Protein AF-0000000084489078 (afdb_homodimer)

Structure (mmCIF, N/CA/C/O backbone):
data_AF-0000000084489078-model_v1
#
loop_
_entity.id
_entity.type
_entity.pdbx_description
1 polymer 'FERM domain-containing protein 8'
#
loop_
_atom_site.group_PDB
_atom_site.id
_atom_site.type_symbol
_atom_site.label_atom_id
_atom_site.label_alt_id
_atom_site.label_comp_id
_atom_site.label_asym_id
_atom_site.label_entity_id
_atom_site.label_seq_id
_atom_site.pdbx_PDB_ins_code
_atom_site.Cartn_x
_atom_site.Cartn_y
_atom_site.Cartn_z
_atom_site.occupancy
_atom_site.B_iso_or_equiv
_atom_site.auth_seq_id
_atom_site.auth_comp_id
_atom_site.auth_asym_id
_atom_site.auth_atom_id
_atom_site.pdbx_PDB_model_num
ATOM 1 N N . ARG A 1 1 ? -1.048 8.977 24.578 1 58.75 1 ARG A N 1
ATOM 2 C CA . ARG A 1 1 ? -1.988 8.414 23.609 1 58.75 1 ARG A CA 1
ATOM 3 C C . ARG A 1 1 ? -2.055 9.281 22.359 1 58.75 1 ARG A C 1
ATOM 5 O O . ARG A 1 1 ? -1.954 8.766 21.234 1 58.75 1 ARG A O 1
ATOM 12 N N . ASP A 1 2 ? -1.902 10.594 22.578 1 64.94 2 ASP A N 1
ATOM 13 C CA . ASP A 1 2 ? -2.041 11.539 21.469 1 64.94 2 ASP A CA 1
ATOM 14 C C . ASP A 1 2 ? -0.806 11.523 20.578 1 64.94 2 ASP A C 1
ATOM 16 O O . ASP A 1 2 ? -0.923 11.523 19.344 1 64.94 2 ASP A O 1
ATOM 20 N N . GLN A 1 3 ? 0.317 11.398 21.234 1 73.12 3 GLN A N 1
ATOM 21 C CA . GLN A 1 3 ? 1.545 11.445 20.453 1 73.12 3 GLN A CA 1
ATOM 22 C C . GLN A 1 3 ? 1.699 10.188 19.594 1 73.12 3 GLN A C 1
ATOM 24 O O . GLN A 1 3 ? 2.148 10.258 18.453 1 73.12 3 GLN A O 1
ATOM 29 N N . ARG A 1 4 ? 1.289 9.195 20.156 1 77.5 4 ARG A N 1
ATOM 30 C CA . ARG A 1 4 ? 1.424 7.922 19.453 1 77.5 4 ARG A CA 1
ATOM 31 C C . ARG A 1 4 ? 0.508 7.867 18.25 1 77.5 4 ARG A C 1
ATOM 33 O O . ARG A 1 4 ? 0.884 7.328 17.203 1 77.5 4 ARG A O 1
ATOM 40 N N . ILE A 1 5 ? -0.595 8.461 18.406 1 80.75 5 ILE A N 1
ATOM 41 C CA . ILE A 1 5 ? -1.544 8.508 17.297 1 80.75 5 ILE A CA 1
ATOM 42 C C . ILE A 1 5 ? -0.983 9.375 16.172 1 80.75 5 ILE A C 1
ATOM 44 O O . ILE A 1 5 ? -1.08 9.016 14.992 1 80.75 5 ILE A O 1
ATOM 48 N N . LEU A 1 6 ? -0.438 10.461 16.609 1 87.44 6 LEU A N 1
ATOM 49 C CA . LEU A 1 6 ? 0.146 11.367 15.633 1 87.44 6 LEU A CA 1
ATOM 50 C C . LEU A 1 6 ? 1.238 10.672 14.828 1 87.44 6 LEU A C 1
ATOM 52 O O . LEU A 1 6 ? 1.311 10.828 13.609 1 87.44 6 LEU A O 1
ATOM 56 N N . GLU A 1 7 ? 1.995 9.938 15.477 1 89.25 7 GLU A N 1
ATOM 57 C CA . GLU A 1 7 ? 3.076 9.203 14.828 1 89.25 7 GLU A CA 1
ATOM 58 C C . GLU A 1 7 ? 2.527 8.188 13.828 1 89.25 7 GLU A C 1
ATOM 60 O O . GLU A 1 7 ? 3.066 8.031 12.734 1 89.25 7 GLU A O 1
ATOM 65 N N . LEU A 1 8 ? 1.478 7.566 14.227 1 86.56 8 LEU A N 1
ATOM 66 C CA . LEU A 1 8 ? 0.857 6.574 13.352 1 86.56 8 LEU A CA 1
ATOM 67 C C . LEU A 1 8 ? 0.312 7.227 12.086 1 86.56 8 LEU A C 1
ATOM 69 O O . LEU A 1 8 ? 0.528 6.727 10.984 1 86.56 8 LEU A O 1
ATOM 73 N N . LEU A 1 9 ? -0.335 8.312 12.32 1 91.25 9 LEU A N 1
ATOM 74 C CA . LEU A 1 9 ? -0.907 9.031 11.188 1 91.25 9 LEU A CA 1
ATOM 75 C C . LEU A 1 9 ? 0.189 9.547 10.266 1 91.25 9 LEU A C 1
ATOM 77 O O . LEU A 1 9 ? 0.068 9.461 9.039 1 91.25 9 LEU A O 1
ATOM 81 N N . TYR A 1 10 ? 1.218 10.047 10.867 1 94.88 10 TYR A N 1
ATOM 82 C CA . TYR A 1 10 ? 2.348 10.539 10.094 1 94.88 10 TYR A CA 1
ATOM 83 C C . TYR A 1 10 ? 2.969 9.422 9.266 1 94.88 10 TYR A C 1
ATOM 85 O O . TYR A 1 10 ? 3.211 9.586 8.062 1 94.88 10 TYR A O 1
ATOM 93 N N . GLU A 1 11 ? 3.201 8.281 9.844 1 93.5 11 GLU A N 1
ATOM 94 C CA . GLU A 1 11 ? 3.834 7.164 9.148 1 93.5 11 GLU A CA 1
ATOM 95 C C . GLU A 1 11 ? 2.982 6.691 7.973 1 93.5 11 GLU A C 1
ATOM 97 O O . GLU A 1 11 ? 3.508 6.379 6.902 1 93.5 11 GLU A O 1
ATOM 102 N N . GLU A 1 12 ? 1.718 6.637 8.211 1 92.62 12 GLU A N 1
ATOM 103 C CA . GLU A 1 12 ? 0.814 6.238 7.133 1 92.62 12 GLU A CA 1
ATOM 104 C C . GLU A 1 12 ? 0.852 7.238 5.98 1 92.62 12 GLU A C 1
ATOM 106 O O . GLU A 1 12 ? 0.94 6.848 4.816 1 92.62 12 GLU A O 1
ATOM 111 N N . ALA A 1 13 ? 0.76 8.477 6.359 1 96.44 13 ALA A N 1
ATOM 112 C CA . ALA A 1 13 ? 0.785 9.531 5.344 1 96.44 13 ALA A CA 1
ATOM 113 C C . ALA A 1 13 ? 2.102 9.516 4.574 1 96.44 13 ALA A C 1
ATOM 115 O O . ALA A 1 13 ? 2.109 9.609 3.344 1 96.44 13 ALA A O 1
ATOM 116 N N . ARG A 1 14 ? 3.156 9.422 5.316 1 97.31 14 ARG A N 1
ATOM 117 C CA . ARG A 1 14 ? 4.484 9.367 4.707 1 97.31 14 ARG A CA 1
ATOM 118 C C . ARG A 1 14 ? 4.578 8.219 3.705 1 97.31 14 ARG A C 1
ATOM 120 O O . ARG A 1 14 ? 5.07 8.406 2.592 1 97.31 14 ARG A O 1
ATOM 127 N N . ARG A 1 15 ? 4.113 7.094 4.074 1 94.56 15 ARG A N 1
ATOM 128 C CA . ARG A 1 15 ? 4.137 5.938 3.186 1 94.56 15 ARG A CA 1
ATOM 129 C C . ARG A 1 15 ? 3.328 6.203 1.92 1 94.56 15 ARG A C 1
ATOM 131 O O . ARG A 1 15 ? 3.77 5.875 0.815 1 94.56 15 ARG A O 1
ATOM 138 N N . ASN A 1 16 ? 2.184 6.734 2.096 1 96.69 16 ASN A N 1
ATOM 139 C CA . ASN A 1 16 ? 1.323 7.016 0.951 1 96.69 16 ASN A CA 1
ATOM 140 C C . ASN A 1 16 ? 1.953 8.047 0.019 1 96.69 16 ASN A C 1
ATOM 142 O O . ASN A 1 16 ? 1.813 7.953 -1.202 1 96.69 16 ASN A O 1
ATOM 146 N N . ILE A 1 17 ? 2.674 9.016 0.601 1 98.12 17 ILE A N 1
ATOM 147 C CA . ILE A 1 17 ? 3.385 10.016 -0.193 1 98.12 17 ILE A CA 1
ATOM 148 C C . ILE A 1 17 ? 4.516 9.336 -0.97 1 98.12 17 ILE A C 1
ATOM 150 O O . ILE A 1 17 ? 4.648 9.539 -2.18 1 98.12 17 ILE A O 1
ATOM 154 N N . LEU A 1 18 ? 5.211 8.508 -0.324 1 96.25 18 LEU A N 1
ATOM 155 C CA . LEU A 1 18 ? 6.395 7.898 -0.917 1 96.25 18 LEU A CA 1
ATOM 156 C C . LEU A 1 18 ? 6.004 6.855 -1.962 1 96.25 18 LEU A C 1
ATOM 158 O O . LEU A 1 18 ? 6.734 6.641 -2.932 1 96.25 18 LEU A O 1
ATOM 162 N N . GLU A 1 19 ? 4.844 6.336 -1.793 1 93.88 19 GLU A N 1
ATOM 163 C CA . GLU A 1 19 ? 4.387 5.312 -2.727 1 93.88 19 GLU A CA 1
ATOM 164 C C . GLU A 1 19 ? 3.561 5.922 -3.855 1 93.88 19 GLU A C 1
ATOM 166 O O . GLU A 1 19 ? 3.043 5.203 -4.711 1 93.88 19 GLU A O 1
ATOM 171 N N . GLY A 1 20 ? 3.354 7.199 -3.797 1 94.06 20 GLY A N 1
ATOM 172 C CA . GLY A 1 20 ? 2.662 7.883 -4.879 1 94.06 20 GLY A CA 1
ATOM 173 C C . GLY A 1 20 ? 1.151 7.77 -4.785 1 94.06 20 GLY A C 1
ATOM 174 O O . GLY A 1 20 ? 0.443 8.047 -5.758 1 94.06 20 GLY A O 1
ATOM 175 N N . ARG A 1 21 ? 0.637 7.383 -3.67 1 96.62 21 ARG A N 1
ATOM 176 C CA . ARG A 1 21 ? -0.801 7.23 -3.477 1 96.62 21 ARG A CA 1
ATOM 177 C C . ARG A 1 21 ? -1.467 8.578 -3.227 1 96.62 21 ARG A C 1
ATOM 179 O O . ARG A 1 21 ? -2.684 8.711 -3.371 1 96.62 21 ARG A O 1
ATOM 186 N N . TYR A 1 22 ? -0.67 9.523 -2.768 1 98.25 22 TYR A N 1
ATOM 187 C CA . TYR A 1 22 ? -1.114 10.898 -2.57 1 98.25 22 TYR A CA 1
ATOM 188 C C . TYR A 1 22 ? -0.517 11.82 -3.627 1 98.25 22 TYR A C 1
ATOM 190 O O . TYR A 1 22 ? 0.449 12.539 -3.359 1 98.25 22 TYR A O 1
ATOM 198 N N . PRO A 1 23 ? -1.134 11.781 -4.816 1 97.88 23 PRO A N 1
ATOM 199 C CA . PRO A 1 23 ? -0.603 12.656 -5.859 1 97.88 23 PRO A CA 1
ATOM 200 C C . PRO A 1 23 ? -0.611 14.133 -5.453 1 97.88 23 PRO A C 1
ATOM 202 O O . PRO A 1 23 ? -1.6 14.617 -4.898 1 97.88 23 PRO A O 1
ATOM 205 N N . CYS A 1 24 ? 0.456 14.844 -5.738 1 97.75 24 CYS A N 1
ATOM 206 C CA . CYS A 1 24 ? 0.594 16.281 -5.531 1 97.75 24 CYS A CA 1
ATOM 207 C C . CYS A 1 24 ? 1.705 16.844 -6.402 1 97.75 24 CYS A C 1
ATOM 209 O O . CYS A 1 24 ? 2.295 16.141 -7.211 1 97.75 24 CYS A O 1
ATOM 211 N N . GLU A 1 25 ? 1.883 18.125 -6.371 1 96.69 25 GLU A N 1
ATOM 212 C CA . GLU A 1 25 ? 2.902 18.766 -7.191 1 96.69 25 GLU A CA 1
ATOM 213 C C . GLU A 1 25 ? 4.305 18.422 -6.703 1 96.69 25 GLU A C 1
ATOM 215 O O . GLU A 1 25 ? 4.516 18.203 -5.508 1 96.69 25 GLU A O 1
ATOM 220 N N . VAL A 1 26 ? 5.238 18.469 -7.613 1 95.94 26 VAL A N 1
ATOM 221 C CA . VAL A 1 26 ? 6.617 18.078 -7.324 1 95.94 26 VAL A CA 1
ATOM 222 C C . VAL A 1 26 ? 7.148 18.906 -6.156 1 95.94 26 VAL A C 1
ATOM 224 O O . VAL A 1 26 ? 7.82 18.375 -5.27 1 95.94 26 VAL A O 1
ATOM 227 N N . GLY A 1 27 ? 6.816 20.188 -6.148 1 96.94 27 GLY A N 1
ATOM 228 C CA . GLY A 1 27 ? 7.262 21.047 -5.062 1 96.94 27 GLY A CA 1
ATOM 229 C C . GLY A 1 27 ? 6.793 20.578 -3.697 1 96.94 27 GLY A C 1
ATOM 230 O O . GLY A 1 27 ? 7.52 20.703 -2.709 1 96.94 27 GLY A O 1
ATOM 231 N N . HIS A 1 28 ? 5.598 20.078 -3.654 1 98.31 28 HIS A N 1
ATOM 232 C CA . HIS A 1 28 ? 5.055 19.594 -2.396 1 98.31 28 HIS A CA 1
ATOM 233 C C . HIS A 1 28 ? 5.762 18.312 -1.949 1 98.31 28 HIS A C 1
ATOM 235 O O . HIS A 1 28 ? 6.043 18.141 -0.762 1 98.31 28 HIS A O 1
ATOM 241 N N . TYR A 1 29 ? 6.078 17.391 -2.92 1 98.25 29 TYR A N 1
ATOM 242 C CA . TYR A 1 29 ? 6.855 16.203 -2.574 1 98.25 29 TYR A CA 1
ATOM 243 C C . TYR A 1 29 ? 8.188 16.594 -1.944 1 98.25 29 TYR A C 1
ATOM 245 O O . TYR A 1 29 ? 8.602 16 -0.939 1 98.25 29 TYR A O 1
ATOM 253 N N . ILE A 1 30 ? 8.805 17.578 -2.502 1 97.62 30 ILE A N 1
ATOM 254 C CA . ILE A 1 30 ? 10.117 18.016 -2.047 1 97.62 30 ILE A CA 1
ATOM 255 C C . ILE A 1 30 ? 10 18.641 -0.658 1 97.62 30 ILE A C 1
ATOM 257 O O . ILE A 1 30 ? 10.812 18.359 0.227 1 97.62 30 ILE A O 1
ATOM 261 N N . MET A 1 31 ? 9.016 19.484 -0.526 1 98.44 31 MET A N 1
ATOM 262 C CA . MET A 1 31 ? 8.773 20.094 0.775 1 98.44 31 MET A CA 1
ATOM 263 C C . MET A 1 31 ? 8.562 19.031 1.849 1 98.44 31 MET A C 1
ATOM 265 O O . MET A 1 31 ? 9.195 19.078 2.906 1 98.44 31 MET A O 1
ATOM 269 N N . LEU A 1 32 ? 7.707 18.094 1.601 1 98.75 32 LEU A N 1
ATOM 270 C CA . LEU A 1 32 ? 7.422 17.016 2.539 1 98.75 32 LEU A CA 1
ATOM 271 C C . LEU A 1 32 ? 8.672 16.172 2.803 1 98.75 32 LEU A C 1
ATOM 273 O O . LEU A 1 32 ? 8.914 15.758 3.936 1 98.75 32 LEU A O 1
ATOM 277 N N . GLY A 1 33 ? 9.414 15.93 1.741 1 98.56 33 GLY A N 1
ATOM 278 C CA . GLY A 1 33 ? 10.68 15.242 1.916 1 98.56 33 GLY A CA 1
ATOM 279 C C . GLY A 1 33 ? 11.625 15.961 2.861 1 98.56 33 GLY A C 1
ATOM 280 O O . GLY A 1 33 ? 12.312 15.32 3.658 1 98.56 33 GLY A O 1
ATOM 281 N N . GLY A 1 34 ? 11.711 17.266 2.725 1 98.38 34 GLY A N 1
ATOM 282 C CA . GLY A 1 34 ? 12.516 18.047 3.648 1 98.38 34 GLY A CA 1
ATOM 283 C C . GLY A 1 34 ? 12.062 17.922 5.09 1 98.38 34 GLY A C 1
ATOM 284 O O . GLY A 1 34 ? 12.891 17.766 5.992 1 98.38 34 GLY A O 1
ATOM 285 N N . ILE A 1 35 ? 10.781 17.984 5.289 1 98.62 35 ILE A N 1
ATOM 286 C CA . ILE A 1 35 ? 10.227 17.828 6.625 1 98.62 35 ILE A CA 1
ATOM 287 C C . ILE A 1 35 ? 10.578 16.453 7.172 1 98.62 35 ILE A C 1
ATOM 289 O O . ILE A 1 35 ? 11.016 16.328 8.32 1 98.62 35 ILE A O 1
ATOM 293 N N . GLN A 1 36 ? 10.398 15.461 6.355 1 98.62 36 GLN A N 1
ATOM 294 C CA . GLN A 1 36 ? 10.727 14.094 6.75 1 98.62 36 GLN A CA 1
ATOM 295 C C . GLN A 1 36 ? 12.203 13.969 7.125 1 98.62 36 GLN A C 1
ATOM 297 O O . GLN A 1 36 ? 12.539 13.328 8.117 1 98.62 36 GLN A O 1
ATOM 302 N N . ALA A 1 37 ? 13.055 14.531 6.332 1 98.12 37 ALA A N 1
ATOM 303 C CA . ALA A 1 37 ? 14.484 14.484 6.605 1 98.12 37 ALA A CA 1
ATOM 304 C C . ALA A 1 37 ? 14.805 15.07 7.973 1 98.12 37 ALA A C 1
ATOM 306 O O . ALA A 1 37 ? 15.586 14.5 8.742 1 98.12 37 ALA A O 1
ATOM 307 N N . ARG A 1 38 ? 14.195 16.188 8.281 1 98.06 38 ARG A N 1
ATOM 308 C CA . ARG A 1 38 ? 14.422 16.812 9.57 1 98.06 38 ARG A CA 1
ATOM 309 C C . ARG A 1 38 ? 13.961 15.914 10.711 1 98.06 38 ARG A C 1
ATOM 311 O O . ARG A 1 38 ? 14.617 15.828 11.75 1 98.06 38 ARG A O 1
ATOM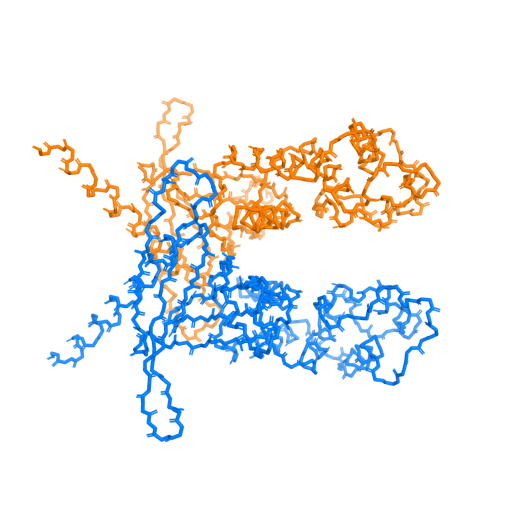 318 N N . ILE A 1 39 ? 12.844 15.297 10.531 1 97.81 39 ILE A N 1
ATOM 319 C CA . ILE A 1 39 ? 12.289 14.406 11.539 1 97.81 39 ILE A CA 1
ATOM 320 C C . ILE A 1 39 ? 13.242 13.234 11.773 1 97.81 39 ILE A C 1
ATOM 322 O O . ILE A 1 39 ? 13.469 12.828 12.922 1 97.81 39 ILE A O 1
ATOM 326 N N . GLU A 1 40 ? 13.844 12.766 10.734 1 96.75 40 GLU A N 1
ATOM 327 C CA . GLU A 1 40 ? 14.625 11.531 10.805 1 96.75 40 GLU A CA 1
ATOM 328 C C . GLU A 1 40 ? 16.078 11.828 11.156 1 96.75 40 GLU A C 1
ATOM 330 O O . GLU A 1 40 ? 16.719 11.047 11.859 1 96.75 40 GLU A O 1
ATOM 335 N N . LEU A 1 41 ? 16.594 12.953 10.688 1 96.19 41 LEU A N 1
ATOM 336 C CA . LEU A 1 41 ? 18.031 13.188 10.789 1 96.19 41 LEU A CA 1
ATOM 337 C C . LEU A 1 41 ? 18.344 14.195 11.891 1 96.19 41 LEU A C 1
ATOM 339 O O . LEU A 1 41 ? 19.5 14.312 12.312 1 96.19 41 LEU A O 1
ATOM 343 N N . GLY A 1 42 ? 17.344 14.953 12.344 1 96.12 42 GLY A N 1
ATOM 344 C CA . GLY A 1 42 ? 17.594 16.062 13.258 1 96.12 42 GLY A CA 1
ATOM 345 C C . GLY A 1 42 ? 18.016 17.328 12.555 1 96.12 42 GLY A C 1
ATOM 346 O O . GLY A 1 42 ? 17.734 17.516 11.367 1 96.12 42 GLY A O 1
ATOM 347 N N . ALA A 1 43 ? 18.641 18.172 13.336 1 94.81 43 ALA A N 1
ATOM 348 C CA . ALA A 1 43 ? 19.016 19.484 12.805 1 94.81 43 ALA A CA 1
ATOM 349 C C . ALA A 1 43 ? 20.109 19.344 11.742 1 94.81 43 ALA A C 1
ATOM 351 O O . ALA A 1 43 ? 20.938 18.453 11.812 1 94.81 43 ALA A O 1
ATOM 352 N N . TYR A 1 44 ? 20.094 20.266 10.859 1 95.25 44 TYR A N 1
ATOM 353 C CA . TYR A 1 44 ? 21.031 20.266 9.734 1 95.25 44 TYR A CA 1
ATOM 354 C C . TYR A 1 44 ? 22.469 20.359 10.227 1 95.25 44 TYR A C 1
ATOM 356 O O . TYR A 1 44 ? 22.781 21.172 11.094 1 95.25 44 TYR A O 1
ATOM 364 N N . ASN A 1 45 ? 23.234 19.516 9.75 1 94.38 45 ASN A N 1
ATOM 365 C CA . ASN A 1 45 ? 24.688 19.484 9.938 1 94.38 45 ASN A CA 1
ATOM 366 C C . ASN A 1 45 ? 25.406 19.422 8.602 1 94.38 45 ASN A C 1
ATOM 368 O O . ASN A 1 45 ? 25.375 18.406 7.91 1 94.38 45 ASN A O 1
ATOM 372 N N . SER A 1 46 ? 26.109 20.469 8.281 1 92 46 SER A N 1
ATOM 373 C CA . SER A 1 46 ? 26.734 20.609 6.965 1 92 46 SER A CA 1
ATOM 374 C C . SER A 1 46 ? 27.797 19.531 6.734 1 92 46 SER A C 1
ATOM 376 O O . SER A 1 46 ? 28.156 19.25 5.594 1 92 46 SER A O 1
ATOM 378 N N . GLN A 1 47 ? 28.328 18.953 7.727 1 92.94 47 GLN A N 1
ATOM 379 C CA . GLN A 1 47 ? 29.375 17.938 7.617 1 92.94 47 GLN A CA 1
ATOM 380 C C . GLN A 1 47 ? 28.781 16.578 7.262 1 92.94 47 GLN A C 1
ATOM 382 O O . GLN A 1 47 ? 29.484 15.711 6.727 1 92.94 47 GLN A O 1
ATOM 387 N N . ILE A 1 48 ? 27.516 16.453 7.574 1 92.25 48 ILE A N 1
ATOM 388 C CA . ILE A 1 48 ? 26.891 15.141 7.426 1 92.25 48 ILE A CA 1
ATOM 389 C C . ILE A 1 48 ? 25.875 15.18 6.289 1 92.25 48 ILE A C 1
ATOM 391 O O . ILE A 1 48 ? 25.797 14.258 5.473 1 92.25 48 ILE A O 1
ATOM 395 N N . HIS A 1 49 ? 25.125 16.25 6.277 1 93.44 49 HIS A N 1
ATOM 396 C CA . HIS A 1 49 ? 24.016 16.359 5.348 1 93.44 49 HIS A CA 1
ATOM 397 C C . HIS A 1 49 ? 24.406 17.156 4.109 1 93.44 49 HIS A C 1
ATOM 399 O O . HIS A 1 49 ? 24.531 18.391 4.172 1 93.44 49 HIS A O 1
ATOM 405 N N . SER A 1 50 ? 24.688 16.484 3.02 1 92.81 50 SER A N 1
ATOM 406 C CA . SER A 1 50 ? 25.125 17.094 1.77 1 92.81 50 SER A CA 1
ATOM 407 C C . SER A 1 50 ? 24.203 16.734 0.616 1 92.81 50 SER A C 1
ATOM 409 O O . SER A 1 50 ? 23.312 15.898 0.772 1 92.81 50 SER A O 1
ATOM 411 N N . THR A 1 51 ? 24.422 17.375 -0.501 1 90.44 51 THR A N 1
ATOM 412 C CA . THR A 1 51 ? 23.688 17.031 -1.715 1 90.44 51 THR A CA 1
ATOM 413 C C . THR A 1 51 ? 23.969 15.586 -2.115 1 90.44 51 THR A C 1
ATOM 415 O O . THR A 1 51 ? 23.094 14.891 -2.621 1 90.44 51 THR A O 1
ATOM 418 N N . HIS A 1 52 ? 25.203 15.172 -1.824 1 88 52 HIS A N 1
ATOM 419 C CA . HIS A 1 52 ? 25.578 13.797 -2.129 1 88 52 HIS A CA 1
ATOM 420 C C . HIS A 1 52 ? 24.766 12.805 -1.301 1 88 52 HIS A C 1
ATOM 422 O O . HIS A 1 52 ? 24.312 11.789 -1.82 1 88 52 HIS A O 1
ATOM 428 N N . TYR A 1 53 ? 24.609 13.102 -0.063 1 89.88 53 TYR A N 1
ATOM 429 C CA . TYR A 1 53 ? 23.781 12.258 0.792 1 89.88 53 TYR A CA 1
ATOM 430 C C . TYR A 1 53 ? 22.375 12.109 0.218 1 89.88 53 TYR A C 1
ATOM 432 O O . TYR A 1 53 ? 21.875 10.992 0.08 1 89.88 53 TYR A O 1
ATOM 440 N N . PHE A 1 54 ? 21.781 13.211 -0.147 1 92.19 54 PHE A N 1
ATOM 441 C CA . PHE A 1 54 ? 20.391 13.195 -0.59 1 92.19 54 PHE A CA 1
ATOM 442 C C . PHE A 1 54 ? 20.281 12.578 -1.979 1 92.19 54 PHE A C 1
ATOM 444 O O . PHE A 1 54 ? 19.219 12.086 -2.354 1 92.19 54 PHE A O 1
ATOM 451 N N . ARG A 1 55 ? 21.312 12.633 -2.699 1 88.56 55 ARG A N 1
ATOM 452 C CA . ARG A 1 55 ? 21.312 11.922 -3.973 1 88.56 55 ARG A CA 1
ATOM 453 C C . ARG A 1 55 ? 21.312 10.406 -3.756 1 88.56 55 ARG A C 1
ATOM 455 O O . ARG A 1 55 ? 20.562 9.688 -4.402 1 88.56 55 ARG A O 1
ATOM 462 N N . GLU A 1 56 ? 22.094 10 -2.822 1 83.88 56 GLU A N 1
ATOM 463 C CA . GLU A 1 56 ? 22.219 8.57 -2.533 1 83.88 56 GLU A CA 1
ATOM 464 C C . GLU A 1 56 ? 20.984 8.039 -1.827 1 83.88 56 GLU A C 1
ATOM 466 O O . GLU A 1 56 ? 20.578 6.898 -2.062 1 83.88 56 GLU A O 1
ATOM 471 N N . GLU A 1 57 ? 20.391 8.961 -1.021 1 88.56 57 GLU A N 1
ATOM 472 C CA . GLU A 1 57 ? 19.297 8.492 -0.166 1 88.56 57 GLU A CA 1
ATOM 473 C C . GLU A 1 57 ? 17.953 9.016 -0.655 1 88.56 57 GLU A C 1
ATOM 475 O O . GLU A 1 57 ? 16.984 9.086 0.115 1 88.56 57 GLU A O 1
ATOM 480 N N . GLN A 1 58 ? 17.844 9.445 -1.872 1 90.81 58 GLN A N 1
ATOM 481 C CA . GLN A 1 58 ? 16.672 10.102 -2.418 1 90.81 58 GLN A CA 1
ATOM 482 C C . GLN A 1 58 ? 15.43 9.219 -2.279 1 90.81 58 GLN A C 1
ATOM 484 O O . GLN A 1 58 ? 14.328 9.719 -2.066 1 90.81 58 GLN A O 1
ATOM 489 N N . ARG A 1 59 ? 15.586 7.945 -2.342 1 89.56 59 ARG A N 1
ATOM 490 C CA . ARG A 1 59 ? 14.477 7 -2.305 1 89.56 59 ARG A CA 1
ATOM 491 C C . ARG A 1 59 ? 13.781 7.023 -0.95 1 89.56 59 ARG A C 1
ATOM 493 O O . ARG A 1 59 ? 12.625 6.598 -0.831 1 89.56 59 ARG A O 1
ATOM 500 N N . LYS A 1 60 ? 14.445 7.508 0.034 1 93.25 60 LYS A N 1
ATOM 501 C CA . LYS A 1 60 ? 13.875 7.578 1.375 1 93.25 60 LYS A CA 1
ATOM 502 C C . LYS A 1 60 ? 12.859 8.711 1.481 1 93.25 60 LYS A C 1
ATOM 504 O O . LYS A 1 60 ? 11.969 8.68 2.334 1 93.25 60 LYS A O 1
ATOM 509 N N . TYR A 1 61 ? 13.031 9.688 0.569 1 97.12 61 TYR A N 1
ATOM 510 C CA . TYR A 1 61 ? 12.32 10.922 0.858 1 97.12 61 TYR A CA 1
ATOM 511 C C . TYR A 1 61 ? 11.398 11.305 -0.294 1 97.12 61 TYR A C 1
ATOM 513 O O . TYR A 1 61 ? 10.547 12.188 -0.151 1 97.12 61 TYR A O 1
ATOM 521 N N . LEU A 1 62 ? 11.617 10.625 -1.419 1 96.75 62 LEU A N 1
ATOM 522 C CA . LEU A 1 62 ? 10.852 11 -2.602 1 96.75 62 LEU A CA 1
ATOM 523 C C . LEU A 1 62 ? 10.273 9.773 -3.293 1 96.75 62 LEU A C 1
ATOM 525 O O . LEU A 1 62 ? 10.914 8.719 -3.338 1 96.75 62 LEU A O 1
ATOM 529 N N . PRO A 1 63 ? 9.078 9.914 -3.824 1 95.56 63 PRO A N 1
ATOM 530 C CA . PRO A 1 63 ? 8.555 8.82 -4.652 1 95.56 63 PRO A CA 1
ATOM 531 C C . PRO A 1 63 ? 9.336 8.641 -5.953 1 95.56 63 PRO A C 1
ATOM 533 O O . PRO A 1 63 ? 10.047 9.555 -6.383 1 95.56 63 PRO A O 1
ATOM 536 N N . VAL A 1 64 ? 9.188 7.57 -6.52 1 91.44 64 VAL A N 1
ATOM 537 C CA . VAL A 1 64 ? 10.008 7.113 -7.641 1 91.44 64 VAL A CA 1
ATOM 538 C C . VAL A 1 64 ? 9.914 8.117 -8.789 1 91.44 64 VAL A C 1
ATOM 540 O O . VAL A 1 64 ? 10.914 8.414 -9.445 1 91.44 64 VAL A O 1
ATOM 543 N N . HIS A 1 65 ? 8.773 8.633 -9.07 1 91.88 65 HIS A N 1
ATOM 544 C CA . HIS A 1 65 ? 8.555 9.445 -10.258 1 91.88 65 HIS A CA 1
ATOM 545 C C . HIS A 1 65 ? 9.188 10.82 -10.109 1 91.88 65 HIS A C 1
ATOM 547 O O . HIS A 1 65 ? 9.297 11.57 -11.086 1 91.88 65 HIS A O 1
ATOM 553 N N . VAL A 1 66 ? 9.586 11.141 -8.922 1 93.81 66 VAL A N 1
ATOM 554 C CA . VAL A 1 66 ? 10.18 12.445 -8.656 1 93.81 66 VAL A CA 1
ATOM 555 C C . VAL A 1 66 ? 11.695 12.312 -8.523 1 93.81 66 VAL A C 1
ATOM 557 O O . VAL A 1 66 ? 12.422 13.312 -8.555 1 93.81 66 VAL A O 1
ATOM 560 N N . ARG A 1 67 ? 12.148 11.109 -8.398 1 89.94 67 ARG A N 1
ATOM 561 C CA . ARG A 1 67 ? 13.57 10.867 -8.172 1 89.94 67 ARG A CA 1
ATOM 562 C C . ARG A 1 67 ? 14.367 11.031 -9.461 1 89.94 67 ARG A C 1
ATOM 564 O O . ARG A 1 67 ? 13.828 10.852 -10.555 1 89.94 67 ARG A O 1
ATOM 571 N N . LYS A 1 68 ? 15.523 11.391 -9.227 1 77.38 68 LYS A N 1
ATOM 572 C CA . LYS A 1 68 ? 16.438 11.367 -10.359 1 77.38 68 LYS A CA 1
ATOM 573 C C . LYS A 1 68 ? 16.828 9.93 -10.719 1 77.38 68 LYS A C 1
ATOM 575 O O . LYS A 1 68 ? 16.969 9.086 -9.836 1 77.38 68 LYS A O 1
ATOM 580 N N . SER A 1 69 ? 16.859 9.727 -12 1 64.19 69 SER A N 1
ATOM 581 C CA . SER A 1 69 ? 17.234 8.383 -12.438 1 64.19 69 SER A CA 1
ATOM 582 C C . SER A 1 69 ? 18.594 7.973 -11.875 1 64.19 69 SER A C 1
ATOM 584 O O . SER A 1 69 ? 19.516 8.781 -11.828 1 64.19 69 SER A O 1
ATOM 586 N N . SER A 1 70 ? 18.594 6.891 -11.133 1 57.62 70 SER A N 1
ATOM 587 C CA . SER A 1 70 ? 19.812 6.32 -10.547 1 57.62 70 SER A CA 1
ATOM 588 C C . SER A 1 70 ? 20.906 6.172 -11.602 1 57.62 70 SER A C 1
ATOM 590 O O . SER A 1 70 ? 22.094 6.137 -11.266 1 57.62 70 SER A O 1
ATOM 592 N N . THR A 1 71 ? 20.438 6.047 -12.844 1 55.94 71 THR A N 1
ATOM 593 C CA . THR A 1 71 ? 21.422 5.805 -13.898 1 55.94 71 THR A CA 1
ATOM 594 C C . THR A 1 71 ? 22.312 7.031 -14.094 1 55.94 71 THR A C 1
ATOM 596 O O . THR A 1 71 ? 23.391 6.934 -14.688 1 55.94 71 THR A O 1
ATOM 599 N N . TRP A 1 72 ? 21.781 8.023 -13.547 1 55.47 72 TRP A N 1
ATOM 600 C CA . TRP A 1 72 ? 22.547 9.242 -13.82 1 55.47 72 TRP A CA 1
ATOM 601 C C . TRP A 1 72 ? 23.266 9.719 -12.57 1 55.47 72 TRP A C 1
ATOM 603 O O . TRP A 1 72 ? 23.609 10.906 -12.461 1 55.47 72 TRP A O 1
ATOM 613 N N . THR A 1 73 ? 23.359 8.773 -11.664 1 57.72 73 THR A N 1
ATOM 614 C CA . THR A 1 73 ? 23.938 9.18 -10.391 1 57.72 73 THR A CA 1
ATOM 615 C C . THR A 1 73 ? 25.406 9.602 -10.578 1 57.72 73 THR A C 1
ATOM 617 O O . THR A 1 73 ? 25.953 10.32 -9.742 1 57.72 73 THR A O 1
ATOM 620 N N . TRP A 1 74 ? 25.969 9.07 -11.594 1 58.19 74 TRP A N 1
ATOM 621 C CA . TRP A 1 74 ? 27.375 9.359 -11.82 1 58.19 74 TRP A CA 1
ATOM 622 C C . TRP A 1 74 ? 27.547 10.766 -12.383 1 58.19 74 TRP A C 1
ATOM 624 O O . TRP A 1 74 ? 28.672 11.273 -12.453 1 58.19 74 TRP A O 1
ATOM 634 N N . LEU A 1 75 ? 26.5 11.273 -12.836 1 60.81 75 LEU A N 1
ATOM 635 C CA . LEU A 1 75 ? 26.609 12.609 -13.406 1 60.81 75 LEU A CA 1
ATOM 636 C C . LEU A 1 75 ? 26.812 13.656 -12.312 1 60.81 75 LEU A C 1
ATOM 638 O O . LEU A 1 75 ? 26.359 13.469 -11.18 1 60.81 75 LEU A O 1
ATOM 642 N N . PRO A 1 76 ? 27.719 14.516 -12.617 1 60.81 76 PRO A N 1
ATOM 643 C CA . PRO A 1 76 ? 27.969 15.586 -11.648 1 60.81 76 PRO A CA 1
ATOM 644 C C . PRO A 1 76 ? 26.688 16.156 -11.055 1 60.81 76 PRO A C 1
ATOM 646 O O . PRO A 1 76 ? 25.609 16.031 -11.656 1 60.81 76 PRO A O 1
ATOM 649 N N . ILE A 1 77 ? 26.875 16.5 -9.727 1 61 77 ILE A N 1
ATOM 650 C CA . ILE A 1 77 ? 25.797 17.062 -8.922 1 61 77 ILE A CA 1
ATOM 651 C C . ILE A 1 77 ? 24.984 18.062 -9.758 1 61 77 ILE A C 1
ATOM 653 O O . ILE A 1 77 ? 25.562 18.953 -10.391 1 61 77 ILE A O 1
ATOM 657 N N . SER A 1 78 ? 23.719 17.844 -9.82 1 63.28 78 SER A N 1
ATOM 658 C CA . SER A 1 78 ? 22.656 18.312 -10.703 1 63.28 78 SER A CA 1
ATOM 659 C C . SER A 1 78 ? 22.391 19.797 -10.508 1 63.28 78 SER A C 1
ATOM 661 O O . SER A 1 78 ? 22.812 20.375 -9.508 1 63.28 78 SER A O 1
ATOM 663 N N . SER A 1 79 ? 21.922 20.406 -11.43 1 73.75 79 SER A N 1
ATOM 664 C CA . SER A 1 79 ? 21.359 21.75 -11.562 1 73.75 79 SER A CA 1
ATOM 665 C C . SER A 1 79 ? 20.625 22.172 -10.297 1 73.75 79 SER A C 1
ATOM 667 O O . SER A 1 79 ? 20.281 21.328 -9.461 1 73.75 79 SER A O 1
ATOM 669 N N . LYS A 1 80 ? 20.719 23.422 -10.016 1 82.69 80 LYS A N 1
ATOM 670 C CA . LYS A 1 80 ? 20.047 24.031 -8.875 1 82.69 80 LYS A CA 1
ATOM 671 C C . LYS A 1 80 ? 18.625 23.516 -8.742 1 82.69 80 LYS A C 1
ATOM 673 O O . LYS A 1 80 ? 18.047 23.547 -7.652 1 82.69 80 LYS A O 1
ATOM 678 N N . ASN A 1 81 ? 18.188 22.859 -9.75 1 87.06 81 ASN A N 1
ATOM 679 C CA . ASN A 1 81 ? 16.797 22.469 -9.742 1 87.06 81 ASN A CA 1
ATOM 680 C C . ASN A 1 81 ? 16.625 20.969 -9.578 1 87.06 81 ASN A C 1
ATOM 682 O O . ASN A 1 81 ? 15.516 20.438 -9.625 1 87.06 81 ASN A O 1
ATOM 686 N N . SER A 1 82 ? 17.734 20.344 -9.305 1 89.44 82 SER A N 1
ATOM 687 C CA . SER A 1 82 ? 17.641 18.891 -9.125 1 89.44 82 SER A CA 1
ATOM 688 C C . SER A 1 82 ? 16.969 18.547 -7.801 1 89.44 82 SER A C 1
ATOM 690 O O . SER A 1 82 ? 16.969 19.344 -6.863 1 89.44 82 SER A O 1
ATOM 692 N N . ALA A 1 83 ? 16.391 17.406 -7.703 1 91.44 83 ALA A N 1
ATOM 693 C CA . ALA A 1 83 ? 15.617 16.984 -6.539 1 91.44 83 ALA A CA 1
ATOM 694 C C . ALA A 1 83 ? 16.484 16.938 -5.289 1 91.44 83 ALA A C 1
ATOM 696 O O . ALA A 1 83 ? 16.047 17.328 -4.207 1 91.44 83 ALA A O 1
ATOM 697 N N . GLU A 1 84 ? 17.75 16.453 -5.383 1 92.88 84 GLU A N 1
ATOM 698 C CA . GLU A 1 84 ? 18.625 16.312 -4.223 1 92.88 84 GLU A CA 1
ATOM 699 C C . GLU A 1 84 ? 18.984 17.688 -3.643 1 92.88 84 GLU A C 1
ATOM 701 O O . GLU A 1 84 ? 19.078 17.844 -2.424 1 92.88 84 GLU A O 1
ATOM 706 N N . VAL A 1 85 ? 19.219 18.641 -4.57 1 93.44 85 VAL A N 1
ATOM 707 C CA . VAL A 1 85 ? 19.547 19.984 -4.129 1 93.44 85 VAL A CA 1
ATOM 708 C C . VAL A 1 85 ? 18.328 20.625 -3.459 1 93.44 85 VAL A C 1
ATOM 710 O O . VAL A 1 85 ? 18.438 21.219 -2.379 1 93.44 85 VAL A O 1
ATOM 713 N N . ARG A 1 86 ? 17.203 20.5 -4.074 1 95.44 86 ARG A N 1
ATOM 714 C CA . ARG A 1 86 ? 15.977 21.078 -3.543 1 95.44 86 ARG A CA 1
ATOM 715 C C . ARG A 1 86 ? 15.594 20.438 -2.213 1 95.44 86 ARG A C 1
ATOM 717 O O . ARG A 1 86 ? 15.094 21.125 -1.312 1 95.44 86 ARG A O 1
ATOM 724 N N . LEU A 1 87 ? 15.82 19.172 -2.082 1 96 87 LEU A N 1
ATOM 725 C CA . LEU A 1 87 ? 15.586 18.469 -0.822 1 96 87 LEU A CA 1
ATOM 726 C C . LEU A 1 87 ? 16.453 19.047 0.289 1 96 87 LEU A C 1
ATOM 728 O O . LEU A 1 87 ? 15.961 19.328 1.386 1 96 87 LEU A O 1
ATOM 732 N N . LEU A 1 88 ? 17.688 19.188 -0.034 1 96.25 88 LEU A N 1
ATOM 733 C CA . LEU A 1 88 ? 18.609 19.75 0.944 1 96.25 88 LEU A CA 1
ATOM 734 C C . LEU A 1 88 ? 18.188 21.156 1.351 1 96.25 88 LEU A C 1
ATOM 736 O O . LEU A 1 88 ? 18.234 21.5 2.533 1 96.25 88 LEU A O 1
ATOM 740 N N . GLU A 1 89 ? 17.797 21.953 0.386 1 96.81 89 GLU A N 1
ATOM 741 C CA . GLU A 1 89 ? 17.359 23.312 0.661 1 96.81 89 GLU A CA 1
ATOM 742 C C . GLU A 1 89 ? 16.156 23.344 1.589 1 96.81 89 GLU A C 1
ATOM 744 O O . GLU A 1 89 ? 16.109 24.109 2.547 1 96.81 89 GLU A O 1
ATOM 749 N N . GLN A 1 90 ? 15.148 22.5 1.29 1 97.81 90 GLN A N 1
ATOM 750 C CA . GLN A 1 90 ? 13.961 22.422 2.131 1 97.81 90 GLN A CA 1
ATOM 751 C C . GLN A 1 90 ? 14.32 21.969 3.545 1 97.81 90 GLN A C 1
ATOM 753 O O . GLN A 1 90 ? 13.781 22.484 4.523 1 97.81 90 GLN A O 1
ATOM 758 N N . PHE A 1 91 ? 15.234 21.047 3.648 1 97.94 91 PHE A N 1
ATOM 759 C CA . PHE A 1 91 ? 15.711 20.531 4.922 1 97.94 91 PHE A CA 1
ATOM 760 C C . PHE A 1 91 ? 16.391 21.641 5.73 1 97.94 91 PHE A C 1
ATOM 762 O O . PHE A 1 91 ? 16.109 21.812 6.918 1 97.94 91 PHE A O 1
ATOM 769 N N . LYS A 1 92 ? 17.172 22.391 5.121 1 96.88 92 LYS A N 1
ATOM 770 C CA . LYS A 1 92 ? 17.953 23.453 5.746 1 96.88 92 LYS A CA 1
ATOM 771 C C . LYS A 1 92 ? 17.047 24.578 6.254 1 96.88 92 LYS A C 1
ATOM 773 O O . LYS A 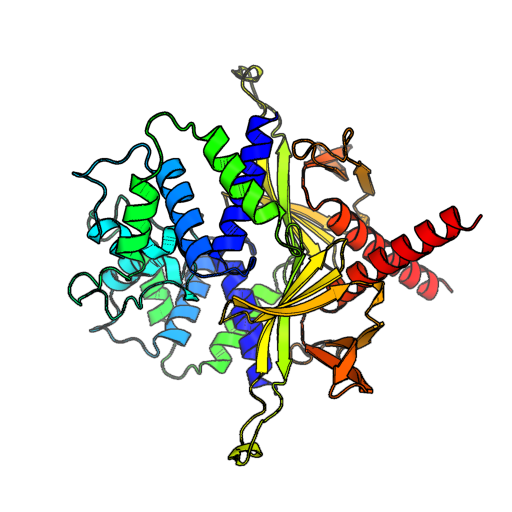1 92 ? 17.359 25.234 7.25 1 96.88 92 LYS A O 1
ATOM 778 N N . ARG A 1 93 ? 16.016 24.734 5.621 1 96.62 93 ARG A N 1
ATOM 779 C CA . ARG A 1 93 ? 15.117 25.859 5.902 1 96.62 93 ARG A CA 1
ATOM 780 C C . ARG A 1 93 ? 14.352 25.641 7.199 1 96.62 93 ARG A C 1
ATOM 782 O O . ARG A 1 93 ? 13.789 26.578 7.758 1 96.62 93 ARG A O 1
ATOM 789 N N . ILE A 1 94 ? 14.312 24.453 7.688 1 97.31 94 ILE A N 1
ATOM 790 C CA . ILE A 1 94 ? 13.531 24.156 8.883 1 97.31 94 ILE A CA 1
ATOM 791 C C . ILE A 1 94 ? 14.273 24.656 10.117 1 97.31 94 ILE A C 1
ATOM 793 O O . ILE A 1 94 ? 15.422 24.297 10.352 1 97.31 94 ILE A O 1
ATOM 797 N N . PRO A 1 95 ? 13.68 25.484 10.859 1 95.75 95 PRO A N 1
ATOM 798 C CA . PRO A 1 95 ? 14.328 26.078 12.031 1 95.75 95 PRO A CA 1
ATOM 799 C C . PRO A 1 95 ? 14.828 25.031 13.023 1 95.75 95 PRO A C 1
ATOM 801 O O . PRO A 1 95 ? 14.172 24 13.211 1 95.75 95 PRO A O 1
ATOM 804 N N . ILE A 1 96 ? 15.836 25.328 13.727 1 93.44 96 ILE A N 1
ATOM 805 C CA . ILE A 1 96 ? 16.453 24.438 14.711 1 93.44 96 ILE A CA 1
ATOM 806 C C . ILE A 1 96 ? 15.477 24.203 15.867 1 93.44 96 ILE A C 1
ATOM 808 O O . ILE A 1 96 ? 15.453 23.125 16.469 1 93.44 96 ILE A O 1
ATOM 812 N N . SER A 1 97 ? 14.641 25.141 16.125 1 94.81 97 SER A N 1
ATOM 813 C CA . SER A 1 97 ? 13.727 25.094 17.25 1 94.81 97 SER A CA 1
ATOM 814 C C . SER A 1 97 ? 12.508 24.234 16.953 1 94.81 97 SER A C 1
ATOM 816 O O . SER A 1 97 ? 11.742 23.891 17.859 1 94.81 97 SER A O 1
ATOM 818 N N . ALA A 1 98 ? 12.344 23.828 15.727 1 95.56 98 ALA A N 1
ATOM 819 C CA . ALA A 1 98 ? 11.172 23.031 15.367 1 95.56 98 ALA A CA 1
ATOM 820 C C . ALA A 1 98 ? 11.219 21.656 16.031 1 95.56 98 ALA A C 1
ATOM 822 O O . ALA A 1 98 ? 12.242 20.969 15.977 1 95.56 98 ALA A O 1
ATOM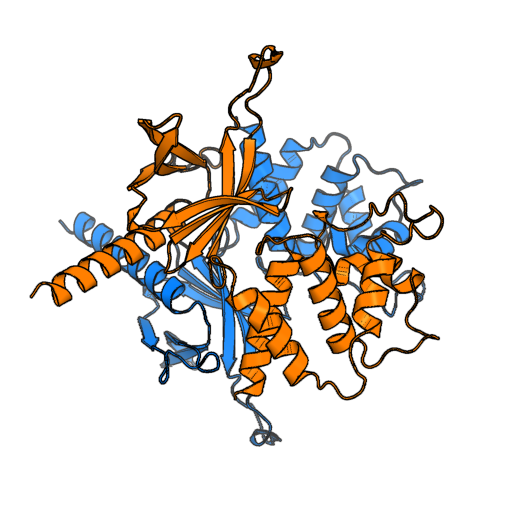 823 N N . THR A 1 99 ? 10.109 21.312 16.625 1 96 99 THR A N 1
ATOM 824 C CA . THR A 1 99 ? 10.039 20 17.266 1 96 99 THR A CA 1
ATOM 825 C C . THR A 1 99 ? 9.523 18.953 16.297 1 96 99 THR A C 1
ATOM 827 O O . THR A 1 99 ? 8.836 19.281 15.32 1 96 99 THR A O 1
ATOM 830 N N . THR A 1 100 ? 9.797 17.766 16.562 1 95.88 100 THR A N 1
ATOM 831 C CA . THR A 1 100 ? 9.344 16.641 15.758 1 95.88 100 THR A CA 1
ATOM 832 C C . THR A 1 100 ? 7.816 16.609 15.703 1 95.88 100 THR A C 1
ATOM 834 O O . THR A 1 100 ? 7.238 16.391 14.633 1 95.88 100 THR A O 1
ATOM 837 N N . ARG A 1 101 ? 7.203 16.828 16.781 1 94.81 101 ARG A N 1
ATOM 838 C CA . ARG A 1 101 ? 5.746 16.812 16.859 1 94.81 101 ARG A CA 1
ATOM 839 C C . ARG A 1 101 ? 5.141 17.875 15.93 1 94.81 101 ARG A C 1
ATOM 841 O O . ARG A 1 101 ? 4.211 17.578 15.18 1 94.81 101 ARG A O 1
ATOM 848 N N . LYS A 1 102 ? 5.656 19.016 15.977 1 96.38 102 LYS A N 1
ATOM 849 C CA . LYS A 1 102 ? 5.168 20.094 15.125 1 96.38 102 LYS A CA 1
ATOM 850 C C . LYS A 1 102 ? 5.375 19.766 13.648 1 96.38 102 LYS A C 1
ATOM 852 O O . LYS A 1 102 ? 4.523 20.078 12.812 1 96.38 102 LYS A O 1
ATOM 857 N N . LEU A 1 103 ? 6.5 19.219 13.367 1 97.94 103 LEU A N 1
ATOM 858 C CA . LEU A 1 103 ? 6.82 18.859 11.984 1 97.94 103 LEU A CA 1
ATOM 859 C C . LEU A 1 103 ? 5.895 17.766 11.477 1 97.94 103 LEU A C 1
ATOM 861 O O . LEU A 1 103 ? 5.438 17.812 10.328 1 97.94 103 LEU A O 1
ATOM 865 N N . MET A 1 104 ? 5.609 16.797 12.305 1 96.88 104 MET A N 1
ATOM 866 C CA . MET A 1 104 ? 4.648 15.758 11.938 1 96.88 104 MET A CA 1
ATOM 867 C C . MET A 1 104 ? 3.275 16.359 11.656 1 96.88 104 MET A C 1
ATOM 869 O O . MET A 1 104 ? 2.615 15.992 10.688 1 96.88 104 MET A O 1
ATOM 873 N N . ARG A 1 105 ? 2.906 17.266 12.469 1 95.38 105 ARG A N 1
ATOM 874 C CA . ARG A 1 105 ? 1.617 17.938 12.281 1 95.38 105 ARG A CA 1
ATOM 875 C C . ARG A 1 105 ? 1.585 18.703 10.961 1 95.38 105 ARG A C 1
ATOM 877 O O . ARG A 1 105 ? 0.596 18.641 10.227 1 95.38 105 ARG A O 1
ATOM 884 N N . LYS A 1 106 ? 2.646 19.406 10.711 1 97.62 106 LYS A N 1
ATOM 885 C CA . LYS A 1 106 ? 2.725 20.156 9.461 1 97.62 106 LYS A CA 1
ATOM 886 C C . LYS A 1 106 ? 2.619 19.219 8.258 1 97.62 106 LYS A C 1
ATOM 888 O O . LYS A 1 106 ? 1.913 19.531 7.289 1 97.62 106 LYS A O 1
ATOM 893 N N . TYR A 1 107 ? 3.359 18.125 8.297 1 98.25 107 TYR A N 1
ATOM 894 C CA . TYR A 1 107 ? 3.293 17.094 7.262 1 98.25 107 TYR A CA 1
ATOM 895 C C . TYR A 1 107 ? 1.859 16.625 7.062 1 98.25 107 TYR A C 1
ATOM 897 O O . TYR A 1 107 ? 1.366 16.562 5.934 1 98.25 107 TYR A O 1
ATOM 905 N N . LEU A 1 108 ? 1.174 16.391 8.164 1 96.38 108 LEU A N 1
ATOM 906 C CA . LEU A 1 108 ? -0.18 15.852 8.133 1 96.38 108 LEU A CA 1
ATOM 907 C C . LEU A 1 108 ? -1.176 16.906 7.652 1 96.38 108 LEU A C 1
ATOM 909 O O . LEU A 1 108 ? -2.137 16.578 6.949 1 96.38 108 LEU A O 1
ATOM 913 N N . GLU A 1 109 ? -0.939 18.109 8.047 1 96.62 109 GLU A N 1
ATOM 914 C CA . GLU A 1 109 ? -1.827 19.188 7.617 1 96.62 109 GLU A CA 1
ATOM 915 C C . GLU A 1 109 ? -1.894 19.266 6.094 1 96.62 109 GLU A C 1
ATOM 917 O O . GLU A 1 109 ? -2.969 19.469 5.523 1 96.62 109 GLU A O 1
ATOM 922 N N . PHE A 1 110 ? -0.824 19.125 5.457 1 98.19 110 PHE A N 1
ATOM 923 C CA . PHE A 1 110 ? -0.836 19.094 4 1 98.19 110 PHE A CA 1
ATOM 924 C C . PHE A 1 110 ? -1.65 17.906 3.5 1 98.19 110 PHE A C 1
ATOM 926 O O . PHE A 1 110 ? -2.533 18.062 2.654 1 98.19 110 PHE A O 1
ATOM 933 N N . CYS A 1 111 ? -1.387 16.734 4.051 1 97.12 111 CYS A N 1
ATOM 934 C CA . CYS A 1 111 ? -2.035 15.508 3.582 1 97.12 111 CYS A CA 1
ATOM 935 C C . CYS A 1 111 ? -3.533 15.547 3.859 1 97.12 111 CYS A C 1
ATOM 937 O O . CYS A 1 111 ? -4.328 15.016 3.082 1 97.12 111 CYS A O 1
ATOM 939 N N . TRP A 1 112 ? -3.92 16.219 4.938 1 94.56 112 TRP A N 1
ATOM 940 C CA . TRP A 1 112 ? -5.328 16.359 5.301 1 94.56 112 TRP A CA 1
ATOM 941 C C . TRP A 1 112 ? -6.098 17.125 4.227 1 94.56 112 TRP A C 1
ATOM 943 O O . TRP A 1 112 ? -7.312 16.953 4.086 1 94.56 112 TRP A O 1
ATOM 953 N N . SER A 1 113 ? -5.398 17.891 3.545 1 96.88 113 SER A N 1
ATOM 954 C CA . SER A 1 113 ? -6.055 18.75 2.553 1 96.88 113 SER A CA 1
ATOM 955 C C . SER A 1 113 ? -6.293 17.984 1.251 1 96.88 113 SER A C 1
ATOM 957 O O . SER A 1 113 ? -7.004 18.469 0.367 1 96.88 113 SER A O 1
ATOM 959 N N . LEU A 1 114 ? -5.75 16.844 1.1 1 97.19 114 LEU A N 1
ATOM 960 C CA . LEU A 1 114 ? -5.91 16.047 -0.115 1 97.19 114 LEU A CA 1
ATOM 961 C C . LEU A 1 114 ? -7.23 15.289 -0.099 1 97.19 114 LEU A C 1
ATOM 963 O O . LEU A 1 114 ? -7.602 14.695 0.918 1 97.19 114 LEU A O 1
ATOM 967 N N . PRO A 1 115 ? -7.941 15.234 -1.192 1 96.56 115 PRO A N 1
ATOM 968 C CA . PRO A 1 115 ? -9.258 14.586 -1.206 1 96.56 115 PRO A CA 1
ATOM 969 C C . PRO A 1 115 ? -9.18 13.078 -0.995 1 96.56 115 PRO A C 1
ATOM 971 O O . PRO A 1 115 ? -10.141 12.469 -0.518 1 96.56 115 PRO A O 1
ATOM 974 N N . PHE A 1 116 ? -8.086 12.531 -1.291 1 96.81 116 PHE A N 1
ATOM 975 C CA . PHE A 1 116 ? -7.98 11.078 -1.212 1 96.81 116 PHE A CA 1
ATOM 976 C C . PHE A 1 116 ? -7.285 10.656 0.078 1 96.81 116 PHE A C 1
ATOM 978 O O . PHE A 1 116 ? -6.945 9.484 0.252 1 96.81 116 PHE A O 1
ATOM 985 N N . TYR A 1 117 ? -7.055 11.57 1.012 1 95.94 117 TYR A N 1
ATOM 986 C CA . TYR A 1 117 ? -6.535 11.211 2.326 1 95.94 117 TYR A CA 1
ATOM 987 C C . TYR A 1 117 ? -7.465 10.242 3.037 1 95.94 117 TYR A C 1
ATOM 989 O O . TYR A 1 117 ? -8.68 10.445 3.066 1 95.94 117 TYR A O 1
ATOM 997 N N . GLY A 1 118 ? -6.879 9.133 3.551 1 93.44 118 GLY A N 1
ATOM 998 C CA . GLY A 1 118 ? -7.66 8.164 4.305 1 93.44 118 GLY A CA 1
ATOM 999 C C . GLY A 1 118 ? -8.328 7.121 3.43 1 93.44 118 GLY A C 1
ATOM 1000 O O . GLY A 1 118 ? -9.086 6.281 3.92 1 93.44 118 GLY A O 1
ATOM 1001 N N . SER A 1 119 ? -8.047 7.098 2.186 1 97.44 119 SER A N 1
ATOM 1002 C CA . SER A 1 119 ? -8.648 6.148 1.257 1 97.44 119 SER A CA 1
ATOM 1003 C C . SER A 1 119 ? -8.055 4.754 1.436 1 97.44 119 SER A C 1
ATOM 1005 O O . SER A 1 119 ? -6.914 4.609 1.879 1 97.44 119 SER A O 1
ATOM 1007 N N . ALA A 1 120 ? -8.859 3.785 1.166 1 97.44 120 ALA A N 1
ATOM 1008 C CA . ALA A 1 120 ? -8.336 2.477 0.784 1 97.44 120 ALA A CA 1
ATOM 1009 C C . ALA A 1 120 ? -7.91 2.461 -0.682 1 97.44 120 ALA A C 1
ATOM 1011 O O . ALA A 1 120 ? -8.602 3.02 -1.54 1 97.44 120 ALA A O 1
ATOM 1012 N N . PHE A 1 121 ? -6.781 1.814 -0.932 1 97.38 121 PHE A N 1
ATOM 1013 C CA . PHE A 1 121 ? -6.277 1.818 -2.299 1 97.38 121 PHE A CA 1
ATOM 1014 C C . PHE A 1 121 ? -6.27 0.408 -2.877 1 97.38 121 PHE A C 1
ATOM 1016 O O . PHE A 1 121 ? -5.914 -0.55 -2.188 1 97.38 121 PHE A O 1
ATOM 1023 N N . PHE A 1 122 ? -6.66 0.336 -4.094 1 96.81 122 PHE A N 1
ATOM 1024 C CA . PHE A 1 122 ? -6.738 -0.909 -4.848 1 96.81 122 PHE A CA 1
ATOM 1025 C C . PHE A 1 122 ? -5.965 -0.798 -6.156 1 96.81 122 PHE A C 1
ATOM 1027 O O . PHE A 1 122 ? -5.898 0.277 -6.758 1 96.81 122 PHE A O 1
ATOM 1034 N N . GLU A 1 123 ? -5.438 -1.889 -6.551 1 93.75 123 GLU A N 1
ATOM 1035 C CA . GLU A 1 123 ? -4.719 -1.914 -7.824 1 93.75 123 GLU A CA 1
ATOM 1036 C C . GLU A 1 123 ? -5.641 -2.32 -8.969 1 93.75 123 GLU A C 1
ATOM 1038 O O . GLU A 1 123 ? -6.504 -3.184 -8.805 1 93.75 123 GLU A O 1
ATOM 1043 N N . GLY A 1 124 ? -5.457 -1.671 -10.125 1 93.56 124 GLY A N 1
ATOM 1044 C CA . GLY A 1 124 ? -6.242 -2.008 -11.305 1 93.56 124 GLY A CA 1
ATOM 1045 C C . GLY A 1 124 ? -5.609 -1.526 -12.602 1 93.56 124 GLY A C 1
ATOM 1046 O O . GLY A 1 124 ? -4.453 -1.096 -12.609 1 93.56 124 GLY A O 1
ATOM 1047 N N . GLN A 1 125 ? -6.352 -1.738 -13.688 1 92.06 125 GLN A N 1
ATOM 1048 C CA . GLN A 1 125 ? -5.941 -1.275 -15.008 1 92.06 125 GLN A CA 1
ATOM 1049 C C . GLN A 1 125 ? -7.121 -0.689 -15.773 1 92.06 125 GLN A C 1
ATOM 1051 O O . GLN A 1 125 ? -8.258 -1.158 -15.641 1 92.06 125 GLN A O 1
ATOM 1056 N N . ILE A 1 126 ? -6.793 0.312 -16.516 1 91.94 126 ILE A N 1
ATOM 1057 C CA . ILE A 1 126 ? -7.797 0.866 -17.422 1 91.94 126 ILE A CA 1
ATOM 1058 C C . ILE A 1 126 ? -7.266 0.844 -18.859 1 91.94 126 ILE A C 1
ATOM 1060 O O . ILE A 1 126 ? -6.055 0.766 -19.078 1 91.94 126 ILE A O 1
ATOM 1064 N N . GLU A 1 127 ? -8.266 0.802 -19.828 1 83.56 127 GLU A N 1
ATOM 1065 C CA . GLU A 1 127 ? -7.867 0.846 -21.234 1 83.56 127 GLU A CA 1
ATOM 1066 C C . GLU A 1 127 ? -7.66 2.283 -21.703 1 83.56 127 GLU A C 1
ATOM 1068 O O . GLU A 1 127 ? -8.461 3.166 -21.375 1 83.56 127 GLU A O 1
ATOM 1073 N N . GLN A 1 128 ? -6.48 2.59 -22.125 1 72.81 128 GLN A N 1
ATOM 1074 C CA . GLN A 1 128 ? -6.262 3.912 -22.688 1 72.81 128 GLN A CA 1
ATOM 1075 C C . GLN A 1 128 ? -6.809 3.99 -24.125 1 72.81 128 GLN A C 1
ATOM 1077 O O . GLN A 1 128 ? -6.535 3.111 -24.938 1 72.81 128 GLN A O 1
ATOM 1082 N N . PRO A 1 129 ? -7.781 5.07 -24.266 1 60.5 129 PRO A N 1
ATOM 1083 C CA . PRO A 1 129 ? -8.25 5.215 -25.641 1 60.5 129 PRO A CA 1
ATOM 1084 C C . PRO A 1 129 ? -7.113 5.473 -26.641 1 60.5 129 PRO A C 1
ATOM 1086 O O . PRO A 1 129 ? -6.102 6.074 -26.266 1 60.5 129 PRO A O 1
ATOM 1089 N N . VAL A 1 130 ? -6.945 4.699 -27.594 1 50.59 130 VAL A N 1
ATOM 1090 C CA . VAL A 1 130 ? -5.934 4.879 -28.641 1 50.59 130 VAL A CA 1
ATOM 1091 C C . VAL A 1 130 ? -6.129 6.23 -29.328 1 50.59 130 VAL A C 1
ATOM 1093 O O . VAL A 1 130 ? -7.215 6.527 -29.828 1 50.59 130 VAL A O 1
ATOM 1096 N N . ARG A 1 131 ? -5.52 7.285 -28.719 1 48.75 131 ARG A N 1
ATOM 1097 C CA . ARG A 1 131 ? -5.531 8.477 -29.562 1 48.75 131 ARG A CA 1
ATOM 1098 C C . ARG A 1 131 ? -4.59 8.312 -30.75 1 48.75 131 ARG A C 1
ATOM 1100 O O . ARG A 1 131 ? -3.494 7.766 -30.609 1 48.75 131 ARG A O 1
ATOM 1107 N N . GLY A 1 132 ? -5.062 8.828 -32.062 1 47.25 132 GLY A N 1
ATOM 1108 C CA . GLY A 1 132 ? -4.449 9.055 -33.375 1 47.25 132 GLY A CA 1
ATOM 1109 C C . GLY A 1 132 ? -4.316 7.793 -34.219 1 47.25 132 GLY A C 1
ATOM 1110 O O . GLY A 1 132 ? -4.934 6.773 -33.906 1 47.25 132 GLY A O 1
ATOM 1111 N N . LEU A 1 133 ? -3.514 7.988 -35.438 1 46.16 133 LEU A N 1
ATOM 1112 C CA . LEU A 1 133 ? -3.225 7.035 -36.5 1 46.16 133 LEU A CA 1
ATOM 1113 C C . LEU A 1 133 ? -2.676 5.73 -35.938 1 46.16 133 LEU A C 1
ATOM 1115 O O . LEU A 1 133 ? -2.75 4.684 -36.594 1 46.16 133 LEU A O 1
ATOM 1119 N N . THR A 1 134 ? -1.848 5.871 -35.094 1 43.06 134 THR A N 1
ATOM 1120 C CA . THR A 1 134 ? -1.278 4.637 -34.562 1 43.06 134 THR A CA 1
ATOM 1121 C C . THR A 1 134 ? -2.316 3.865 -33.75 1 43.06 134 THR A C 1
ATOM 1123 O O . THR A 1 134 ? -1.962 3.055 -32.906 1 43.06 134 THR A O 1
ATOM 1126 N N . SER A 1 135 ? -3.527 4.203 -33.875 1 44.34 135 SER A N 1
ATOM 1127 C CA . SER A 1 135 ? -4.715 3.486 -33.438 1 44.34 135 SER A CA 1
ATOM 1128 C C . SER A 1 135 ? -4.496 1.978 -33.469 1 44.34 135 SER A C 1
ATOM 1130 O O . SER A 1 135 ? -5.336 1.213 -33 1 44.34 135 SER A O 1
ATOM 1132 N N . LEU A 1 136 ? -3.959 1.596 -34.5 1 41.44 136 LEU A N 1
ATOM 1133 C CA . LEU A 1 136 ? -3.719 0.163 -34.625 1 41.44 136 LEU A CA 1
ATOM 1134 C C . LEU A 1 136 ? -3.049 -0.397 -33.375 1 41.44 136 LEU A C 1
ATOM 1136 O O . LEU A 1 136 ? -2.844 -1.608 -33.281 1 41.44 136 LEU A O 1
ATOM 1140 N N . ILE A 1 137 ? -2.094 0.346 -32.875 1 43.75 137 ILE A N 1
ATOM 1141 C CA . ILE A 1 137 ? -1.312 -0.253 -31.781 1 43.75 137 ILE A CA 1
ATOM 1142 C C . ILE A 1 137 ? -2.199 -0.473 -30.562 1 43.75 137 ILE A C 1
ATOM 1144 O O . ILE A 1 137 ? -3.092 0.332 -30.281 1 43.75 137 ILE A O 1
ATOM 1148 N N . THR A 1 138 ? -1.802 -1.467 -29.609 1 46.69 138 THR A N 1
ATOM 1149 C CA . THR A 1 138 ? -2.303 -2.221 -28.469 1 46.69 138 THR A CA 1
ATOM 1150 C C . THR A 1 138 ? -2.834 -1.279 -27.391 1 46.69 138 THR A C 1
ATOM 1152 O O . THR A 1 138 ? -2.236 -0.235 -27.125 1 46.69 138 THR A O 1
ATOM 1155 N N . HIS A 1 139 ? -4.191 -1.022 -27.406 1 52.97 139 HIS A N 1
ATOM 1156 C CA . HIS A 1 139 ? -4.75 -0.526 -26.156 1 52.97 139 HIS A CA 1
ATOM 1157 C C . HIS A 1 139 ? -3.793 -0.758 -24.984 1 52.97 139 HIS A C 1
ATOM 1159 O O . HIS A 1 139 ? -3.361 -1.888 -24.75 1 52.97 139 HIS A O 1
ATOM 1165 N N . GLN A 1 140 ? -2.955 0.299 -24.766 1 64.81 140 GLN A N 1
ATOM 1166 C CA . GLN A 1 140 ? -2.037 0.088 -23.656 1 64.81 140 GLN A CA 1
ATOM 1167 C C . GLN A 1 140 ? -2.76 0.212 -22.312 1 64.81 140 GLN A C 1
ATOM 1169 O O . GLN A 1 140 ? -3.508 1.167 -22.094 1 64.81 140 GLN A O 1
ATOM 1174 N N . ASP A 1 141 ? -2.938 -0.843 -21.641 1 79.56 141 ASP A N 1
ATOM 1175 C CA . ASP A 1 141 ? -3.455 -0.834 -20.266 1 79.56 141 ASP A CA 1
ATOM 1176 C C . ASP A 1 141 ? -2.584 0.024 -19.359 1 79.56 141 ASP A C 1
ATOM 1178 O O . ASP A 1 141 ? -1.354 -0.009 -19.453 1 79.56 141 ASP A O 1
ATOM 1182 N N . ILE A 1 142 ? -3.207 0.932 -18.781 1 87.25 142 ILE A N 1
ATOM 1183 C CA . ILE A 1 142 ? -2.557 1.794 -17.797 1 87.25 142 ILE A CA 1
ATOM 1184 C C . ILE A 1 142 ? -2.807 1.256 -16.391 1 87.25 142 ILE A C 1
ATOM 1186 O O . ILE A 1 142 ? -3.957 1.084 -15.977 1 87.25 142 ILE A O 1
ATOM 1190 N N . PRO A 1 143 ? -1.678 0.932 -15.719 1 91.5 143 PRO A N 1
ATOM 1191 C CA . PRO A 1 143 ? -1.89 0.584 -14.312 1 91.5 143 PRO A CA 1
ATOM 1192 C C . PRO A 1 143 ? -2.379 1.767 -13.484 1 91.5 143 PRO A C 1
ATOM 1194 O O . PRO A 1 143 ? -1.855 2.877 -13.609 1 91.5 143 PRO A O 1
ATOM 1197 N N . VAL A 1 144 ? -3.406 1.525 -12.695 1 95.25 144 VAL A N 1
ATOM 1198 C CA . VAL A 1 144 ? -3.971 2.602 -11.891 1 95.25 144 VAL A CA 1
ATOM 1199 C C . VAL A 1 144 ? -4.156 2.127 -10.453 1 95.25 144 VAL A C 1
ATOM 1201 O O . VAL A 1 144 ? -4.203 0.921 -10.188 1 95.25 144 VAL A O 1
ATOM 1204 N N . LEU A 1 145 ? -4.184 3.084 -9.578 1 96.81 145 LEU A N 1
ATOM 1205 C CA . LEU A 1 145 ? -4.645 2.912 -8.203 1 96.81 145 LEU A CA 1
ATOM 1206 C C . LEU A 1 145 ? -6.031 3.518 -8.016 1 96.81 145 LEU A C 1
ATOM 1208 O O . LEU A 1 145 ? -6.305 4.617 -8.5 1 96.81 145 LEU A O 1
ATOM 1212 N N . ILE A 1 146 ? -6.852 2.766 -7.363 1 98.12 146 ILE A N 1
ATOM 1213 C CA . ILE A 1 146 ? -8.188 3.268 -7.062 1 98.12 146 ILE A CA 1
ATOM 1214 C C . ILE A 1 146 ? -8.305 3.568 -5.57 1 98.12 146 ILE A C 1
ATOM 1216 O O . ILE A 1 146 ? -8.211 2.66 -4.742 1 98.12 146 ILE A O 1
ATOM 1220 N N . GLY A 1 147 ? -8.438 4.812 -5.281 1 98.44 147 GLY A N 1
ATOM 1221 C CA . GLY A 1 147 ? -8.719 5.215 -3.912 1 98.44 147 GLY A CA 1
ATOM 1222 C C . GLY A 1 147 ? -10.203 5.359 -3.625 1 98.44 147 GLY A C 1
ATOM 1223 O O . GLY A 1 147 ? -10.938 5.953 -4.414 1 98.44 147 GLY A O 1
ATOM 1224 N N . ILE A 1 148 ? -10.656 4.793 -2.541 1 98.69 148 ILE A N 1
ATOM 1225 C CA . ILE A 1 148 ? -12.055 4.891 -2.131 1 98.69 148 ILE A CA 1
ATOM 1226 C C . ILE A 1 148 ? -12.141 5.301 -0.663 1 98.69 148 ILE A C 1
ATOM 1228 O O . ILE A 1 148 ? -11.492 4.691 0.195 1 98.69 148 ILE A O 1
ATOM 1232 N N . ASN A 1 149 ? -12.82 6.348 -0.406 1 96.69 149 ASN A N 1
ATOM 1233 C CA . ASN A 1 149 ? -13.102 6.762 0.965 1 96.69 149 ASN A CA 1
ATOM 1234 C C . ASN A 1 149 ? -14.531 7.273 1.114 1 96.69 149 ASN A C 1
ATOM 1236 O O . ASN A 1 149 ? -15.383 7.004 0.265 1 96.69 149 ASN A O 1
ATOM 1240 N N . SER A 1 150 ? -14.828 7.914 2.232 1 94.31 150 SER A N 1
ATOM 1241 C CA . SER A 1 150 ? -16.203 8.305 2.531 1 94.31 150 SER A CA 1
ATOM 1242 C C . SER A 1 150 ? -16.688 9.406 1.584 1 94.31 150 SER A C 1
ATOM 1244 O O . SER A 1 150 ? -17.875 9.664 1.487 1 94.31 150 SER A O 1
ATOM 1246 N N . LYS A 1 151 ? -15.727 10.047 0.905 1 95.88 151 LYS A N 1
ATOM 1247 C CA . LYS A 1 151 ? -16.078 11.18 0.053 1 95.88 151 LYS A CA 1
ATOM 1248 C C . LYS A 1 151 ? -16.328 10.727 -1.382 1 95.88 151 LYS A C 1
ATOM 1250 O O . LYS A 1 151 ? -17.141 11.328 -2.09 1 95.88 151 LYS A O 1
ATOM 1255 N N . GLY A 1 152 ? -15.609 9.75 -1.796 1 98.06 152 GLY A N 1
ATOM 1256 C CA . GLY A 1 152 ? -15.812 9.328 -3.174 1 98.06 152 GLY A CA 1
ATOM 1257 C C . GLY A 1 152 ? -14.75 8.359 -3.664 1 98.06 152 GLY A C 1
ATOM 1258 O O . GLY A 1 152 ? -14.148 7.641 -2.869 1 98.06 152 GLY A O 1
ATOM 1259 N N . VAL A 1 153 ? -14.664 8.281 -5.008 1 98.62 153 VAL A N 1
ATOM 1260 C CA . VAL A 1 153 ? -13.75 7.379 -5.695 1 98.62 153 VAL A CA 1
ATOM 1261 C C . VAL A 1 153 ? -12.719 8.188 -6.484 1 98.62 153 VAL A C 1
ATOM 1263 O O . VAL A 1 153 ? -13.07 9.156 -7.16 1 98.62 153 VAL A O 1
ATOM 1266 N N . TYR A 1 154 ? -11.492 7.758 -6.441 1 98.56 154 TYR A N 1
ATOM 1267 C CA . TYR A 1 154 ? -10.391 8.445 -7.098 1 98.56 154 TYR A CA 1
ATOM 1268 C C . TYR A 1 154 ? -9.547 7.477 -7.914 1 98.56 154 TYR A C 1
ATOM 1270 O O . TYR A 1 154 ? -9.164 6.41 -7.422 1 98.56 154 TYR A O 1
ATOM 1278 N N . VAL A 1 155 ? -9.289 7.777 -9.125 1 97.81 155 VAL A N 1
ATOM 1279 C CA . VAL A 1 155 ? -8.453 6.969 -10.008 1 97.81 155 VAL A CA 1
ATOM 1280 C C . VAL A 1 155 ? -7.125 7.684 -10.25 1 97.81 155 VAL A C 1
ATOM 1282 O O . VAL A 1 155 ? -7.105 8.82 -10.734 1 97.81 155 VAL A O 1
ATOM 1285 N N . ILE A 1 156 ? -6.07 7.012 -9.93 1 97.56 156 ILE A N 1
ATOM 1286 C CA . ILE A 1 156 ? -4.734 7.602 -9.953 1 97.56 156 ILE A CA 1
ATOM 1287 C C . ILE A 1 156 ? -3.842 6.812 -10.906 1 97.56 156 ILE A C 1
ATOM 1289 O O . ILE A 1 156 ? -3.834 5.578 -10.883 1 97.56 156 ILE A O 1
ATOM 1293 N N . ASP A 1 157 ? -3.152 7.484 -11.812 1 94.81 157 ASP A N 1
ATOM 1294 C CA . ASP A 1 157 ? -2.123 6.824 -12.609 1 94.81 157 ASP A CA 1
ATOM 1295 C C . ASP A 1 157 ? -1.011 6.27 -11.727 1 94.81 157 ASP A C 1
ATOM 1297 O O . ASP A 1 157 ? -0.327 7.027 -11.031 1 94.81 157 ASP A O 1
ATOM 1301 N N . ASP A 1 158 ? -0.808 5.082 -11.75 1 91.62 158 ASP A N 1
ATOM 1302 C CA . ASP A 1 158 ? 0.09 4.43 -10.797 1 91.62 158 ASP A CA 1
ATOM 1303 C C . ASP A 1 158 ? 1.551 4.73 -11.125 1 91.62 158 ASP A C 1
ATOM 1305 O O . ASP A 1 158 ? 2.42 4.633 -10.258 1 91.62 158 ASP A O 1
ATOM 1309 N N . ILE A 1 159 ? 1.892 5.051 -12.328 1 88.69 159 ILE A N 1
ATOM 1310 C CA . ILE A 1 159 ? 3.262 5.293 -12.773 1 88.69 159 ILE A CA 1
ATOM 1311 C C . ILE A 1 159 ? 3.588 6.777 -12.656 1 88.69 159 ILE A C 1
ATOM 1313 O O . ILE A 1 159 ? 4.543 7.16 -11.969 1 88.69 159 ILE A O 1
ATOM 1317 N N . GLU A 1 160 ? 2.684 7.602 -13.141 1 91.06 160 GLU A N 1
ATOM 1318 C CA . GLU A 1 160 ? 2.93 9.039 -13.164 1 91.06 160 GLU A CA 1
ATOM 1319 C C . GLU A 1 160 ? 2.461 9.695 -11.875 1 91.06 160 GLU A C 1
ATOM 1321 O O . GLU A 1 160 ? 2.73 10.883 -11.641 1 91.06 160 GLU A O 1
ATOM 1326 N N . CYS A 1 161 ? 1.751 8.961 -11.062 1 94.19 161 CYS A N 1
ATOM 1327 C CA . CYS A 1 161 ? 1.258 9.461 -9.781 1 94.19 161 CYS A CA 1
ATOM 1328 C C . CYS A 1 161 ? 0.458 10.75 -9.969 1 94.19 161 CYS A C 1
ATOM 1330 O O . CYS A 1 161 ? 0.716 11.75 -9.305 1 94.19 161 CYS A O 1
ATOM 1332 N N . THR A 1 162 ? -0.457 10.711 -10.844 1 95.88 162 THR A N 1
ATOM 1333 C CA . THR A 1 162 ? -1.348 11.828 -11.117 1 95.88 162 THR A CA 1
ATOM 1334 C C . THR A 1 162 ? -2.809 11.398 -11.008 1 95.88 162 THR A C 1
ATOM 1336 O O . THR A 1 162 ? -3.166 10.289 -11.398 1 95.88 162 THR A O 1
ATOM 1339 N N . LEU A 1 163 ? -3.617 12.312 -10.523 1 96.31 163 LEU A N 1
ATOM 1340 C CA . LEU A 1 163 ? -5.047 12.047 -10.422 1 96.31 163 LEU A CA 1
ATOM 1341 C C . LEU A 1 163 ? -5.707 12.078 -11.797 1 96.31 163 LEU A C 1
ATOM 1343 O O . LEU A 1 163 ? -5.637 13.094 -12.5 1 96.31 163 LEU A O 1
ATOM 1347 N N . LEU A 1 164 ? -6.32 11.031 -12.211 1 95.69 164 LEU A N 1
ATOM 1348 C CA . LEU A 1 164 ? -6.984 10.938 -13.508 1 95.69 164 LEU A CA 1
ATOM 1349 C C . LEU A 1 164 ? -8.461 11.289 -13.391 1 95.69 164 LEU A C 1
ATOM 1351 O O . LEU A 1 164 ? -9.047 11.875 -14.305 1 95.69 164 LEU A O 1
ATOM 1355 N N . LEU A 1 165 ? -9.031 10.875 -12.258 1 96.12 165 LEU A N 1
ATOM 1356 C CA . LEU A 1 165 ? -10.469 11.039 -12.062 1 96.12 165 LEU A CA 1
ATOM 1357 C C . LEU A 1 165 ? -10.812 11.086 -10.57 1 96.12 165 LEU A C 1
ATOM 1359 O O . LEU A 1 165 ? -10.266 10.312 -9.781 1 96.12 165 LEU A O 1
ATOM 1363 N N . GLY A 1 166 ? -11.547 12.008 -10.156 1 97.69 166 GLY A N 1
ATOM 1364 C CA . GLY A 1 166 ? -12.172 12.086 -8.852 1 97.69 166 GLY A CA 1
ATOM 1365 C C . GLY A 1 166 ? -13.672 12.289 -8.914 1 97.69 166 GLY A C 1
ATOM 1366 O O . GLY A 1 166 ? -14.148 13.234 -9.547 1 97.69 166 GLY A O 1
ATOM 1367 N N . LEU A 1 167 ? -14.43 11.383 -8.266 1 97.94 167 LEU A N 1
ATOM 1368 C CA . LEU A 1 167 ? -15.883 11.43 -8.328 1 97.94 167 LEU A CA 1
ATOM 1369 C C . LEU A 1 167 ? -16.5 11.305 -6.938 1 97.94 167 LEU A C 1
ATOM 1371 O O . LEU A 1 167 ? -16.219 10.344 -6.219 1 97.94 167 LEU A O 1
ATOM 1375 N N . ARG A 1 168 ? -17.328 12.289 -6.605 1 97.69 168 ARG A N 1
ATOM 1376 C CA . ARG A 1 168 ? -18.172 12.102 -5.438 1 97.69 168 ARG A CA 1
ATOM 1377 C C . ARG A 1 168 ? -19.266 11.062 -5.711 1 97.69 168 ARG A C 1
ATOM 1379 O O . ARG A 1 168 ? -19.625 10.82 -6.867 1 97.69 168 ARG A O 1
ATOM 1386 N N . TYR A 1 169 ? -19.766 10.508 -4.676 1 97.38 169 TYR A N 1
ATOM 1387 C CA . TYR A 1 169 ? -20.75 9.445 -4.852 1 97.38 169 TYR A CA 1
ATOM 1388 C C . TYR A 1 169 ? -21.984 9.961 -5.57 1 97.38 169 TYR A C 1
ATOM 1390 O O . TYR A 1 169 ? -22.625 9.219 -6.316 1 97.38 169 TYR A O 1
ATOM 1398 N N . GLU A 1 170 ? -22.25 11.203 -5.422 1 95.38 170 GLU A N 1
ATOM 1399 C CA . GLU A 1 170 ? -23.422 11.805 -6.066 1 95.38 170 GLU A CA 1
ATOM 1400 C C . GLU A 1 170 ? -23.188 11.953 -7.57 1 95.38 170 GLU A C 1
ATOM 1402 O O . GLU A 1 170 ? -24.156 12.148 -8.328 1 95.38 170 GLU A O 1
ATOM 1407 N N . GLU A 1 171 ? -22 11.922 -7.949 1 95.31 171 GLU A N 1
ATOM 1408 C CA . GLU A 1 171 ? -21.641 12.188 -9.344 1 95.31 171 GLU A CA 1
ATOM 1409 C C . GLU A 1 171 ? -21.438 10.883 -10.109 1 95.31 171 GLU A C 1
ATOM 1411 O O . GLU A 1 171 ? -21.141 10.898 -11.305 1 95.31 171 GLU A O 1
ATOM 1416 N N . LEU A 1 172 ? -21.594 9.742 -9.328 1 94.75 172 LEU A N 1
ATOM 1417 C CA . LEU A 1 172 ? -21.156 8.5 -9.969 1 94.75 172 LEU A CA 1
ATOM 1418 C C . LEU A 1 172 ? -22.25 7.434 -9.875 1 94.75 172 LEU A C 1
ATOM 1420 O O . LEU A 1 172 ? -22.969 7.359 -8.875 1 94.75 172 LEU A O 1
ATOM 1424 N N . SER A 1 173 ? -22.375 6.742 -10.984 1 96.94 173 SER A N 1
ATOM 1425 C CA . SER A 1 173 ? -23 5.426 -10.961 1 96.94 173 SER A CA 1
ATOM 1426 C C . SER A 1 173 ? -21.984 4.324 -11.273 1 96.94 173 SER A C 1
ATOM 1428 O O . SER A 1 173 ? -21 4.562 -11.961 1 96.94 173 SER A O 1
ATOM 1430 N N . TRP A 1 174 ? -22.25 3.168 -10.688 1 97.44 174 TRP A N 1
ATOM 1431 C CA . TRP A 1 174 ? -21.25 2.123 -10.891 1 97.44 174 TRP A CA 1
ATOM 1432 C C . TRP A 1 174 ? -21.922 0.762 -11.062 1 97.44 174 TRP A C 1
ATOM 1434 O O . TRP A 1 174 ? -23.109 0.601 -10.766 1 97.44 174 TRP A O 1
ATOM 1444 N N . ASP A 1 175 ? -21.141 -0.098 -11.703 1 96.62 175 ASP A N 1
ATOM 1445 C CA . ASP A 1 175 ? -21.562 -1.488 -11.844 1 96.62 175 ASP A CA 1
ATOM 1446 C C . ASP A 1 175 ? -20.375 -2.439 -11.68 1 96.62 175 ASP A C 1
ATOM 1448 O O . ASP A 1 175 ? -19.234 -2.092 -12.016 1 96.62 175 ASP A O 1
ATOM 1452 N N . TYR A 1 176 ? -20.641 -3.475 -11.062 1 95.75 176 TYR A N 1
ATOM 1453 C CA . TYR A 1 176 ? -19.656 -4.535 -10.859 1 95.75 176 TYR A CA 1
ATOM 1454 C C . TYR A 1 176 ? -19.922 -5.719 -11.773 1 95.75 176 TYR A C 1
ATOM 1456 O O . TYR A 1 176 ? -21.047 -6.246 -11.805 1 95.75 176 TYR A O 1
ATOM 1464 N N . ALA A 1 177 ? -18.938 -6.062 -12.562 1 91.12 177 ALA A N 1
ATOM 1465 C CA . ALA A 1 177 ? -19.062 -7.207 -13.461 1 91.12 177 ALA A CA 1
ATOM 1466 C C . ALA A 1 177 ? -18.156 -8.352 -13.016 1 91.12 177 ALA A C 1
ATOM 1468 O O . ALA A 1 177 ? -16.938 -8.219 -13.008 1 91.12 177 ALA A O 1
ATOM 1469 N N . ARG A 1 178 ? -18.781 -9.438 -12.727 1 85.44 178 ARG A N 1
ATOM 1470 C CA . ARG A 1 178 ? -18.031 -10.633 -12.344 1 85.44 178 ARG A CA 1
ATOM 1471 C C . ARG A 1 178 ? -17.266 -11.195 -13.539 1 85.44 178 ARG A C 1
ATOM 1473 O O . ARG A 1 178 ? -17.641 -10.977 -14.688 1 85.44 178 ARG A O 1
ATOM 1480 N N . PRO A 1 179 ? -16.172 -11.914 -13.148 1 76.31 179 PRO A N 1
ATOM 1481 C CA . PRO A 1 179 ? -15.461 -12.516 -14.266 1 76.31 179 PRO A CA 1
ATOM 1482 C C . PRO A 1 179 ? -16.297 -13.547 -15.016 1 76.31 179 PRO A C 1
ATOM 1484 O O . PRO A 1 179 ? -17.156 -14.203 -14.422 1 76.31 179 PRO A O 1
ATOM 1487 N N . SER A 1 180 ? -16.156 -13.516 -16.344 1 68.25 180 SER A N 1
ATOM 1488 C CA . SER A 1 180 ? -16.875 -14.492 -17.156 1 68.25 180 SER A CA 1
ATOM 1489 C C . SER A 1 180 ? -16.547 -15.914 -16.734 1 68.25 180 SER A C 1
ATOM 1491 O O . SER A 1 180 ? -17.422 -16.797 -16.734 1 68.25 180 SER A O 1
ATOM 1493 N N . LYS A 1 181 ? -15.266 -16.141 -16.359 1 69.75 181 LYS A N 1
ATOM 1494 C CA . LYS A 1 181 ? -14.812 -17.422 -15.82 1 69.75 181 LYS A CA 1
ATOM 1495 C C . LYS A 1 181 ? -14.211 -17.25 -14.43 1 69.75 181 LYS A C 1
ATOM 1497 O O . LYS A 1 181 ? -13.062 -16.828 -14.289 1 69.75 181 LYS A O 1
ATOM 1502 N N . GLU A 1 182 ? -14.922 -17.578 -13.406 1 66.44 182 GLU A N 1
ATOM 1503 C CA . GLU A 1 182 ? -14.555 -17.328 -12.016 1 66.44 182 GLU A CA 1
ATOM 1504 C C . GLU A 1 182 ? -13.281 -18.078 -11.633 1 66.44 182 GLU A C 1
ATOM 1506 O O . GLU A 1 182 ? -12.492 -17.594 -10.82 1 66.44 182 GLU A O 1
ATOM 1511 N N . ASP A 1 183 ? -13.109 -19.156 -12.383 1 65.19 183 ASP A N 1
ATOM 1512 C CA . ASP A 1 183 ? -11.992 -20.016 -11.984 1 65.19 183 ASP A CA 1
ATOM 1513 C C . ASP A 1 183 ? -10.734 -19.688 -12.797 1 65.19 183 ASP A C 1
ATOM 1515 O O . ASP A 1 183 ? -9.672 -20.25 -12.555 1 65.19 183 ASP A O 1
ATOM 1519 N N . ASP A 1 184 ? -10.977 -18.797 -13.68 1 67.06 184 ASP A N 1
ATOM 1520 C CA . ASP A 1 184 ? -9.836 -18.406 -14.508 1 67.06 184 ASP A CA 1
ATOM 1521 C C . ASP A 1 184 ? -9.109 -17.219 -13.906 1 67.06 184 ASP A C 1
ATOM 1523 O O . ASP A 1 184 ? -9.656 -16.109 -13.852 1 67.06 184 ASP A O 1
ATOM 1527 N N . PRO A 1 185 ? -7.969 -17.469 -13.422 1 64.25 185 PRO A N 1
ATOM 1528 C CA . PRO A 1 185 ? -7.227 -16.391 -12.781 1 64.25 185 PRO A CA 1
ATOM 1529 C C . PRO A 1 185 ? -6.898 -15.242 -13.742 1 64.25 185 PRO A C 1
ATOM 1531 O O . PRO A 1 185 ? -6.547 -14.148 -13.305 1 64.25 185 PRO A O 1
ATOM 1534 N N . ASN A 1 186 ? -7.148 -15.5 -15.016 1 63.91 186 ASN A N 1
ATOM 1535 C CA . ASN A 1 186 ? -6.848 -14.492 -16.016 1 63.91 186 ASN A CA 1
ATOM 1536 C C . ASN A 1 186 ? -8.062 -13.625 -16.328 1 63.91 186 ASN A C 1
ATOM 1538 O O . ASN A 1 186 ? -7.969 -12.656 -17.078 1 63.91 186 ASN A O 1
ATOM 1542 N N . CYS A 1 187 ? -9.094 -13.984 -15.75 1 70.62 187 CYS A N 1
ATOM 1543 C CA . CYS A 1 187 ? -10.305 -13.203 -15.984 1 70.62 187 CYS A CA 1
ATOM 1544 C C . CYS A 1 187 ? -10.617 -12.32 -14.773 1 70.62 187 CYS A C 1
ATOM 1546 O O . CYS A 1 187 ? -10.992 -12.828 -13.719 1 70.62 187 CYS A O 1
ATOM 1548 N N . PHE A 1 188 ? -10.352 -11.016 -15.047 1 77 188 PHE A N 1
ATOM 1549 C CA . PHE A 1 188 ? -10.578 -10.109 -13.93 1 77 188 PHE A CA 1
ATOM 1550 C C . PHE A 1 188 ? -12.016 -9.609 -13.922 1 77 188 PHE A C 1
ATOM 1552 O O . PHE A 1 188 ? -12.578 -9.305 -14.977 1 77 188 PHE A O 1
ATOM 1559 N N . PRO A 1 189 ? -12.555 -9.578 -12.758 1 87.5 189 PRO A N 1
ATOM 1560 C CA . PRO A 1 189 ? -13.758 -8.758 -12.633 1 87.5 189 PRO A CA 1
ATOM 1561 C C . PRO A 1 189 ? -13.492 -7.277 -12.906 1 87.5 189 PRO A C 1
ATOM 1563 O O . PRO A 1 189 ? -12.336 -6.875 -13.07 1 87.5 189 PRO A O 1
ATOM 1566 N N . CYS A 1 190 ? -14.562 -6.602 -13.172 1 91.31 190 CYS A N 1
ATOM 1567 C CA . CYS A 1 190 ? -14.375 -5.191 -13.484 1 91.31 190 CYS A CA 1
ATOM 1568 C C . CYS A 1 190 ? -15.414 -4.332 -12.773 1 91.31 190 CYS A C 1
ATOM 1570 O O . CYS A 1 190 ? -16.484 -4.824 -12.398 1 91.31 190 CYS A O 1
ATOM 1572 N N . ILE A 1 191 ? -15 -3.156 -12.516 1 95.12 191 ILE A N 1
ATOM 1573 C CA . ILE A 1 191 ? -15.906 -2.1 -12.062 1 95.12 191 ILE A CA 1
ATOM 1574 C C . ILE A 1 191 ? -16.094 -1.07 -13.172 1 95.12 191 ILE A C 1
ATOM 1576 O O . ILE A 1 191 ? -15.125 -0.683 -13.836 1 95.12 191 ILE A O 1
ATOM 1580 N N . PHE A 1 192 ? -17.344 -0.749 -13.406 1 96.25 192 PHE A N 1
ATOM 1581 C CA . PHE A 1 192 ? -17.688 0.326 -14.328 1 96.25 192 PHE A CA 1
ATOM 1582 C C . PHE A 1 192 ? -18.078 1.59 -13.57 1 96.25 192 PHE A C 1
ATOM 1584 O O . PHE A 1 192 ? -18.969 1.559 -12.727 1 96.25 192 PHE A O 1
ATOM 1591 N N . LEU A 1 193 ? -17.422 2.684 -13.883 1 97.19 193 LEU A N 1
ATOM 1592 C CA . LEU A 1 193 ? -17.797 3.99 -13.352 1 97.19 193 LEU A CA 1
ATOM 1593 C C . LEU A 1 193 ? -18.422 4.859 -14.438 1 97.19 193 LEU A C 1
ATOM 1595 O O . LEU A 1 193 ? -17.812 5.098 -15.477 1 97.19 193 LEU A O 1
ATOM 1599 N N . GLN A 1 194 ? -19.578 5.227 -14.188 1 96.88 194 GLN A N 1
ATOM 1600 C CA . GLN A 1 194 ? -20.281 6.113 -15.117 1 96.88 194 GLN A CA 1
ATOM 1601 C C . GLN A 1 194 ? -20.438 7.508 -14.523 1 96.88 194 GLN A C 1
ATOM 1603 O O . GLN A 1 194 ? -20.812 7.652 -13.352 1 96.88 194 GLN A O 1
ATOM 1608 N N . PHE A 1 195 ? -20.172 8.516 -15.297 1 96.62 195 PHE A N 1
ATOM 1609 C CA . PHE A 1 195 ? -20.203 9.898 -14.82 1 96.62 195 PHE A CA 1
ATOM 1610 C C . PHE A 1 195 ? -20.453 10.859 -15.977 1 96.62 195 PHE A C 1
ATOM 1612 O O . PHE A 1 195 ? -20.344 10.477 -17.141 1 96.62 195 PHE A O 1
ATOM 1619 N N . ILE A 1 196 ? -20.828 12.07 -15.633 1 94.69 196 ILE A N 1
ATOM 1620 C CA . ILE A 1 196 ? -21.141 13.086 -16.625 1 94.69 196 ILE A CA 1
ATOM 1621 C C . ILE A 1 196 ? -20.016 14.102 -16.703 1 94.69 196 ILE A C 1
ATOM 1623 O O . ILE A 1 196 ? -19.484 14.523 -15.672 1 94.69 196 ILE A O 1
ATOM 1627 N N . VAL A 1 197 ? -19.625 14.375 -17.891 1 92.88 197 VAL A N 1
ATOM 1628 C CA . VAL A 1 197 ? -18.656 15.445 -18.109 1 92.88 197 VAL A CA 1
ATOM 1629 C C . VAL A 1 197 ? -19.266 16.516 -19.031 1 92.88 197 VAL A C 1
ATOM 1631 O O . VAL A 1 197 ? -20.156 16.219 -19.812 1 92.88 197 VAL A O 1
ATOM 1634 N N . VAL A 1 198 ? -18.828 17.734 -18.781 1 91.38 198 VAL A N 1
ATOM 1635 C CA . VAL A 1 198 ? -19.234 18.812 -19.672 1 91.38 198 VAL A CA 1
ATOM 1636 C C . VAL A 1 198 ? -18.188 19.047 -20.75 1 91.38 198 VAL A C 1
ATOM 1638 O O . VAL A 1 198 ? -17.031 19.344 -20.438 1 91.38 198 VAL A O 1
ATOM 1641 N N . GLU A 1 199 ? -18.562 18.703 -21.906 1 88.88 199 GLU A N 1
ATOM 1642 C CA . GLU A 1 199 ? -17.719 18.938 -23.078 1 88.88 199 GLU A CA 1
ATOM 1643 C C . GLU A 1 199 ? -18.391 19.906 -24.047 1 88.88 199 GLU A C 1
ATOM 1645 O O . GLU A 1 199 ? -19.453 19.609 -24.594 1 88.88 199 GLU A O 1
ATOM 1650 N N . ASN A 1 200 ? -17.688 21 -24.359 1 92.12 200 ASN A N 1
ATOM 1651 C CA . ASN A 1 200 ? -18.203 22.031 -25.266 1 92.12 200 ASN A CA 1
ATOM 1652 C C . ASN A 1 200 ? -19.625 22.438 -24.891 1 92.12 200 ASN A C 1
ATOM 1654 O O . ASN A 1 200 ? -20.5 22.5 -25.766 1 92.12 200 ASN A O 1
ATOM 1658 N N . GLY A 1 201 ? -19.922 22.547 -23.594 1 91.62 201 GLY A N 1
ATOM 1659 C CA . GLY A 1 201 ? -21.188 23.031 -23.109 1 91.62 201 GLY A CA 1
ATOM 1660 C C . GLY A 1 201 ? -22.266 21.953 -23.016 1 91.62 201 GLY A C 1
ATOM 1661 O O . GLY A 1 201 ? -23.359 22.188 -22.516 1 91.62 201 GLY A O 1
ATOM 1662 N N . ALA A 1 202 ? -21.969 20.828 -23.578 1 93.94 202 ALA A N 1
ATOM 1663 C CA . ALA A 1 202 ? -22.922 19.719 -23.547 1 93.94 202 ALA A CA 1
ATOM 1664 C C . ALA A 1 202 ? -22.531 18.672 -22.5 1 93.94 202 ALA A C 1
ATOM 1666 O O . ALA A 1 202 ? -21.344 18.375 -22.344 1 93.94 202 ALA A O 1
ATOM 1667 N N . ARG A 1 203 ? -23.562 18.203 -21.828 1 93.31 203 ARG A N 1
ATOM 1668 C CA . ARG A 1 203 ? -23.344 17.125 -20.859 1 93.31 203 ARG A CA 1
ATOM 1669 C C . ARG A 1 203 ? -23.234 15.781 -21.562 1 93.31 203 ARG A C 1
ATOM 1671 O O . ARG A 1 203 ? -24.109 15.406 -22.344 1 93.31 203 ARG A O 1
ATOM 1678 N N . VAL A 1 204 ? -22.125 15.117 -21.344 1 94.38 204 VAL A N 1
ATOM 1679 C CA . VAL A 1 204 ? -21.891 13.82 -21.969 1 94.38 204 VAL A CA 1
ATOM 1680 C C . VAL A 1 204 ? -21.609 12.766 -20.891 1 94.38 204 VAL A C 1
ATOM 1682 O O . VAL A 1 204 ? -20.812 13 -19.984 1 94.38 204 VAL A O 1
ATOM 1685 N N . SER A 1 205 ? -22.281 11.664 -21.031 1 93.94 205 SER A N 1
ATOM 1686 C CA . SER A 1 205 ? -22.062 10.547 -20.109 1 93.94 205 SER A CA 1
ATOM 1687 C C . SER A 1 205 ? -20.844 9.719 -20.531 1 93.94 205 SER A C 1
ATOM 1689 O O . SER A 1 205 ? -20.734 9.328 -21.703 1 93.94 205 SER A O 1
ATOM 1691 N N . LYS A 1 206 ? -19.938 9.5 -19.625 1 94.69 206 LYS A N 1
ATOM 1692 C CA . LYS A 1 206 ? -18.75 8.688 -19.875 1 94.69 206 LYS A CA 1
ATOM 1693 C C . LYS A 1 206 ? -18.734 7.453 -18.984 1 94.69 206 LYS A C 1
ATOM 1695 O O . LYS A 1 206 ? -19.359 7.434 -17.922 1 94.69 206 LYS A O 1
ATOM 1700 N N . ILE A 1 207 ? -18.047 6.438 -19.469 1 95.12 207 ILE A N 1
ATOM 1701 C CA . ILE A 1 207 ? -17.891 5.207 -18.688 1 95.12 207 ILE A CA 1
ATOM 1702 C C . ILE A 1 207 ? -16.406 4.828 -18.625 1 95.12 207 ILE A C 1
ATOM 1704 O O . ILE A 1 207 ? -15.711 4.828 -19.641 1 95.12 207 ILE A O 1
ATOM 1708 N N . LEU A 1 208 ? -15.945 4.59 -17.5 1 94.81 208 LEU A N 1
ATOM 1709 C CA . LEU A 1 208 ? -14.602 4.062 -17.281 1 94.81 208 LEU A CA 1
ATOM 1710 C C . LEU A 1 208 ? -14.648 2.627 -16.781 1 94.81 208 LEU A C 1
ATOM 1712 O O . LEU A 1 208 ? -15.289 2.348 -15.758 1 94.81 208 LEU A O 1
ATOM 1716 N N . GLN A 1 209 ? -14.023 1.783 -17.484 1 93.69 209 GLN A N 1
ATOM 1717 C CA . GLN A 1 209 ? -13.93 0.385 -17.078 1 93.69 209 GLN A CA 1
ATOM 1718 C C . GLN A 1 209 ? -12.602 0.1 -16.375 1 93.69 209 GLN A C 1
ATOM 1720 O O . GLN A 1 209 ? -11.539 0.372 -16.938 1 93.69 209 GLN A O 1
ATOM 1725 N N . ILE A 1 210 ? -12.688 -0.458 -15.203 1 93.75 210 ILE A N 1
ATOM 1726 C CA . ILE A 1 210 ? -11.5 -0.77 -14.414 1 93.75 210 ILE A CA 1
ATOM 1727 C C . ILE A 1 210 ? -11.414 -2.275 -14.188 1 93.75 210 ILE A C 1
ATOM 1729 O O . ILE A 1 210 ? -12.312 -2.869 -13.586 1 93.75 210 ILE A O 1
ATOM 1733 N N . PHE A 1 211 ? -10.352 -2.834 -14.617 1 91.06 211 PHE A N 1
ATOM 1734 C CA . PHE A 1 211 ? -10.102 -4.242 -14.352 1 91.06 211 PHE A CA 1
ATOM 1735 C C . PHE A 1 211 ? -9.273 -4.41 -13.078 1 91.06 211 PHE A C 1
ATOM 1737 O O . PHE A 1 211 ? -8.227 -3.779 -12.93 1 91.06 211 PHE A O 1
ATOM 1744 N N . SER A 1 212 ? -9.773 -5.188 -12.188 1 92.44 212 SER A N 1
ATOM 1745 C CA . SER A 1 212 ? -9.07 -5.375 -10.922 1 92.44 212 SER A CA 1
ATOM 1746 C C . SER A 1 212 ? -9.477 -6.676 -10.242 1 92.44 212 SER A C 1
ATOM 1748 O O . SER A 1 212 ? -10.664 -7.012 -10.195 1 92.44 212 SER A O 1
ATOM 1750 N N . ARG A 1 213 ? -8.547 -7.32 -9.711 1 89.5 213 ARG A N 1
ATOM 1751 C CA . ARG A 1 213 ? -8.844 -8.492 -8.898 1 89.5 213 ARG A CA 1
ATOM 1752 C C . ARG A 1 213 ? -9.609 -8.109 -7.641 1 89.5 213 ARG A C 1
ATOM 1754 O O . ARG A 1 213 ? -10.297 -8.938 -7.043 1 89.5 213 ARG A O 1
ATOM 1761 N N . GLN A 1 214 ? -9.555 -6.875 -7.25 1 93.75 214 GLN A N 1
ATOM 1762 C CA . GLN A 1 214 ? -10.172 -6.402 -6.02 1 93.75 214 GLN A CA 1
ATOM 1763 C C . GLN A 1 214 ? -11.484 -5.672 -6.305 1 93.75 214 GLN A C 1
ATOM 1765 O O . GLN A 1 214 ? -11.969 -4.902 -5.473 1 93.75 214 GLN A O 1
ATOM 1770 N N . ALA A 1 215 ? -12.023 -5.922 -7.426 1 95.19 215 ALA A N 1
ATOM 1771 C CA . ALA A 1 215 ? -13.219 -5.203 -7.848 1 95.19 215 ALA A CA 1
ATOM 1772 C C . ALA A 1 215 ? -14.375 -5.445 -6.879 1 95.19 215 ALA A C 1
ATOM 1774 O O . ALA A 1 215 ? -15.172 -4.539 -6.613 1 95.19 215 ALA A O 1
ATOM 1775 N N . SER A 1 216 ? -14.523 -6.633 -6.379 1 94.25 216 SER A N 1
ATOM 1776 C CA . SER A 1 216 ? -15.602 -6.949 -5.453 1 94.25 216 SER A CA 1
ATOM 1777 C C . SER A 1 216 ? -15.492 -6.125 -4.176 1 94.25 216 SER A C 1
ATOM 1779 O O . SER A 1 216 ? -16.5 -5.723 -3.6 1 94.25 216 SER A O 1
ATOM 1781 N N . LEU A 1 217 ? -14.281 -5.949 -3.664 1 96.81 217 LEU A N 1
ATOM 1782 C CA . LEU A 1 217 ? -14.047 -5.117 -2.49 1 96.81 217 LEU A CA 1
ATOM 1783 C C . LEU A 1 217 ? -14.461 -3.672 -2.76 1 96.81 217 LEU A C 1
ATOM 1785 O O . LEU A 1 217 ? -15.133 -3.049 -1.935 1 96.81 217 LEU A O 1
ATOM 1789 N N . MET A 1 218 ? -14.055 -3.211 -3.908 1 98 218 MET A N 1
ATOM 1790 C CA . MET A 1 218 ? -14.406 -1.848 -4.297 1 98 218 MET A CA 1
ATOM 1791 C C . MET A 1 218 ? -15.922 -1.677 -4.363 1 98 218 MET A C 1
ATOM 1793 O O . MET A 1 218 ? -16.469 -0.689 -3.863 1 98 218 MET A O 1
ATOM 1797 N N . ASP A 1 219 ? -16.531 -2.674 -4.973 1 97.75 219 ASP A N 1
ATOM 1798 C CA . ASP A 1 219 ? -17.984 -2.656 -5.082 1 97.75 219 ASP A CA 1
ATOM 1799 C C . ASP A 1 219 ? -18.641 -2.586 -3.701 1 97.75 219 ASP A C 1
ATOM 1801 O O . ASP A 1 219 ? -19.594 -1.824 -3.492 1 97.75 219 ASP A O 1
ATOM 1805 N N . THR A 1 220 ? -18.172 -3.359 -2.82 1 97.62 220 THR A N 1
ATOM 1806 C CA . THR A 1 220 ? -18.703 -3.402 -1.466 1 97.62 220 THR A CA 1
ATOM 1807 C C . THR A 1 220 ? -18.547 -2.049 -0.779 1 97.62 220 THR A C 1
ATOM 1809 O O . THR A 1 220 ? -19.484 -1.563 -0.134 1 97.62 220 THR A O 1
ATOM 1812 N N . LEU A 1 221 ? -17.422 -1.431 -0.913 1 98.06 221 LEU A N 1
ATOM 1813 C CA . LEU A 1 221 ? -17.188 -0.135 -0.289 1 98.06 221 LEU A CA 1
ATOM 1814 C C . LEU A 1 221 ? -18.094 0.936 -0.885 1 98.06 221 LEU A C 1
ATOM 1816 O O . LEU A 1 221 ? -18.75 1.671 -0.151 1 98.06 221 LEU A O 1
ATOM 1820 N N . ILE A 1 222 ? -18.062 0.976 -2.18 1 98.25 222 ILE A N 1
ATOM 1821 C CA . ILE A 1 222 ? -18.859 1.988 -2.857 1 98.25 222 ILE A CA 1
ATOM 1822 C C . ILE A 1 222 ? -20.328 1.822 -2.477 1 98.25 222 ILE A C 1
ATOM 1824 O O . ILE A 1 222 ? -21 2.795 -2.117 1 98.25 222 ILE A O 1
ATOM 1828 N N . SER A 1 223 ? -20.812 0.585 -2.545 1 97.5 223 SER A N 1
ATOM 1829 C CA . SER A 1 223 ? -22.188 0.29 -2.182 1 97.5 223 SER A CA 1
ATOM 1830 C C . SER A 1 223 ? -22.5 0.738 -0.755 1 97.5 223 SER A C 1
ATOM 1832 O O . SER A 1 223 ? -23.547 1.324 -0.494 1 97.5 223 SER A O 1
ATOM 1834 N N . GLY A 1 224 ? -21.594 0.458 0.095 1 96.25 224 GLY A N 1
ATOM 1835 C CA . GLY A 1 224 ? -21.781 0.832 1.488 1 96.25 224 GLY A CA 1
ATOM 1836 C C . GLY A 1 224 ? -21.891 2.332 1.695 1 96.25 224 GLY A C 1
ATOM 1837 O O . GLY A 1 224 ? -22.766 2.807 2.414 1 96.25 224 GLY A O 1
ATOM 1838 N N . PHE A 1 225 ? -21.094 3.098 1.096 1 96.25 225 PHE A N 1
ATOM 1839 C CA . PHE A 1 225 ? -21.062 4.543 1.3 1 96.25 225 PHE A CA 1
ATOM 1840 C C . PHE A 1 225 ? -22.234 5.207 0.586 1 96.25 225 PHE A C 1
ATOM 1842 O O . PHE A 1 225 ? -22.797 6.188 1.082 1 96.25 225 PHE A O 1
ATOM 1849 N N . VAL A 1 226 ? -22.578 4.68 -0.547 1 96.44 226 VAL A N 1
ATOM 1850 C CA . VAL A 1 226 ? -23.75 5.203 -1.251 1 96.44 226 VAL A CA 1
ATOM 1851 C C . VAL A 1 226 ? -25 4.992 -0.406 1 96.44 226 VAL A C 1
ATOM 1853 O O . VAL A 1 226 ? -25.844 5.887 -0.294 1 96.44 226 VAL A O 1
ATOM 1856 N N . GLN A 1 227 ? -25.125 3.814 0.149 1 94.5 227 GLN A N 1
ATOM 1857 C CA . GLN A 1 227 ? -26.266 3.521 1.009 1 94.5 227 GLN A CA 1
ATOM 1858 C C . GLN A 1 227 ? -26.297 4.457 2.215 1 94.5 227 GLN A C 1
ATOM 1860 O O . GLN A 1 227 ? -27.375 4.941 2.6 1 94.5 227 GLN A O 1
ATOM 1865 N N . GLN A 1 228 ? -25.188 4.684 2.791 1 92.25 228 GLN A N 1
ATOM 1866 C CA . GLN A 1 228 ? -25.109 5.59 3.93 1 92.25 228 GLN A CA 1
ATOM 1867 C C . GLN A 1 228 ? -25.531 7.004 3.545 1 92.25 228 GLN A C 1
ATOM 1869 O O . GLN A 1 228 ? -26.203 7.688 4.324 1 92.25 228 GLN A O 1
ATOM 1874 N N . LEU A 1 229 ? -25.141 7.449 2.459 1 92.06 229 LEU A N 1
ATOM 1875 C CA . LEU A 1 229 ? -25.5 8.773 1.969 1 92.06 229 LEU A CA 1
ATOM 1876 C C . LEU A 1 229 ? -27 8.891 1.752 1 92.06 229 LEU A C 1
ATOM 1878 O O . LEU A 1 229 ? -27.609 9.922 2.059 1 92.06 229 LEU A O 1
ATOM 1882 N N . LYS A 1 230 ? -27.578 7.867 1.229 1 92.06 230 LYS A N 1
ATOM 1883 C CA . LYS A 1 230 ? -29.016 7.852 1.006 1 92.06 230 LYS A CA 1
ATOM 1884 C C . LYS A 1 230 ? -29.781 7.91 2.326 1 92.06 230 LYS A C 1
ATOM 1886 O O . LYS A 1 230 ? -30.797 8.586 2.428 1 92.06 230 LYS A O 1
ATOM 1891 N N . GLU A 1 231 ? -29.281 7.219 3.271 1 92.25 231 GLU A N 1
ATOM 1892 C CA . GLU A 1 231 ? -29.922 7.195 4.586 1 92.25 231 GLU A CA 1
ATOM 1893 C C . GLU A 1 231 ? -29.828 8.555 5.266 1 92.25 231 GLU A C 1
ATOM 1895 O O . GLU A 1 231 ? -30.781 8.992 5.914 1 92.25 231 GLU A O 1
ATOM 1900 N N . LYS A 1 232 ? -28.781 9.219 5.172 1 88.75 232 LYS A N 1
ATOM 1901 C CA . LYS A 1 232 ? -28.609 10.547 5.758 1 88.75 232 LYS A CA 1
ATOM 1902 C C . LYS A 1 232 ? -29.531 11.562 5.098 1 88.75 232 LYS A C 1
ATOM 1904 O O . LYS A 1 232 ? -30.078 12.438 5.77 1 88.75 232 LYS A O 1
ATOM 1909 N N . SER A 1 233 ? -29.703 11.438 3.889 1 86.06 233 SER A N 1
ATOM 1910 C CA . SER A 1 233 ? -30.578 12.344 3.15 1 86.06 233 SER A CA 1
ATOM 1911 C C . SER A 1 233 ? -32.031 12.109 3.508 1 86.06 233 SER A C 1
ATOM 1913 O O . SER A 1 233 ? -32.812 13.062 3.578 1 86.06 233 SER A O 1
ATOM 1915 N N . SER A 1 234 ? -32.344 10.875 3.725 1 86.94 234 SER A N 1
ATOM 1916 C CA . SER A 1 234 ? -33.688 10.547 4.113 1 86.94 234 SER A CA 1
ATOM 1917 C C . SER A 1 234 ? -34 11.031 5.523 1 86.94 234 SER A C 1
ATOM 1919 O O . SER A 1 234 ? -35.125 11.461 5.809 1 86.94 234 SER A O 1
ATOM 1921 N N . ASP A 1 235 ? -33.125 10.914 6.355 1 83.19 235 ASP A N 1
ATOM 1922 C CA . ASP A 1 235 ? -33.312 11.375 7.727 1 83.19 235 ASP A CA 1
ATOM 1923 C C . ASP A 1 235 ? -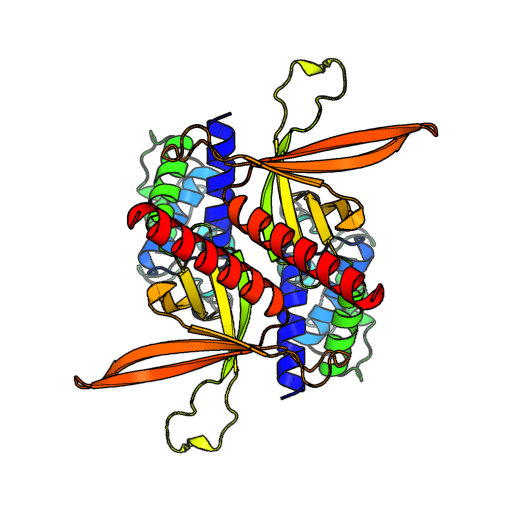33.469 12.898 7.777 1 83.19 235 ASP A C 1
ATOM 1925 O O . ASP A 1 235 ? -34.188 13.43 8.609 1 83.19 235 ASP A O 1
ATOM 1929 N N . GLU A 1 236 ? -32.781 13.508 6.938 1 72.88 236 GLU A N 1
ATOM 1930 C CA . GLU A 1 236 ? -32.875 14.961 6.898 1 72.88 236 GLU A CA 1
ATOM 1931 C C . GLU A 1 236 ? -34.156 15.43 6.234 1 72.88 236 GLU A C 1
ATOM 1933 O O . GLU A 1 236 ? -34.625 16.547 6.48 1 72.88 236 GLU A O 1
ATOM 1938 N N . ALA A 1 237 ? -34.781 14.68 5.379 1 73.38 237 ALA A N 1
ATOM 1939 C CA . ALA A 1 237 ? -36 15.016 4.688 1 73.38 237 ALA A CA 1
ATOM 1940 C C . ALA A 1 237 ? -37.219 14.766 5.582 1 73.38 237 ALA A C 1
ATOM 1942 O O . ALA A 1 237 ? -38.25 15.461 5.473 1 73.38 237 ALA A O 1
ATOM 1943 N N . ASP A 1 238 ? -37.094 13.906 6.566 1 64.31 238 ASP A N 1
ATOM 1944 C CA . ASP A 1 238 ? -38.219 13.656 7.488 1 64.31 238 ASP A CA 1
ATOM 1945 C C . ASP A 1 238 ? -38.125 14.594 8.695 1 64.31 238 ASP A C 1
ATOM 1947 O O . ASP A 1 238 ? -39.156 15.031 9.211 1 64.31 238 ASP A O 1
ATOM 1951 N N . ARG B 1 1 ? -4.465 -9.93 -24.125 1 59 1 ARG B N 1
ATOM 1952 C CA . ARG B 1 1 ? -5.262 -9.594 -22.938 1 59 1 ARG B CA 1
ATOM 1953 C C . ARG B 1 1 ? -4.828 -10.414 -21.734 1 59 1 ARG B C 1
ATOM 1955 O O . ARG B 1 1 ? -4.598 -9.867 -20.656 1 59 1 ARG B O 1
ATOM 1962 N N . ASP B 1 2 ? -4.43 -11.664 -22.016 1 64.69 2 ASP B N 1
ATOM 1963 C CA . ASP B 1 2 ? -4.082 -12.586 -20.938 1 64.69 2 ASP B CA 1
ATOM 1964 C C . ASP B 1 2 ? -2.713 -12.25 -20.344 1 64.69 2 ASP B C 1
ATOM 1966 O O . ASP B 1 2 ? -2.541 -12.25 -19.125 1 64.69 2 ASP B O 1
ATOM 1970 N N . GLN B 1 3 ? -1.837 -11.891 -21.234 1 73.31 3 GLN B N 1
ATOM 1971 C CA . GLN B 1 3 ? -0.487 -11.625 -20.75 1 73.31 3 GLN B CA 1
ATOM 1972 C C . GLN B 1 3 ? -0.446 -10.336 -19.922 1 73.31 3 GLN B C 1
ATOM 1974 O O . GLN B 1 3 ? 0.257 -10.266 -18.922 1 73.31 3 GLN B O 1
ATOM 1979 N N . ARG B 1 4 ? -1.197 -9.492 -20.359 1 77.69 4 ARG B N 1
ATOM 1980 C CA . ARG B 1 4 ? -1.216 -8.203 -19.688 1 77.69 4 ARG B CA 1
ATOM 1981 C C . ARG B 1 4 ? -1.814 -8.328 -18.281 1 77.69 4 ARG B C 1
ATOM 1983 O O . ARG B 1 4 ? -1.353 -7.68 -17.344 1 77.69 4 ARG B O 1
ATOM 1990 N N . ILE B 1 5 ? -2.744 -9.172 -18.203 1 80.62 5 ILE B N 1
ATOM 1991 C CA . ILE B 1 5 ? -3.379 -9.406 -16.906 1 80.62 5 ILE B CA 1
ATOM 1992 C C . ILE B 1 5 ? -2.389 -10.086 -15.961 1 80.62 5 ILE B C 1
ATOM 1994 O O . ILE B 1 5 ? -2.297 -9.719 -14.789 1 80.62 5 ILE B O 1
ATOM 1998 N N . LEU B 1 6 ? -1.714 -11.016 -16.547 1 87.44 6 LEU B N 1
ATOM 1999 C CA . LEU B 1 6 ? -0.725 -11.734 -15.75 1 87.44 6 LEU B CA 1
ATOM 2000 C C . LEU B 1 6 ? 0.325 -10.773 -15.203 1 87.44 6 LEU B C 1
ATOM 2002 O O . LEU B 1 6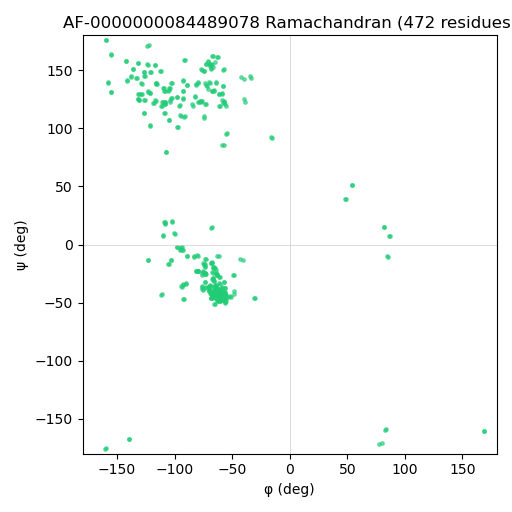 ? 0.711 -10.875 -14.039 1 87.44 6 LEU B O 1
ATOM 2006 N N . GLU B 1 7 ? 0.711 -9.898 -15.984 1 89.31 7 GLU B N 1
ATOM 2007 C CA . GLU B 1 7 ? 1.706 -8.906 -15.578 1 89.31 7 GLU B CA 1
ATOM 2008 C C . GLU B 1 7 ? 1.176 -8.016 -14.461 1 89.31 7 GLU B C 1
ATOM 2010 O O . GLU B 1 7 ? 1.898 -7.711 -13.508 1 89.31 7 GLU B O 1
ATOM 2015 N N . LEU B 1 8 ? -0.054 -7.691 -14.586 1 86.69 8 LEU B N 1
ATOM 2016 C CA . LEU B 1 8 ? -0.675 -6.848 -13.57 1 86.69 8 LEU B CA 1
ATOM 2017 C C . LEU B 1 8 ? -0.743 -7.574 -12.227 1 86.69 8 LEU B C 1
ATOM 2019 O O . LEU B 1 8 ? -0.403 -7.004 -11.188 1 86.69 8 LEU B O 1
ATOM 2023 N N . LEU B 1 9 ? -1.151 -8.781 -12.352 1 91.25 9 LEU B N 1
ATOM 2024 C CA . LEU B 1 9 ? -1.262 -9.578 -11.133 1 91.25 9 LEU B CA 1
ATOM 2025 C C . LEU B 1 9 ? 0.108 -9.797 -10.5 1 91.25 9 LEU B C 1
ATOM 2027 O O . LEU B 1 9 ? 0.252 -9.703 -9.273 1 91.25 9 LEU B O 1
ATOM 2031 N N . TYR B 1 10 ? 1.064 -10.062 -11.328 1 94.94 10 TYR B N 1
ATOM 2032 C CA . TYR B 1 10 ? 2.426 -10.242 -10.844 1 94.94 10 TYR B CA 1
ATOM 2033 C C . TYR B 1 10 ? 2.934 -8.984 -10.148 1 94.94 10 TYR B C 1
ATOM 2035 O O . TYR B 1 10 ? 3.477 -9.055 -9.047 1 94.94 10 TYR B O 1
ATOM 2043 N N . GLU B 1 11 ? 2.744 -7.84 -10.742 1 93.56 11 GLU B N 1
ATOM 2044 C CA . GLU B 1 11 ? 3.232 -6.582 -10.18 1 93.56 11 GLU B CA 1
ATOM 2045 C C . GLU B 1 11 ? 2.584 -6.289 -8.828 1 93.56 11 GLU B C 1
ATOM 2047 O O . GLU B 1 11 ? 3.252 -5.832 -7.902 1 93.56 11 GLU B O 1
ATOM 2052 N N . GLU B 1 12 ? 1.325 -6.555 -8.766 1 92.62 12 GLU B N 1
ATOM 2053 C CA . GLU B 1 12 ? 0.621 -6.348 -7.504 1 92.62 12 GLU B CA 1
ATOM 2054 C C . GLU B 1 12 ? 1.155 -7.277 -6.418 1 92.62 12 GLU B C 1
ATOM 2056 O O . GLU B 1 12 ? 1.413 -6.84 -5.293 1 92.62 12 GLU B O 1
ATOM 2061 N N . ALA B 1 13 ? 1.277 -8.508 -6.797 1 96.5 13 ALA B N 1
ATOM 2062 C CA . ALA B 1 13 ? 1.778 -9.492 -5.84 1 96.5 13 ALA B CA 1
ATOM 2063 C C . ALA B 1 13 ? 3.195 -9.141 -5.391 1 96.5 13 ALA B C 1
ATOM 2065 O O . ALA B 1 13 ? 3.504 -9.195 -4.195 1 96.5 13 ALA B O 1
ATOM 2066 N N . ARG B 1 14 ? 4 -8.828 -6.348 1 97.38 14 ARG B N 1
ATOM 2067 C CA . ARG B 1 14 ? 5.379 -8.445 -6.059 1 97.38 14 ARG B CA 1
ATOM 2068 C C . ARG B 1 14 ? 5.426 -7.281 -5.074 1 97.38 14 ARG B C 1
ATOM 2070 O O . ARG B 1 14 ? 6.191 -7.309 -4.109 1 97.38 14 ARG B O 1
ATOM 2077 N N . ARG B 1 15 ? 4.633 -6.305 -5.297 1 94.62 15 ARG B N 1
ATOM 2078 C CA . ARG B 1 15 ? 4.586 -5.148 -4.406 1 94.62 15 ARG B CA 1
ATOM 2079 C C . ARG B 1 15 ? 4.176 -5.562 -2.998 1 94.62 15 ARG B C 1
ATOM 2081 O O . ARG B 1 15 ? 4.762 -5.109 -2.016 1 94.62 15 ARG B O 1
ATOM 2088 N N . ASN B 1 16 ? 3.184 -6.355 -2.922 1 96.69 16 ASN B N 1
ATOM 2089 C CA . ASN B 1 16 ? 2.701 -6.801 -1.62 1 96.69 16 ASN B CA 1
ATOM 2090 C C . ASN B 1 16 ? 3.754 -7.625 -0.884 1 96.69 16 ASN B C 1
ATOM 2092 O O . ASN B 1 16 ? 3.881 -7.531 0.338 1 96.69 16 ASN B O 1
ATOM 2096 N N . ILE B 1 17 ? 4.531 -8.414 -1.64 1 98.12 17 ILE B N 1
ATOM 2097 C CA . ILE B 1 17 ? 5.621 -9.188 -1.056 1 98.12 17 ILE B CA 1
ATOM 2098 C C . ILE B 1 17 ? 6.703 -8.242 -0.537 1 98.12 17 ILE B C 1
ATOM 2100 O O . ILE B 1 17 ? 7.152 -8.367 0.606 1 98.12 17 ILE B O 1
ATOM 2104 N N . LEU B 1 18 ? 7.02 -7.285 -1.304 1 96.25 18 LEU B N 1
ATOM 2105 C CA . LEU B 1 18 ? 8.133 -6.395 -0.98 1 96.25 18 LEU B CA 1
ATOM 2106 C C . LEU B 1 18 ? 7.754 -5.445 0.151 1 96.25 18 LEU B C 1
ATOM 2108 O O . LEU B 1 18 ? 8.609 -5.027 0.931 1 96.25 18 LEU B O 1
ATOM 2112 N N . GLU B 1 19 ? 6.496 -5.227 0.269 1 93.88 19 GLU B N 1
ATOM 2113 C CA . GLU B 1 19 ? 6.035 -4.312 1.311 1 93.88 19 GLU B CA 1
ATOM 2114 C C . GLU B 1 19 ? 5.66 -5.066 2.582 1 93.88 19 GLU B C 1
ATOM 2116 O O . GLU B 1 19 ? 5.195 -4.469 3.553 1 93.88 19 GLU B O 1
ATOM 2121 N N . GLY B 1 20 ? 5.754 -6.359 2.535 1 94 20 GLY B N 1
ATOM 2122 C CA . GLY B 1 20 ? 5.512 -7.156 3.729 1 94 20 GLY B CA 1
ATOM 2123 C C . GLY B 1 20 ? 4.039 -7.406 3.988 1 94 20 GLY B C 1
ATOM 2124 O O . GLY B 1 20 ? 3.656 -7.809 5.09 1 94 20 GLY B O 1
ATOM 2125 N N . ARG B 1 21 ? 3.203 -7.184 3.031 1 96.62 21 ARG B N 1
ATOM 2126 C CA . ARG B 1 21 ? 1.766 -7.379 3.182 1 96.62 21 ARG B CA 1
ATOM 2127 C C . ARG B 1 21 ? 1.397 -8.852 3.053 1 96.62 21 ARG B C 1
ATOM 2129 O O . ARG B 1 21 ? 0.313 -9.266 3.467 1 96.62 21 ARG B O 1
ATOM 2136 N N . TYR B 1 22 ? 2.266 -9.602 2.398 1 98.25 22 TYR B N 1
ATOM 2137 C CA . TYR B 1 22 ? 2.125 -11.047 2.271 1 98.25 22 TYR B CA 1
ATOM 2138 C C . TYR B 1 22 ? 3.148 -11.773 3.137 1 98.25 22 TYR B C 1
ATOM 2140 O O . TYR B 1 22 ? 4.172 -12.242 2.635 1 98.25 22 TYR B O 1
ATOM 2148 N N . PRO B 1 23 ? 2.824 -11.852 4.434 1 97.88 23 PRO B N 1
ATOM 2149 C CA . PRO B 1 23 ? 3.771 -12.547 5.305 1 97.88 23 PRO B CA 1
ATOM 2150 C C . PRO B 1 23 ? 4.023 -13.992 4.867 1 97.88 23 PRO B C 1
ATOM 2152 O O . PRO B 1 23 ? 3.078 -14.711 4.535 1 97.88 23 PRO B O 1
ATOM 2155 N N . CYS B 1 24 ? 5.266 -14.422 4.883 1 97.69 24 CYS B N 1
ATOM 2156 C CA . CYS B 1 24 ? 5.695 -15.789 4.609 1 97.69 24 CYS B CA 1
ATOM 2157 C C . CYS B 1 24 ? 7.078 -16.047 5.191 1 97.69 24 CYS B C 1
ATOM 2159 O O . CYS B 1 24 ? 7.645 -15.195 5.871 1 97.69 24 CYS B O 1
ATOM 2161 N N . GLU B 1 25 ? 7.539 -17.25 5.09 1 96.62 25 GLU B N 1
ATOM 2162 C CA . GLU B 1 25 ? 8.844 -17.609 5.641 1 96.62 25 GLU B CA 1
ATOM 2163 C C . GLU B 1 25 ? 9.977 -16.938 4.855 1 96.62 25 GLU B C 1
ATOM 2165 O O . GLU B 1 25 ? 9.844 -16.719 3.648 1 96.62 25 GLU B O 1
ATOM 2170 N N . VAL B 1 26 ? 11.07 -16.75 5.523 1 95.81 26 VAL B N 1
ATOM 2171 C CA . VAL B 1 26 ? 12.219 -16.062 4.941 1 95.81 26 VAL B CA 1
ATOM 2172 C C . VAL B 1 26 ? 12.648 -16.766 3.658 1 95.81 26 VAL B C 1
ATOM 2174 O O . VAL B 1 26 ? 12.953 -16.109 2.656 1 95.81 26 VAL B O 1
ATOM 2177 N N . GLY B 1 27 ? 12.641 -18.094 3.691 1 96.88 27 GLY B N 1
ATOM 2178 C CA . GLY B 1 27 ? 13.023 -18.844 2.51 1 96.88 27 GLY B CA 1
ATOM 2179 C C . GLY B 1 27 ? 12.156 -18.547 1.302 1 96.88 27 GLY B C 1
ATOM 2180 O O . GLY B 1 27 ? 12.641 -18.516 0.17 1 96.88 27 GLY B O 1
ATOM 2181 N N . HIS B 1 28 ? 10.898 -18.344 1.546 1 98.31 28 HIS B N 1
ATOM 2182 C CA . HIS B 1 28 ? 9.977 -18.031 0.459 1 98.31 28 HIS B CA 1
ATOM 2183 C C . HIS B 1 28 ? 10.242 -16.641 -0.104 1 98.31 28 HIS B C 1
ATOM 2185 O O . HIS B 1 28 ? 10.195 -16.438 -1.319 1 98.31 28 HIS B O 1
ATOM 2191 N N . TYR B 1 29 ? 10.539 -15.625 0.786 1 98.19 29 TYR B N 1
ATOM 2192 C CA . TYR B 1 29 ? 10.914 -14.305 0.303 1 98.19 29 TYR B CA 1
ATOM 2193 C C . TYR B 1 29 ? 12.117 -14.383 -0.625 1 98.19 29 TYR B C 1
ATOM 2195 O O . TYR B 1 29 ? 12.141 -13.742 -1.682 1 98.19 29 TYR B O 1
ATOM 2203 N N . ILE B 1 30 ? 13.062 -15.172 -0.249 1 97.62 30 ILE B N 1
ATOM 2204 C CA . ILE B 1 30 ? 14.297 -15.297 -1.005 1 97.62 30 ILE B CA 1
ATOM 2205 C C . ILE B 1 30 ? 14.023 -15.977 -2.346 1 97.62 30 ILE B C 1
ATOM 2207 O O . ILE B 1 30 ? 14.516 -15.539 -3.385 1 97.62 30 ILE B O 1
ATOM 2211 N N . MET B 1 31 ? 13.266 -17.031 -2.271 1 98.44 31 MET B N 1
ATOM 2212 C CA . MET B 1 31 ? 12.883 -17.734 -3.498 1 98.44 31 MET B CA 1
ATOM 2213 C C . MET B 1 31 ? 12.188 -16.781 -4.469 1 98.44 31 MET B C 1
ATOM 2215 O O . MET B 1 31 ? 12.555 -16.703 -5.641 1 98.44 31 MET B O 1
ATOM 2219 N N . LEU B 1 32 ? 11.211 -16.047 -4.004 1 98.75 32 LEU B N 1
ATOM 2220 C CA . LEU B 1 32 ? 10.469 -15.102 -4.824 1 98.75 32 LEU B CA 1
ATOM 2221 C C . LEU B 1 32 ? 11.391 -14 -5.34 1 98.75 32 LEU B C 1
ATOM 2223 O O . LEU B 1 32 ? 11.258 -13.57 -6.488 1 98.75 32 LEU B O 1
ATOM 2227 N N . GLY B 1 33 ? 12.273 -13.562 -4.469 1 98.56 33 GLY B N 1
ATOM 2228 C CA . GLY B 1 33 ? 13.266 -12.594 -4.91 1 98.56 33 GLY B CA 1
ATOM 2229 C C . GLY B 1 33 ? 14.117 -13.094 -6.066 1 98.56 33 GLY B C 1
ATOM 2230 O O . GLY B 1 33 ? 14.438 -12.328 -6.98 1 98.56 33 GLY B O 1
ATOM 2231 N N . GLY B 1 34 ? 14.539 -14.336 -5.992 1 98.38 34 GLY B N 1
ATOM 2232 C CA . GLY B 1 34 ? 15.273 -14.93 -7.098 1 98.38 34 GLY B CA 1
ATOM 2233 C C . GLY B 1 34 ? 14.492 -14.953 -8.391 1 98.38 34 GLY B C 1
ATOM 2234 O O . GLY B 1 34 ? 15.031 -14.633 -9.453 1 98.38 34 GLY B O 1
ATOM 2235 N N . ILE B 1 35 ? 13.258 -15.328 -8.297 1 98.62 35 ILE B N 1
ATOM 2236 C CA . ILE B 1 35 ? 12.383 -15.352 -9.469 1 98.62 35 ILE B CA 1
ATOM 2237 C C . ILE B 1 35 ? 12.266 -13.938 -10.047 1 98.62 35 ILE B C 1
ATOM 2239 O O . ILE B 1 35 ? 12.383 -13.75 -11.258 1 98.62 35 ILE B O 1
ATOM 2243 N N . GLN B 1 36 ? 12.039 -13 -9.18 1 98.62 36 GLN B N 1
ATOM 2244 C CA . GLN B 1 36 ? 11.938 -11.602 -9.602 1 98.62 36 GLN B CA 1
ATOM 2245 C C . GLN B 1 36 ? 13.211 -11.148 -10.305 1 98.62 36 GLN B C 1
ATOM 2247 O O . GLN B 1 36 ? 13.156 -10.469 -11.328 1 98.62 36 GLN B O 1
ATOM 2252 N N . ALA B 1 37 ? 14.328 -11.469 -9.742 1 98.12 37 ALA B N 1
ATOM 2253 C CA . ALA B 1 37 ? 15.609 -11.086 -10.328 1 98.12 37 ALA B CA 1
ATOM 2254 C C . ALA B 1 37 ? 15.734 -11.625 -11.758 1 98.12 37 ALA B C 1
ATOM 2256 O O . ALA B 1 37 ? 16.156 -10.906 -12.664 1 98.12 37 ALA B O 1
ATOM 2257 N N . ARG B 1 38 ? 15.359 -12.852 -11.945 1 98.06 38 ARG B N 1
ATOM 2258 C CA . ARG B 1 38 ? 15.422 -13.445 -13.273 1 98.06 38 ARG B CA 1
ATOM 2259 C C . ARG B 1 38 ? 14.516 -12.711 -14.25 1 98.06 38 ARG B C 1
ATOM 2261 O O . ARG B 1 38 ? 14.875 -12.508 -15.414 1 98.06 38 ARG B O 1
ATOM 2268 N N . ILE B 1 39 ? 13.359 -12.375 -13.805 1 97.81 39 ILE B N 1
ATOM 2269 C CA . ILE B 1 39 ? 12.391 -11.672 -14.633 1 97.81 39 ILE B CA 1
ATOM 2270 C C . ILE B 1 39 ? 12.961 -10.312 -15.055 1 97.81 39 ILE B C 1
ATOM 2272 O O . ILE B 1 39 ? 12.812 -9.898 -16.203 1 97.81 39 ILE B O 1
ATOM 2276 N N . GLU B 1 40 ? 13.648 -9.688 -14.156 1 96.75 40 GLU B N 1
ATOM 2277 C CA . GLU B 1 40 ? 14.078 -8.305 -14.367 1 96.75 40 GLU B CA 1
ATOM 2278 C C . GLU B 1 40 ? 15.445 -8.25 -15.047 1 96.75 40 GLU B C 1
ATOM 2280 O O . GLU B 1 40 ? 15.703 -7.359 -15.859 1 96.75 40 GLU B O 1
ATOM 2285 N N . LEU B 1 41 ? 16.297 -9.227 -14.742 1 96.19 41 LEU B N 1
ATOM 2286 C CA . LEU B 1 41 ? 17.688 -9.109 -15.172 1 96.19 41 LEU B CA 1
ATOM 2287 C C . LEU B 1 41 ? 17.984 -10.047 -16.344 1 96.19 41 LEU B C 1
ATOM 2289 O O . LEU B 1 41 ? 19 -9.898 -17.016 1 96.19 41 LEU B O 1
ATOM 2293 N N . GLY B 1 42 ? 17.094 -11.039 -16.562 1 96.19 42 GLY B N 1
ATOM 2294 C CA . GLY B 1 42 ? 17.391 -12.078 -17.547 1 96.19 42 GLY B CA 1
ATOM 2295 C C . GLY B 1 42 ? 18.25 -13.195 -17 1 96.19 42 GLY B C 1
ATOM 2296 O O . GLY B 1 42 ? 18.312 -13.391 -15.773 1 96.19 42 GLY B O 1
ATOM 2297 N N . ALA B 1 43 ? 18.875 -13.883 -17.922 1 94.88 43 ALA B N 1
ATOM 2298 C CA . ALA B 1 43 ? 19.672 -15.047 -17.531 1 94.88 43 ALA B CA 1
ATOM 2299 C C . ALA B 1 43 ? 20.906 -14.625 -16.734 1 94.88 43 ALA B C 1
ATOM 2301 O O . ALA B 1 43 ? 21.469 -13.555 -16.969 1 94.88 43 ALA B O 1
ATOM 2302 N N . TYR B 1 44 ? 21.312 -15.484 -15.891 1 95.38 44 TYR B N 1
ATOM 2303 C CA . TYR B 1 44 ? 22.453 -15.234 -15.016 1 95.38 44 TYR B CA 1
ATOM 2304 C C . TYR B 1 44 ? 23.719 -15 -15.828 1 95.38 44 TYR B C 1
ATOM 2306 O O . TYR B 1 44 ? 24.016 -15.742 -16.766 1 95.38 44 TYR B O 1
ATOM 2314 N N . ASN B 1 45 ? 24.344 -13.992 -15.516 1 94.44 45 ASN B N 1
ATOM 2315 C CA . ASN B 1 45 ? 25.656 -13.625 -16.031 1 94.44 45 ASN B CA 1
ATOM 2316 C C . ASN B 1 45 ? 26.641 -13.352 -14.891 1 94.44 45 ASN B C 1
ATOM 2318 O O . ASN B 1 45 ? 26.516 -12.344 -14.188 1 94.44 45 ASN B O 1
ATOM 2322 N N . SER B 1 46 ? 27.625 -14.188 -14.766 1 92 46 SER B N 1
ATOM 2323 C CA . SER B 1 46 ? 28.531 -14.141 -13.633 1 92 46 SER B CA 1
ATOM 2324 C C . SER B 1 46 ? 29.344 -12.844 -13.625 1 92 46 SER B C 1
ATOM 2326 O O . SER B 1 46 ? 29.875 -12.445 -12.594 1 92 46 SER B O 1
ATOM 2328 N N . GLN B 1 47 ? 29.469 -12.164 -14.695 1 93 47 GLN B N 1
ATOM 2329 C CA . GLN B 1 47 ? 30.25 -10.93 -14.805 1 93 47 GLN B CA 1
ATOM 2330 C C . GLN B 1 47 ? 29.453 -9.734 -14.289 1 93 47 GLN B C 1
ATOM 2332 O O . GLN B 1 47 ? 30.031 -8.719 -13.906 1 93 47 GLN B O 1
ATOM 2337 N N . ILE B 1 48 ? 28.141 -9.922 -14.297 1 92.25 48 ILE B N 1
ATOM 2338 C CA . ILE B 1 48 ? 27.281 -8.797 -13.977 1 92.25 48 ILE B CA 1
ATOM 2339 C C . ILE B 1 48 ? 26.594 -9.039 -12.633 1 92.25 48 ILE B C 1
ATOM 2341 O O . ILE B 1 48 ? 26.5 -8.133 -11.797 1 92.25 48 ILE B O 1
ATOM 2345 N N . HIS B 1 49 ? 26.156 -10.25 -12.484 1 93.44 49 HIS B N 1
ATOM 2346 C CA . HIS B 1 49 ? 25.344 -10.602 -11.328 1 93.44 49 HIS B CA 1
ATOM 2347 C C . HIS B 1 49 ? 26.188 -11.25 -10.234 1 93.44 49 HIS B C 1
ATOM 2349 O O . HIS B 1 49 ? 26.578 -12.414 -10.352 1 93.44 49 HIS B O 1
ATOM 2355 N N . SER B 1 50 ? 26.531 -10.5 -9.219 1 92.81 50 SER B N 1
ATOM 2356 C CA . SER B 1 50 ? 27.391 -10.953 -8.117 1 92.81 50 SER B CA 1
ATOM 2357 C C . SER B 1 50 ? 26.688 -10.773 -6.777 1 92.81 50 SER B C 1
ATOM 2359 O O . SER B 1 50 ? 25.609 -10.18 -6.703 1 92.81 50 SER B O 1
ATOM 2361 N N . THR B 1 51 ? 27.297 -11.32 -5.762 1 90.44 51 THR B N 1
ATOM 2362 C CA . THR B 1 51 ? 26.797 -11.109 -4.402 1 90.44 51 THR B CA 1
ATOM 2363 C C . THR B 1 51 ? 26.812 -9.625 -4.043 1 90.44 51 THR B C 1
ATOM 2365 O O . THR B 1 51 ? 25.938 -9.148 -3.328 1 90.44 51 THR B O 1
ATOM 2368 N N . HIS B 1 52 ? 27.812 -8.953 -4.586 1 87.94 52 HIS B N 1
ATOM 2369 C CA . HIS B 1 52 ? 27.906 -7.516 -4.348 1 87.94 52 HIS B CA 1
ATOM 2370 C C . HIS B 1 52 ? 26.719 -6.773 -4.938 1 87.94 52 HIS B C 1
ATOM 2372 O O . HIS B 1 52 ? 26.156 -5.875 -4.301 1 87.94 52 HIS B O 1
ATOM 2378 N N . TYR B 1 53 ? 26.359 -7.129 -6.113 1 89.81 53 TYR B N 1
ATOM 2379 C CA . TYR B 1 53 ? 25.172 -6.535 -6.734 1 89.81 53 TYR B CA 1
ATOM 2380 C C . TYR B 1 53 ? 23.938 -6.711 -5.848 1 89.81 53 TYR B C 1
ATOM 2382 O O . TYR B 1 53 ? 23.234 -5.742 -5.566 1 89.81 53 TYR B O 1
ATOM 2390 N N . PHE B 1 54 ? 23.734 -7.91 -5.391 1 92.19 54 PHE B N 1
ATOM 2391 C CA . PHE B 1 54 ? 22.531 -8.219 -4.641 1 92.19 54 PHE B CA 1
ATOM 2392 C C . PHE B 1 54 ? 22.578 -7.605 -3.246 1 92.19 54 PHE B C 1
ATOM 2394 O O . PHE B 1 54 ? 21.547 -7.375 -2.621 1 92.19 54 PHE B O 1
ATOM 2401 N N . ARG B 1 55 ? 23.734 -7.387 -2.777 1 88.44 55 ARG B N 1
ATOM 2402 C CA . ARG B 1 55 ? 23.859 -6.66 -1.52 1 88.44 55 ARG B CA 1
ATOM 2403 C C . ARG B 1 55 ? 23.438 -5.199 -1.69 1 88.44 55 ARG B C 1
ATOM 2405 O O . ARG B 1 55 ? 22.703 -4.66 -0.867 1 88.44 55 ARG B O 1
ATOM 2412 N N . GLU B 1 56 ? 23.859 -4.637 -2.775 1 83.81 56 GLU B N 1
ATOM 2413 C CA . GLU B 1 56 ? 23.578 -3.23 -3.049 1 83.81 56 GLU B CA 1
ATOM 2414 C C . GLU B 1 56 ? 22.109 -3.031 -3.434 1 83.81 56 GLU B C 1
ATOM 2416 O O . GLU B 1 56 ? 21.5 -2.02 -3.08 1 83.81 56 GLU B O 1
ATOM 2421 N N . GLU B 1 57 ? 21.594 -4.094 -4.105 1 88.5 57 GLU B N 1
ATOM 2422 C CA . GLU B 1 57 ? 20.25 -3.932 -4.68 1 88.5 57 GLU B CA 1
ATOM 2423 C C . GLU B 1 57 ? 19.219 -4.746 -3.908 1 88.5 57 GLU B C 1
ATOM 2425 O O . GLU B 1 57 ? 18.156 -5.066 -4.438 1 88.5 57 GLU B O 1
ATOM 2430 N N . GLN B 1 58 ? 19.516 -5.148 -2.715 1 90.62 58 GLN B N 1
ATOM 2431 C CA . GLN B 1 58 ? 18.688 -6.051 -1.931 1 90.62 58 GLN B CA 1
ATOM 2432 C C . GLN B 1 58 ? 17.281 -5.488 -1.761 1 90.62 58 GLN B C 1
ATOM 2434 O O . GLN B 1 58 ? 16.297 -6.242 -1.729 1 90.62 58 GLN B O 1
ATOM 2439 N N . ARG B 1 59 ? 17.141 -4.215 -1.693 1 89.5 59 ARG B N 1
ATOM 2440 C CA . ARG B 1 59 ? 15.852 -3.559 -1.449 1 89.5 59 ARG B CA 1
ATOM 2441 C C . ARG B 1 59 ? 14.891 -3.791 -2.609 1 89.5 59 ARG B C 1
ATOM 2443 O O . ARG B 1 59 ? 13.68 -3.652 -2.451 1 89.5 59 ARG B O 1
ATOM 2450 N N . LYS B 1 60 ? 15.414 -4.133 -3.732 1 93.25 60 LYS B N 1
ATOM 2451 C CA . LYS B 1 60 ? 14.586 -4.375 -4.906 1 93.25 60 LYS B CA 1
ATOM 2452 C C . LYS B 1 60 ? 13.875 -5.723 -4.809 1 93.25 60 LYS B C 1
ATOM 2454 O O . LYS B 1 60 ? 12.828 -5.922 -5.434 1 93.25 60 LYS B O 1
ATOM 2459 N N . TYR B 1 61 ? 14.477 -6.594 -3.992 1 97.12 61 TYR B N 1
ATOM 2460 C CA . TYR B 1 61 ? 14.031 -7.973 -4.145 1 97.12 61 TYR B CA 1
ATOM 2461 C C . TYR B 1 61 ? 13.516 -8.531 -2.824 1 97.12 61 TYR B C 1
ATOM 2463 O O . TYR B 1 61 ? 12.891 -9.594 -2.793 1 97.12 61 TYR B O 1
ATOM 2471 N N . LEU B 1 62 ? 13.82 -7.789 -1.761 1 96.69 62 LEU B N 1
ATOM 2472 C CA . LEU B 1 62 ? 13.453 -8.305 -0.445 1 96.69 62 LEU B CA 1
ATOM 2473 C C . LEU B 1 62 ? 12.781 -7.227 0.395 1 96.69 62 LEU B C 1
ATOM 2475 O O . LEU B 1 62 ? 13.148 -6.055 0.321 1 96.69 62 LEU B O 1
ATOM 2479 N N . PRO B 1 63 ? 11.797 -7.625 1.179 1 95.5 63 PRO B N 1
ATOM 2480 C CA . PRO B 1 63 ? 11.242 -6.668 2.133 1 95.5 63 PRO B CA 1
ATOM 2481 C C . PRO B 1 63 ? 12.234 -6.273 3.225 1 95.5 63 PRO B C 1
ATOM 2483 O O . PRO B 1 63 ? 13.219 -6.977 3.453 1 95.5 63 PRO B O 1
ATOM 2486 N N . VAL B 1 64 ? 11.961 -5.258 3.84 1 91.38 64 VAL B N 1
ATOM 2487 C CA . VAL B 1 64 ? 12.883 -4.59 4.758 1 91.38 64 VAL B CA 1
ATOM 2488 C C . VAL B 1 64 ? 13.297 -5.555 5.867 1 91.38 64 VAL B C 1
ATOM 2490 O O . VAL B 1 64 ? 14.461 -5.594 6.262 1 91.38 64 VAL B O 1
ATOM 2493 N N . HIS B 1 65 ? 12.398 -6.309 6.391 1 91.62 65 HIS B N 1
ATOM 2494 C CA . HIS B 1 65 ? 12.656 -7.117 7.578 1 91.62 65 HIS B CA 1
ATOM 2495 C C . HIS B 1 65 ? 13.547 -8.312 7.25 1 91.62 65 HIS B C 1
ATOM 2497 O O . HIS B 1 65 ? 14.055 -8.984 8.156 1 91.62 65 HIS B O 1
ATOM 2503 N N . VAL B 1 66 ? 13.719 -8.555 5.984 1 93.62 66 VAL B N 1
ATOM 2504 C CA . VAL B 1 66 ? 14.531 -9.688 5.559 1 93.62 66 VAL B CA 1
ATOM 2505 C C . VAL B 1 66 ? 15.898 -9.203 5.094 1 93.62 66 VAL B C 1
ATOM 2507 O O . VAL B 1 66 ? 16.828 -10 4.926 1 93.62 66 VAL B O 1
ATOM 2510 N N . ARG B 1 67 ? 16.016 -7.934 4.902 1 89.75 67 ARG B N 1
ATOM 2511 C CA . ARG B 1 67 ? 17.25 -7.367 4.367 1 89.75 67 ARG B CA 1
ATOM 2512 C C . ARG B 1 67 ? 18.344 -7.305 5.438 1 89.75 67 ARG B C 1
ATOM 2514 O O . ARG B 1 67 ? 18.031 -7.223 6.629 1 89.75 67 ARG B O 1
ATOM 2521 N N . LYS B 1 68 ? 19.453 -7.41 4.938 1 77.06 68 LYS B N 1
ATOM 2522 C CA . LYS B 1 68 ? 20.578 -7.137 5.832 1 77.06 68 LYS B CA 1
ATOM 2523 C C . LYS B 1 68 ? 20.703 -5.645 6.121 1 77.06 68 LYS B C 1
ATOM 2525 O O . LYS B 1 68 ? 20.453 -4.812 5.25 1 77.06 68 LYS B O 1
ATOM 2530 N N . SER B 1 69 ? 20.953 -5.383 7.379 1 63.47 69 SER B N 1
ATOM 2531 C CA . SER B 1 69 ? 21.094 -3.979 7.75 1 63.47 69 SER B CA 1
ATOM 2532 C C . SER B 1 69 ? 22.156 -3.289 6.902 1 63.47 69 SER B C 1
ATOM 2534 O O . SER B 1 69 ? 23.219 -3.863 6.637 1 63.47 69 SER B O 1
ATOM 2536 N N . SER B 1 70 ? 21.734 -2.285 6.168 1 56.69 70 SER B N 1
ATOM 2537 C CA . SER B 1 70 ? 22.625 -1.472 5.336 1 56.69 70 SER B CA 1
ATOM 2538 C C . SER B 1 70 ? 23.859 -1.026 6.113 1 56.69 70 SER B C 1
ATOM 2540 O O . SER B 1 70 ? 24.891 -0.713 5.516 1 56.69 70 SER B O 1
ATOM 2542 N N . THR B 1 71 ? 23.656 -0.956 7.434 1 55.28 71 THR B N 1
ATOM 2543 C CA . THR B 1 71 ? 24.766 -0.445 8.234 1 55.28 71 THR B CA 1
ATOM 2544 C C . THR B 1 71 ? 25.953 -1.418 8.211 1 55.28 71 THR B C 1
ATOM 2546 O O . THR B 1 71 ? 27.062 -1.062 8.594 1 55.28 71 THR B O 1
ATOM 2549 N N . TRP B 1 72 ? 25.547 -2.529 7.77 1 54.91 72 TRP B N 1
ATOM 2550 C CA . TRP B 1 72 ? 26.641 -3.508 7.844 1 54.91 72 TRP B CA 1
ATOM 2551 C C . TRP B 1 72 ? 27.156 -3.848 6.449 1 54.91 72 TRP B C 1
ATOM 2553 O O . TRP B 1 72 ? 27.703 -4.934 6.234 1 54.91 72 TRP B O 1
ATOM 2563 N N . THR B 1 73 ? 26.828 -2.941 5.586 1 56.59 73 THR B N 1
ATOM 2564 C CA . THR B 1 73 ? 27.203 -3.234 4.207 1 56.59 73 THR B CA 1
ATOM 2565 C C . THR B 1 73 ? 28.719 -3.318 4.062 1 56.59 73 THR B C 1
ATOM 2567 O O . THR B 1 73 ? 29.219 -3.918 3.111 1 56.59 73 THR B O 1
ATOM 2570 N N . TRP B 1 74 ? 29.344 -2.631 4.934 1 57.28 74 TRP B N 1
ATOM 2571 C CA . TRP B 1 74 ? 30.797 -2.6 4.844 1 57.28 74 TRP B CA 1
ATOM 2572 C C . TRP B 1 74 ? 31.406 -3.918 5.316 1 57.28 74 TRP B C 1
ATOM 2574 O O . TRP B 1 74 ? 32.594 -4.156 5.148 1 57.28 74 TRP B O 1
ATOM 2584 N N . LEU B 1 75 ? 30.609 -4.621 5.996 1 59.72 75 LEU B N 1
ATOM 2585 C CA . LEU B 1 75 ? 31.141 -5.883 6.496 1 59.72 75 LEU B CA 1
ATOM 2586 C C . LEU B 1 75 ? 31.328 -6.887 5.359 1 59.72 75 LEU B C 1
ATOM 2588 O O . LEU B 1 75 ? 30.594 -6.84 4.363 1 59.72 75 LEU B O 1
ATOM 2592 N N . PRO B 1 76 ? 32.469 -7.484 5.398 1 59.84 76 PRO B N 1
ATOM 2593 C CA . PRO B 1 76 ? 32.75 -8.492 4.375 1 59.84 76 PRO B CA 1
ATOM 2594 C C . PRO B 1 76 ? 31.531 -9.352 4.055 1 59.84 76 PRO B C 1
ATOM 2596 O O . PRO B 1 76 ? 30.625 -9.484 4.879 1 59.84 76 PRO B O 1
ATOM 2599 N N . ILE B 1 77 ? 31.484 -9.648 2.715 1 60.16 77 ILE B N 1
ATOM 2600 C CA . ILE B 1 77 ? 30.422 -10.484 2.148 1 60.16 77 ILE B CA 1
ATOM 2601 C C . ILE B 1 77 ? 30.094 -11.625 3.105 1 60.16 77 ILE B C 1
ATOM 2603 O O . ILE B 1 77 ? 31 -12.344 3.547 1 60.16 77 ILE B O 1
ATOM 2607 N N . SER B 1 78 ? 28.859 -11.695 3.484 1 62.75 78 SER B N 1
ATOM 2608 C CA . SER B 1 78 ? 28.156 -12.375 4.566 1 62.75 78 SER B CA 1
ATOM 2609 C C . SER B 1 78 ? 28.203 -13.891 4.391 1 62.75 78 SER B C 1
ATOM 2611 O O . SER B 1 78 ? 28.5 -14.391 3.305 1 62.75 78 SER B O 1
ATOM 2613 N N . SER B 1 79 ? 28.125 -14.578 5.383 1 72.75 79 SER B N 1
ATOM 2614 C CA . SER B 1 79 ? 27.938 -16 5.617 1 72.75 79 SER B CA 1
ATOM 2615 C C . SER B 1 79 ? 27.047 -16.625 4.539 1 72.75 79 SER B C 1
ATOM 2617 O O . SER B 1 79 ? 26.344 -15.906 3.824 1 72.75 79 SER B O 1
ATOM 2619 N N . LYS B 1 80 ? 27.391 -17.812 4.195 1 82.12 80 LYS B N 1
ATOM 2620 C CA . LYS B 1 80 ? 26.641 -18.609 3.23 1 82.12 80 LYS B CA 1
ATOM 2621 C C . LYS B 1 80 ? 25.141 -18.438 3.438 1 82.12 80 LYS B C 1
ATOM 2623 O O . LYS B 1 80 ? 24.344 -18.625 2.506 1 82.12 80 LYS B O 1
ATOM 2628 N N . ASN B 1 81 ? 24.812 -17.875 4.535 1 86.81 81 ASN B N 1
ATOM 2629 C CA . ASN B 1 81 ? 23.391 -17.812 4.859 1 86.81 81 ASN B CA 1
ATOM 2630 C C . ASN B 1 81 ? 22.844 -16.391 4.766 1 86.81 81 ASN B C 1
ATOM 2632 O O . ASN B 1 81 ? 21.688 -16.141 5.078 1 86.81 81 ASN B O 1
ATOM 2636 N N . SER B 1 82 ? 23.688 -15.523 4.273 1 89.12 82 SER B N 1
ATOM 2637 C CA . SER B 1 82 ? 23.219 -14.148 4.152 1 89.12 82 SER B CA 1
ATOM 2638 C C . SER B 1 82 ? 22.203 -14.008 3.021 1 89.12 82 SER B C 1
ATOM 2640 O O . SER B 1 82 ? 22.188 -14.805 2.084 1 89.12 82 SER B O 1
ATOM 2642 N N . ALA B 1 83 ? 21.375 -13.047 3.084 1 91.31 83 ALA B N 1
ATOM 2643 C CA . ALA B 1 83 ? 20.266 -12.852 2.143 1 91.31 83 ALA B CA 1
ATOM 2644 C C . ALA B 1 83 ? 20.797 -12.641 0.725 1 91.31 83 ALA B C 1
ATOM 2646 O O . ALA B 1 83 ? 20.234 -13.164 -0.237 1 91.31 83 ALA B O 1
ATOM 2647 N N . GLU B 1 84 ? 21.891 -11.859 0.539 1 92.69 84 GLU B N 1
ATOM 2648 C CA . GLU B 1 84 ? 22.422 -11.562 -0.789 1 92.69 84 GLU B CA 1
ATOM 2649 C C . GLU B 1 84 ? 22.938 -12.82 -1.471 1 92.69 84 GLU B C 1
ATOM 2651 O O . GLU B 1 84 ? 22.797 -12.984 -2.682 1 92.69 84 GLU B O 1
ATOM 2656 N N . VAL B 1 85 ? 23.609 -13.672 -0.652 1 93.25 85 VAL B N 1
ATOM 2657 C CA . VAL B 1 85 ? 24.141 -14.914 -1.193 1 93.25 85 VAL B CA 1
ATOM 2658 C C . VAL B 1 85 ? 22.984 -15.844 -1.58 1 93.25 85 VAL B C 1
ATOM 2660 O O . VAL B 1 85 ? 22.984 -16.422 -2.672 1 93.25 85 VAL B O 1
ATOM 2663 N N . ARG B 1 86 ? 22.047 -15.961 -0.715 1 95.31 86 ARG B N 1
ATOM 2664 C CA . ARG B 1 86 ? 20.906 -16.828 -0.967 1 95.31 86 ARG B CA 1
ATOM 2665 C C . ARG B 1 86 ? 20.078 -16.344 -2.158 1 95.31 86 ARG B C 1
ATOM 2667 O O . ARG B 1 86 ? 19.578 -17.156 -2.939 1 95.31 86 ARG B O 1
ATOM 2674 N N . LEU B 1 87 ? 19.953 -15.062 -2.303 1 96 87 LEU B N 1
ATOM 2675 C CA . LEU B 1 87 ? 19.281 -14.484 -3.457 1 96 87 LEU B CA 1
ATOM 2676 C C . LEU B 1 87 ? 19.984 -14.875 -4.754 1 96 87 LEU B C 1
ATOM 2678 O O . LEU B 1 87 ? 19.344 -15.289 -5.715 1 96 87 LEU B O 1
ATOM 2682 N N . LEU B 1 88 ? 21.266 -14.695 -4.719 1 96.19 88 LEU B N 1
ATOM 2683 C CA . LEU B 1 88 ? 22.047 -15.047 -5.895 1 96.19 88 LEU B CA 1
ATOM 2684 C C . LEU B 1 88 ? 21.891 -16.531 -6.23 1 96.19 88 LEU B C 1
ATOM 2686 O O . LEU B 1 88 ? 21.734 -16.891 -7.402 1 96.19 88 LEU B O 1
ATOM 2690 N N . GLU B 1 89 ? 21.922 -17.375 -5.234 1 96.81 89 GLU B N 1
ATOM 2691 C CA . GLU B 1 89 ? 21.781 -18.812 -5.438 1 96.81 89 GLU B CA 1
ATOM 2692 C C . GLU B 1 89 ? 20.438 -19.141 -6.062 1 96.81 89 GLU B C 1
ATOM 2694 O O . GLU B 1 89 ? 20.359 -19.938 -7.004 1 96.81 89 GLU B O 1
ATOM 2699 N N . GLN B 1 90 ? 19.359 -18.562 -5.52 1 97.81 90 GLN B N 1
ATOM 2700 C CA . GLN B 1 90 ? 18.031 -18.797 -6.066 1 97.81 90 GLN B CA 1
ATOM 2701 C C . GLN B 1 90 ? 17.922 -18.312 -7.508 1 97.81 90 GLN B C 1
ATOM 2703 O O . GLN B 1 90 ? 17.328 -18.969 -8.352 1 97.81 90 GLN B O 1
ATOM 2708 N N . PHE B 1 91 ? 18.547 -17.203 -7.789 1 97.94 91 PHE B N 1
ATOM 2709 C CA . PHE B 1 91 ? 18.578 -16.625 -9.125 1 97.94 91 PHE B CA 1
ATOM 2710 C C . PHE B 1 91 ? 19.297 -17.547 -10.094 1 97.94 91 PHE B C 1
ATOM 2712 O O . PHE B 1 91 ? 18.797 -17.812 -11.188 1 97.94 91 PHE B O 1
ATOM 2719 N N . LYS B 1 92 ? 20.359 -18.078 -9.703 1 96.81 92 LYS B N 1
ATOM 2720 C CA . LYS B 1 92 ? 21.203 -18.953 -10.516 1 96.81 92 LYS B CA 1
ATOM 2721 C C . LYS B 1 92 ? 20.5 -20.266 -10.836 1 96.81 92 LYS B C 1
ATOM 2723 O O . LYS B 1 92 ? 20.719 -20.859 -11.898 1 96.81 92 LYS B O 1
ATOM 2728 N N . ARG B 1 93 ? 19.703 -20.656 -9.992 1 96.56 93 ARG B N 1
ATOM 2729 C CA . ARG B 1 93 ? 19.078 -21.953 -10.094 1 96.56 93 ARG B CA 1
ATOM 2730 C C . ARG B 1 93 ? 18 -21.969 -11.18 1 96.56 93 ARG B C 1
ATOM 2732 O O . ARG B 1 93 ? 17.562 -23.031 -11.625 1 96.56 93 ARG B O 1
ATOM 2739 N N . ILE B 1 94 ? 17.562 -20.844 -11.602 1 97.31 94 ILE B N 1
ATOM 2740 C CA . ILE B 1 94 ? 16.484 -20.781 -12.578 1 97.31 94 ILE B CA 1
ATOM 2741 C C . ILE B 1 94 ? 17.031 -21.125 -13.969 1 97.31 94 ILE B C 1
ATOM 2743 O O . ILE B 1 94 ? 17.969 -20.484 -14.445 1 97.31 94 ILE B O 1
ATOM 2747 N N . PRO B 1 95 ? 16.5 -22.062 -14.578 1 95.81 95 PRO B N 1
ATOM 2748 C CA . PRO B 1 95 ? 16.984 -22.516 -15.883 1 95.81 95 PRO B CA 1
ATOM 2749 C C . PRO B 1 95 ? 16.984 -21.406 -16.938 1 95.81 95 PRO B C 1
ATOM 2751 O O . PRO B 1 95 ? 16.078 -20.562 -16.938 1 95.81 95 PRO B O 1
ATOM 2754 N N . ILE B 1 96 ? 17.859 -21.484 -17.859 1 93.5 96 ILE B N 1
ATOM 2755 C CA . ILE B 1 96 ? 18 -20.5 -18.922 1 93.5 96 ILE B CA 1
ATOM 2756 C C . ILE B 1 96 ? 16.75 -20.547 -19.828 1 93.5 96 ILE B C 1
ATOM 2758 O O . ILE B 1 96 ? 16.344 -19.516 -20.359 1 93.5 96 ILE B O 1
ATOM 2762 N N . SER B 1 97 ? 16.141 -21.656 -19.922 1 94.81 97 SER B N 1
ATOM 2763 C CA . SER B 1 97 ? 15.008 -21.859 -20.812 1 94.81 97 SER B CA 1
ATOM 2764 C C . SER B 1 97 ? 13.727 -21.297 -20.219 1 94.81 97 SER B C 1
ATOM 2766 O O . SER B 1 97 ? 12.711 -21.188 -20.906 1 94.81 97 SER B O 1
ATOM 2768 N N . ALA B 1 98 ? 13.75 -20.922 -18.984 1 95.62 98 ALA B N 1
ATOM 2769 C CA . ALA B 1 98 ? 12.531 -20.422 -18.344 1 95.62 98 ALA B CA 1
ATOM 2770 C C . ALA B 1 98 ? 12.102 -19.094 -18.953 1 95.62 98 ALA B C 1
ATOM 2772 O O . ALA B 1 98 ? 12.914 -18.188 -19.125 1 95.62 98 ALA B O 1
ATOM 2773 N N . THR B 1 99 ? 10.82 -19.031 -19.266 1 96 99 THR B N 1
ATOM 2774 C CA . THR B 1 99 ? 10.305 -17.797 -19.844 1 96 99 THR B CA 1
ATOM 2775 C C . THR B 1 99 ? 9.789 -16.875 -18.75 1 96 99 THR B C 1
ATOM 2777 O O . THR B 1 99 ? 9.438 -17.328 -17.656 1 96 99 THR B O 1
ATOM 2780 N N . THR B 1 100 ? 9.703 -15.672 -19.047 1 95.88 100 THR B N 1
ATOM 2781 C CA . THR B 1 100 ? 9.195 -14.664 -18.109 1 95.88 100 THR B CA 1
ATOM 2782 C C . THR B 1 100 ? 7.762 -14.984 -17.703 1 95.88 100 THR B C 1
ATOM 2784 O O . THR B 1 100 ? 7.406 -14.875 -16.531 1 95.88 100 THR B O 1
ATOM 2787 N N . ARG B 1 101 ? 6.988 -15.383 -18.641 1 94.75 101 ARG B N 1
ATOM 2788 C CA . ARG B 1 101 ? 5.594 -15.719 -18.375 1 94.75 101 ARG B CA 1
ATOM 2789 C C . ARG B 1 101 ? 5.484 -16.859 -17.359 1 94.75 101 ARG B C 1
ATOM 2791 O O . ARG B 1 101 ? 4.707 -16.766 -16.406 1 94.75 101 ARG B O 1
ATOM 2798 N N . LYS B 1 102 ? 6.227 -17.828 -17.562 1 96.38 102 LYS B N 1
ATOM 2799 C CA . LYS B 1 102 ? 6.215 -18.984 -16.656 1 96.38 102 LYS B CA 1
ATOM 2800 C C . LYS B 1 102 ? 6.668 -18.578 -15.25 1 96.38 102 LYS B C 1
ATOM 2802 O O . LYS B 1 102 ? 6.125 -19.047 -14.258 1 96.38 102 LYS B O 1
ATOM 2807 N N . LEU B 1 103 ? 7.664 -17.766 -15.219 1 97.94 103 LEU B N 1
ATOM 2808 C CA . LEU B 1 103 ? 8.203 -17.312 -13.938 1 97.94 103 LEU B CA 1
ATOM 2809 C C . LEU B 1 103 ? 7.184 -16.453 -13.203 1 97.94 103 LEU B C 1
ATOM 2811 O O . LEU B 1 103 ? 7.023 -16.578 -11.984 1 97.94 103 LEU B O 1
ATOM 2815 N N . MET B 1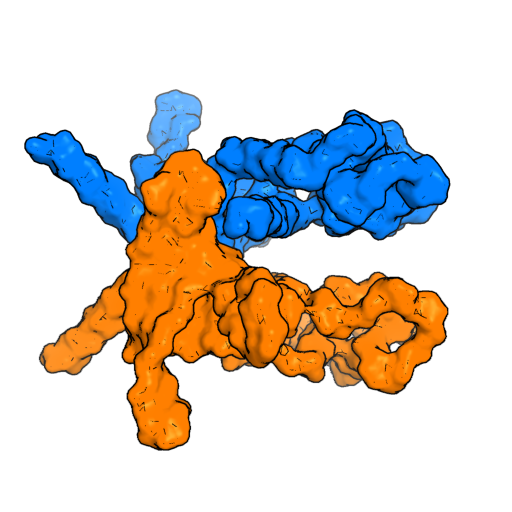 104 ? 6.488 -15.609 -13.914 1 96.88 104 MET B N 1
ATOM 2816 C CA . MET B 1 104 ? 5.422 -14.82 -13.305 1 96.88 104 MET B CA 1
ATOM 2817 C C . MET B 1 104 ? 4.332 -15.719 -12.742 1 96.88 104 MET B C 1
ATOM 2819 O O . MET B 1 104 ? 3.842 -15.492 -11.633 1 96.88 104 MET B O 1
ATOM 2823 N N . ARG B 1 105 ? 4.012 -16.719 -13.477 1 95.44 105 ARG B N 1
ATOM 2824 C CA . ARG B 1 105 ? 2.998 -17.656 -13.016 1 95.44 105 ARG B CA 1
ATOM 2825 C C . ARG B 1 105 ? 3.451 -18.375 -11.75 1 95.44 105 ARG B C 1
ATOM 2827 O O . ARG B 1 105 ? 2.67 -18.531 -10.805 1 95.44 105 ARG B O 1
ATOM 2834 N N . LYS B 1 106 ? 4.672 -18.797 -11.758 1 97.62 106 LYS B N 1
ATOM 2835 C CA . LYS B 1 106 ? 5.207 -19.469 -10.586 1 97.62 106 LYS B CA 1
ATOM 2836 C C . LYS B 1 106 ? 5.16 -18.562 -9.359 1 97.62 106 LYS B C 1
ATOM 2838 O O . LYS B 1 106 ? 4.785 -19 -8.266 1 97.62 106 LYS B O 1
ATOM 2843 N N . TYR B 1 107 ? 5.59 -17.312 -9.539 1 98.25 107 TYR B N 1
ATOM 2844 C CA . TYR B 1 107 ? 5.516 -16.312 -8.484 1 98.25 107 TYR B CA 1
ATOM 2845 C C . TYR B 1 107 ? 4.094 -16.172 -7.953 1 98.25 107 TYR B C 1
ATOM 2847 O O . TYR B 1 107 ? 3.873 -16.219 -6.738 1 98.25 107 TYR B O 1
ATOM 2855 N N . LEU B 1 108 ? 3.152 -16.156 -8.859 1 96.44 108 LEU B N 1
ATOM 2856 C CA . LEU B 1 108 ? 1.75 -15.953 -8.516 1 96.44 108 LEU B CA 1
ATOM 2857 C C . LEU B 1 108 ? 1.169 -17.203 -7.848 1 96.44 108 LEU B C 1
ATOM 2859 O O . LEU B 1 108 ? 0.344 -17.094 -6.938 1 96.44 108 LEU B O 1
ATOM 2863 N N . GLU B 1 109 ? 1.59 -18.328 -8.32 1 96.69 109 GLU B N 1
ATOM 2864 C CA . GLU B 1 109 ? 1.106 -19.562 -7.727 1 96.69 109 GLU B CA 1
ATOM 2865 C C . GLU B 1 109 ? 1.411 -19.625 -6.23 1 96.69 109 GLU B C 1
ATOM 2867 O O . GLU B 1 109 ? 0.575 -20.062 -5.438 1 96.69 109 GLU B O 1
ATOM 2872 N N . PHE B 1 110 ? 2.533 -19.203 -5.848 1 98.25 110 PHE B N 1
ATOM 2873 C CA . PHE B 1 110 ? 2.842 -19.125 -4.426 1 98.25 110 PHE B CA 1
ATOM 2874 C C . PHE B 1 110 ? 1.904 -18.156 -3.721 1 98.25 110 PHE B C 1
ATOM 2876 O O . PHE B 1 110 ? 1.301 -18.484 -2.701 1 98.25 110 PHE B O 1
ATOM 2883 N N . CYS B 1 111 ? 1.748 -16.969 -4.281 1 97.19 111 CYS B N 1
ATOM 2884 C CA . CYS B 1 111 ? 0.951 -15.922 -3.646 1 97.19 111 CYS B CA 1
ATOM 2885 C C . CYS B 1 111 ? -0.518 -16.328 -3.58 1 97.19 111 CYS B C 1
ATOM 2887 O O . CYS B 1 111 ? -1.219 -15.977 -2.629 1 97.19 111 CYS B O 1
ATOM 2889 N N . TRP B 1 112 ? -0.966 -17.109 -4.562 1 94.62 112 TRP B N 1
ATOM 2890 C CA . TRP B 1 112 ? -2.348 -17.562 -4.602 1 94.62 112 TRP B CA 1
ATOM 2891 C C . TRP B 1 112 ? -2.654 -18.469 -3.408 1 94.62 112 TRP B C 1
ATOM 2893 O O . TRP B 1 112 ? -3.809 -18.594 -2.994 1 94.62 112 TRP B O 1
ATOM 2903 N N . SER B 1 113 ? -1.658 -19.031 -2.922 1 96.94 113 SER B N 1
ATOM 2904 C CA . SER B 1 113 ? -1.854 -19.984 -1.833 1 96.94 113 SER B CA 1
ATOM 2905 C C . SER B 1 113 ? -1.964 -19.281 -0.49 1 96.94 113 SER B C 1
ATOM 2907 O O . SER B 1 113 ? -2.322 -19.891 0.518 1 96.94 113 SER B O 1
ATOM 2909 N N . LEU B 1 114 ? -1.684 -18.031 -0.425 1 97.25 114 LEU B N 1
ATOM 2910 C CA . LEU B 1 114 ? -1.742 -17.266 0.816 1 97.25 114 LEU B CA 1
ATOM 2911 C C . LEU B 1 114 ? -3.174 -16.844 1.125 1 97.25 114 LEU B C 1
ATOM 2913 O O . LEU B 1 114 ? -3.895 -16.375 0.237 1 97.25 114 LEU B O 1
ATOM 2917 N N . PRO B 1 115 ? -3.609 -16.938 2.348 1 96.56 115 PRO B N 1
ATOM 2918 C CA . PRO B 1 115 ? -5 -16.609 2.68 1 96.56 115 PRO B CA 1
ATOM 2919 C C . PRO B 1 115 ? -5.332 -15.141 2.498 1 96.56 115 PRO B C 1
ATOM 2921 O O . PRO B 1 115 ? -6.492 -14.781 2.27 1 96.56 115 PRO B O 1
ATOM 2924 N N . PHE B 1 116 ? -4.367 -14.336 2.559 1 96.81 116 PHE B N 1
ATOM 2925 C CA . PHE B 1 116 ? -4.625 -12.898 2.498 1 96.81 116 PHE B CA 1
ATOM 2926 C C . PHE B 1 116 ? -4.359 -12.359 1.097 1 96.81 116 PHE B C 1
ATOM 2928 O O . PHE B 1 116 ? -4.348 -11.148 0.884 1 96.81 116 PHE B O 1
ATOM 2935 N N . TYR B 1 117 ? -4.137 -13.227 0.117 1 96.06 117 TYR B N 1
ATOM 2936 C CA . TYR B 1 117 ? -4.027 -12.789 -1.271 1 96.06 117 TYR B CA 1
ATOM 2937 C C . TYR B 1 117 ? -5.297 -12.086 -1.722 1 96.06 117 TYR B C 1
ATOM 2939 O O . TYR B 1 117 ? -6.406 -12.57 -1.479 1 96.06 117 TYR B O 1
ATOM 2947 N N . GLY B 1 118 ? -5.129 -10.867 -2.324 1 93.44 118 GLY B N 1
ATOM 2948 C CA . GLY B 1 118 ? -6.266 -10.133 -2.854 1 93.44 118 GLY B CA 1
ATOM 2949 C C . GLY B 1 118 ? -6.941 -9.258 -1.818 1 93.44 118 GLY B C 1
ATOM 2950 O O . GLY B 1 118 ? -7.969 -8.633 -2.102 1 93.44 118 GLY B O 1
ATOM 2951 N N . SER B 1 119 ? -6.395 -9.141 -0.673 1 97.44 119 SER B N 1
ATOM 2952 C CA . SER B 1 119 ? -6.98 -8.336 0.394 1 97.44 119 SER B CA 1
ATOM 2953 C C . SER B 1 119 ? -6.789 -6.844 0.129 1 97.44 119 SER B C 1
ATOM 2955 O O . SER B 1 119 ? -5.84 -6.445 -0.547 1 97.44 119 SER B O 1
ATOM 2957 N N . ALA B 1 120 ? -7.715 -6.094 0.597 1 97.44 120 ALA B N 1
ATOM 2958 C CA . ALA B 1 120 ? -7.445 -4.688 0.885 1 97.44 120 ALA B CA 1
ATOM 2959 C C . ALA B 1 120 ? -6.719 -4.527 2.219 1 97.44 120 ALA B C 1
ATOM 2961 O O . ALA B 1 120 ? -7.043 -5.211 3.193 1 97.44 120 ALA B O 1
ATOM 2962 N N . PHE B 1 121 ? -5.754 -3.617 2.219 1 97.38 121 PHE B N 1
ATOM 2963 C CA . PHE B 1 121 ? -4.965 -3.461 3.436 1 97.38 121 PHE B CA 1
ATOM 2964 C C . PHE B 1 121 ? -5.168 -2.076 4.039 1 97.38 121 PHE B C 1
ATOM 2966 O O . PHE B 1 121 ? -5.223 -1.08 3.312 1 97.38 121 PHE B O 1
ATOM 2973 N N . PHE B 1 122 ? -5.273 -2.061 5.32 1 96.81 122 PHE B N 1
ATOM 2974 C CA . PHE B 1 122 ? -5.473 -0.852 6.109 1 96.81 122 PHE B CA 1
ATOM 2975 C C . PHE B 1 122 ? -4.422 -0.742 7.207 1 96.81 122 PHE B C 1
ATOM 2977 O O . PHE B 1 122 ? -3.967 -1.755 7.742 1 96.81 122 PHE B O 1
ATOM 2984 N N . GLU B 1 123 ? -4.094 0.449 7.508 1 93.81 123 GLU B N 1
ATOM 2985 C CA . GLU B 1 123 ? -3.133 0.678 8.586 1 93.81 123 GLU B CA 1
ATOM 2986 C C . GLU B 1 123 ? -3.838 0.884 9.922 1 93.81 123 GLU B C 1
ATOM 2988 O O . GLU B 1 123 ? -4.895 1.517 9.977 1 93.81 123 GLU B O 1
ATOM 2993 N N . GLY B 1 124 ? -3.258 0.324 10.984 1 93.56 124 GLY B N 1
ATOM 2994 C CA . GLY B 1 124 ? -3.809 0.498 12.32 1 93.56 124 GLY B CA 1
ATOM 2995 C C . GLY B 1 124 ? -2.801 0.222 13.422 1 93.56 124 GLY B C 1
ATOM 2996 O O . GLY B 1 124 ? -1.605 0.083 13.156 1 93.56 124 GLY B O 1
ATOM 2997 N N . GLN B 1 125 ? -3.312 0.281 14.656 1 92.12 125 GLN B N 1
ATOM 2998 C CA . GLN B 1 125 ? -2.514 -0.029 15.836 1 92.12 125 GLN B CA 1
ATOM 2999 C C . GLN B 1 125 ? -3.312 -0.86 16.828 1 92.12 125 GLN B C 1
ATOM 3001 O O . GLN B 1 125 ? -4.523 -0.683 16.969 1 92.12 125 GLN B O 1
ATOM 3006 N N . ILE B 1 126 ? -2.596 -1.729 17.453 1 92.12 126 ILE B N 1
ATOM 3007 C CA . ILE B 1 126 ? -3.201 -2.482 18.547 1 92.12 126 ILE B CA 1
ATOM 3008 C C . ILE B 1 126 ? -2.377 -2.299 19.828 1 92.12 126 ILE B C 1
ATOM 3010 O O . ILE B 1 126 ? -1.204 -1.922 19.766 1 92.12 126 ILE B O 1
ATOM 3014 N N . GLU B 1 127 ? -3.111 -2.486 21 1 83.69 127 GLU B N 1
ATOM 3015 C CA . GLU B 1 127 ? -2.402 -2.398 22.266 1 83.69 127 GLU B CA 1
ATOM 3016 C C . GLU B 1 127 ? -1.749 -3.729 22.625 1 83.69 127 GLU B C 1
ATOM 3018 O O . GLU B 1 127 ? -2.359 -4.789 22.469 1 83.69 127 GLU B O 1
ATOM 3023 N N . GLN B 1 128 ? -0.458 -3.717 22.781 1 73.06 128 GLN B N 1
ATOM 3024 C CA . GLN B 1 128 ? 0.201 -4.93 23.25 1 73.06 128 GLN B CA 1
ATOM 3025 C C . GLN B 1 128 ? 0.028 -5.102 24.75 1 73.06 128 GLN B C 1
ATOM 3027 O O . GLN B 1 128 ? 0.243 -4.16 25.516 1 73.06 128 GLN B O 1
ATOM 3032 N N . PRO B 1 129 ? -0.589 -6.379 25.094 1 60.53 129 PRO B N 1
ATOM 3033 C CA . PRO B 1 129 ? -0.683 -6.602 26.531 1 60.53 129 PRO B CA 1
ATOM 3034 C C . PRO B 1 129 ? 0.675 -6.535 27.234 1 60.53 129 PRO B C 1
ATOM 3036 O O . PRO B 1 129 ? 1.698 -6.875 26.641 1 60.53 129 PRO B O 1
ATOM 3039 N N . VAL B 1 130 ? 0.858 -5.715 28.172 1 50.38 130 VAL B N 1
ATOM 3040 C CA . VAL B 1 130 ? 2.088 -5.613 28.953 1 50.38 130 VAL B CA 1
ATOM 3041 C C . VAL B 1 130 ? 2.381 -6.953 29.625 1 50.38 130 VAL B C 1
ATOM 3043 O O . VAL B 1 130 ? 1.533 -7.492 30.344 1 50.38 130 VAL B O 1
ATOM 3046 N N . ARG B 1 131 ? 3.076 -7.844 28.859 1 48.44 131 ARG B N 1
ATOM 3047 C CA . ARG B 1 131 ? 3.545 -8.984 29.641 1 48.44 131 ARG B CA 1
ATOM 3048 C C . ARG B 1 131 ? 4.645 -8.57 30.609 1 48.44 131 ARG B C 1
ATOM 3050 O O . ARG B 1 131 ? 5.516 -7.77 30.266 1 48.44 131 ARG B O 1
ATOM 3057 N N . GLY B 1 132 ? 4.586 -9.172 32 1 47.31 132 GLY B N 1
ATOM 3058 C CA . GLY B 1 132 ? 5.492 -9.211 33.156 1 47.31 132 GLY B CA 1
ATOM 3059 C C . GLY B 1 132 ? 5.5 -7.93 33.938 1 47.31 132 GLY B C 1
ATOM 3060 O O . GLY B 1 132 ? 4.617 -7.082 33.781 1 47.31 132 GLY B O 1
ATOM 3061 N N . LEU B 1 133 ? 6.559 -7.887 35 1 46.09 133 LEU B N 1
ATOM 3062 C CA . LEU B 1 133 ? 6.832 -6.863 36 1 46.09 133 LEU B CA 1
ATOM 3063 C C . LEU B 1 133 ? 6.93 -5.484 35.344 1 46.09 133 LEU B C 1
ATOM 3065 O O . LEU B 1 133 ? 6.777 -4.465 36 1 46.09 133 LEU B O 1
ATOM 3069 N N . THR B 1 134 ? 7.582 -5.449 34.344 1 43.25 134 THR B N 1
ATOM 3070 C CA . THR B 1 134 ? 7.715 -4.125 33.75 1 43.25 134 THR B CA 1
ATOM 3071 C C . THR B 1 134 ? 6.375 -3.635 33.219 1 43.25 134 THR B C 1
ATOM 3073 O O . THR B 1 134 ? 6.332 -2.863 32.25 1 43.25 134 THR B O 1
ATOM 3076 N N . SER B 1 135 ? 5.336 -4.234 33.594 1 44.25 135 SER B N 1
ATOM 3077 C CA . SER B 1 135 ? 3.945 -3.822 33.438 1 44.25 135 SER B CA 1
ATOM 3078 C C . SER B 1 135 ? 3.814 -2.303 33.438 1 44.25 135 SER B C 1
ATOM 3080 O O . SER B 1 135 ? 2.742 -1.767 33.156 1 44.25 135 SER B O 1
ATOM 3082 N N . LEU B 1 136 ? 4.461 -1.753 34.344 1 41.59 136 LEU B N 1
ATOM 3083 C CA . LEU B 1 136 ? 4.387 -0.3 34.438 1 41.59 136 LEU B CA 1
ATOM 3084 C C . LEU B 1 136 ? 4.605 0.356 33.094 1 41.59 136 LEU B C 1
ATOM 3086 O O . LEU B 1 136 ? 4.492 1.577 32.938 1 41.59 136 LEU B O 1
ATOM 3090 N N . ILE B 1 137 ? 5.547 -0.17 32.312 1 43.78 137 ILE B N 1
ATOM 3091 C CA . ILE B 1 137 ? 5.895 0.557 31.094 1 43.78 137 ILE B CA 1
ATOM 3092 C C . ILE B 1 137 ? 4.723 0.518 30.125 1 43.78 137 ILE B C 1
ATOM 3094 O O . ILE B 1 137 ? 4.02 -0.491 30.031 1 43.78 137 ILE B O 1
ATOM 3098 N N . THR B 1 138 ? 4.629 1.568 29.156 1 47.03 138 THR B N 1
ATOM 3099 C CA . THR B 1 138 ? 3.699 2.141 28.188 1 47.03 138 THR B CA 1
ATOM 3100 C C . THR B 1 138 ? 3.193 1.068 27.219 1 47.03 138 THR B C 1
ATOM 3102 O O . THR B 1 138 ? 3.957 0.205 26.797 1 47.03 138 THR B O 1
ATOM 3105 N N . HIS B 1 139 ? 1.981 0.492 27.531 1 53.03 139 HIS B N 1
ATOM 3106 C CA . HIS B 1 139 ? 1.303 -0.174 26.422 1 53.03 139 HIS B CA 1
ATOM 3107 C C . HIS B 1 139 ? 1.892 0.247 25.078 1 53.03 139 HIS B C 1
ATOM 3109 O O . HIS B 1 139 ? 1.966 1.44 24.781 1 53.03 139 HIS B O 1
ATOM 3115 N N . GLN B 1 140 ? 2.885 -0.584 24.641 1 65.31 140 GLN B N 1
ATOM 3116 C CA . GLN B 1 140 ? 3.453 -0.192 23.359 1 65.31 140 GLN B CA 1
ATOM 3117 C C . GLN B 1 140 ? 2.5 -0.521 22.219 1 65.31 140 GLN B C 1
ATOM 3119 O O . GLN B 1 140 ? 1.958 -1.627 22.141 1 65.31 140 GLN B O 1
ATOM 3124 N N . ASP B 1 141 ? 1.932 0.452 21.594 1 79.56 141 ASP B N 1
ATOM 3125 C CA . ASP B 1 141 ? 1.138 0.282 20.391 1 79.56 141 ASP B CA 1
ATOM 3126 C C . ASP B 1 141 ? 1.96 -0.37 19.281 1 79.56 141 ASP B C 1
ATOM 3128 O O . ASP B 1 141 ? 3.137 -0.048 19.094 1 79.56 141 ASP B O 1
ATOM 3132 N N . ILE B 1 142 ? 1.453 -1.424 18.812 1 87.38 142 ILE B N 1
ATOM 3133 C CA . ILE B 1 142 ? 2.049 -2.133 17.688 1 87.38 142 ILE B CA 1
ATOM 3134 C C . ILE B 1 142 ? 1.364 -1.709 16.391 1 87.38 142 ILE B C 1
ATOM 3136 O O . ILE B 1 142 ? 0.145 -1.833 16.25 1 87.38 142 ILE B O 1
ATOM 3140 N N . PRO B 1 143 ? 2.193 -1.135 15.5 1 91.5 143 PRO B N 1
ATOM 3141 C CA . PRO B 1 143 ? 1.591 -0.886 14.188 1 91.5 143 PRO B CA 1
ATOM 3142 C C . PRO B 1 143 ? 1.222 -2.174 13.453 1 91.5 143 PRO B C 1
ATOM 3144 O O . PRO B 1 143 ? 2.012 -3.119 13.422 1 91.5 143 PRO B O 1
ATOM 3147 N N . VAL B 1 144 ? 0.015 -2.209 12.93 1 95.25 144 VAL B N 1
ATOM 3148 C CA . VAL B 1 144 ? -0.443 -3.412 12.242 1 95.25 144 VAL B CA 1
ATOM 3149 C C . VAL B 1 144 ? -1.057 -3.033 10.898 1 95.25 144 VAL B C 1
ATOM 3151 O O . VAL B 1 144 ? -1.45 -1.883 10.688 1 95.25 144 VAL B O 1
ATOM 3154 N N . LEU B 1 145 ? -1.045 -3.998 10.016 1 96.81 145 LEU B N 1
ATOM 3155 C CA . LEU B 1 145 ? -1.831 -3.979 8.789 1 96.81 145 LEU B CA 1
ATOM 3156 C C . LEU B 1 145 ? -3.039 -4.902 8.906 1 96.81 145 LEU B C 1
ATOM 3158 O O . LEU B 1 145 ? -2.926 -6.02 9.414 1 96.81 145 LEU B O 1
ATOM 3162 N N . ILE B 1 146 ? -4.137 -4.383 8.477 1 98.12 146 ILE B N 1
ATOM 3163 C CA . ILE B 1 146 ? -5.344 -5.195 8.477 1 98.12 146 ILE B CA 1
ATOM 3164 C C . ILE B 1 146 ? -5.723 -5.555 7.039 1 98.12 146 ILE B C 1
ATOM 3166 O O . ILE B 1 146 ? -6.051 -4.676 6.238 1 98.12 146 ILE B O 1
ATOM 3170 N N . GLY B 1 147 ? -5.625 -6.809 6.746 1 98.44 147 GLY B N 1
ATOM 3171 C CA . GLY B 1 147 ? -6.105 -7.305 5.469 1 98.44 147 GLY B CA 1
ATOM 3172 C C . GLY B 1 147 ? -7.535 -7.805 5.52 1 98.44 147 GLY B C 1
ATOM 3173 O O . GLY B 1 147 ? -7.91 -8.531 6.441 1 98.44 147 GLY B O 1
ATOM 3174 N N . ILE B 1 148 ? -8.344 -7.395 4.586 1 98.69 148 ILE B N 1
ATOM 3175 C CA . ILE B 1 148 ? -9.734 -7.832 4.5 1 98.69 148 ILE B CA 1
ATOM 3176 C C . ILE B 1 148 ? -10.039 -8.289 3.078 1 98.69 148 ILE B C 1
ATOM 3178 O O . ILE B 1 148 ? -9.773 -7.57 2.115 1 98.69 148 ILE B O 1
ATOM 3182 N N . ASN B 1 149 ? -10.5 -9.469 2.943 1 96.75 149 ASN B N 1
ATOM 3183 C CA . ASN B 1 149 ? -10.977 -9.977 1.662 1 96.75 149 ASN B CA 1
ATOM 3184 C C . ASN B 1 149 ? -12.242 -10.812 1.827 1 96.75 149 ASN B C 1
ATOM 3186 O O . ASN B 1 149 ? -12.914 -10.734 2.857 1 96.75 149 ASN B O 1
ATOM 3190 N N . SER B 1 150 ? -12.633 -11.539 0.792 1 94.31 150 SER B N 1
ATOM 3191 C CA . SER B 1 150 ? -13.898 -12.25 0.8 1 94.31 150 SER B CA 1
ATOM 3192 C C . SER B 1 150 ? -13.875 -13.406 1.796 1 94.31 150 SER B C 1
ATOM 3194 O O . SER B 1 150 ? -14.93 -13.945 2.152 1 94.31 150 SER B O 1
ATOM 3196 N N . LYS B 1 151 ? -12.672 -13.781 2.223 1 95.94 151 LYS B N 1
ATOM 3197 C CA . LYS B 1 151 ? -12.539 -14.945 3.096 1 95.94 151 LYS B CA 1
ATOM 3198 C C . LYS 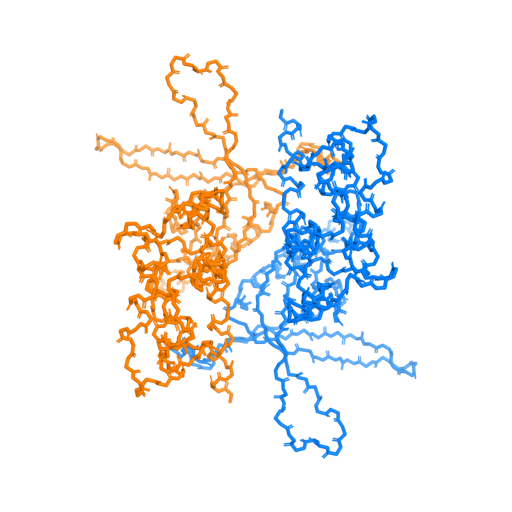B 1 151 ? -12.562 -14.531 4.566 1 95.94 151 LYS B C 1
ATOM 3200 O O . LYS B 1 151 ? -13.023 -15.289 5.418 1 95.94 151 LYS B O 1
ATOM 3205 N N . GLY B 1 152 ? -12.016 -13.398 4.832 1 98.06 152 GLY B N 1
ATOM 3206 C CA . GLY B 1 152 ? -11.992 -13.008 6.23 1 98.06 152 GLY B CA 1
ATOM 3207 C C . GLY B 1 152 ? -11.102 -11.805 6.5 1 98.06 152 GLY B C 1
ATOM 3208 O O . GLY B 1 152 ? -10.883 -10.984 5.609 1 98.06 152 GLY B O 1
ATOM 3209 N N . VAL B 1 153 ? -10.734 -11.672 7.785 1 98.62 153 VAL B N 1
ATOM 3210 C CA . VAL B 1 153 ? -9.93 -10.562 8.273 1 98.62 153 VAL B CA 1
ATOM 3211 C C . VAL B 1 153 ? -8.586 -11.078 8.789 1 98.62 153 VAL B C 1
ATOM 3213 O O . VAL B 1 153 ? -8.531 -12.086 9.5 1 98.62 153 VAL B O 1
ATOM 3216 N N . TYR B 1 154 ? -7.539 -10.367 8.469 1 98.56 154 TYR B N 1
ATOM 3217 C CA . TYR B 1 154 ? -6.184 -10.758 8.836 1 98.56 154 TYR B CA 1
ATOM 3218 C C . TYR B 1 154 ? -5.434 -9.586 9.469 1 98.56 154 TYR B C 1
ATOM 3220 O O . TYR B 1 154 ? -5.434 -8.477 8.938 1 98.56 154 TYR B O 1
ATOM 3228 N N . VAL B 1 155 ? -4.852 -9.789 10.586 1 97.81 155 VAL B N 1
ATOM 3229 C CA . VAL B 1 155 ? -4.055 -8.781 11.281 1 97.81 155 VAL B CA 1
ATOM 3230 C C . VAL B 1 155 ? -2.572 -9.148 11.203 1 97.81 155 VAL B C 1
ATOM 3232 O O . VAL B 1 155 ? -2.174 -10.234 11.633 1 97.81 155 VAL B O 1
ATOM 3235 N N . ILE B 1 156 ? -1.807 -8.25 10.672 1 97.56 156 ILE B N 1
ATOM 3236 C CA . ILE B 1 156 ? -0.4 -8.508 10.383 1 97.56 156 ILE B CA 1
ATOM 3237 C C . ILE B 1 156 ? 0.471 -7.5 11.125 1 97.56 156 ILE B C 1
ATOM 3239 O O . ILE B 1 156 ? 0.176 -6.301 11.141 1 97.56 156 ILE B O 1
ATOM 3243 N N . ASP B 1 157 ? 1.489 -7.957 11.836 1 94.75 157 ASP B N 1
ATOM 3244 C CA . ASP B 1 157 ? 2.486 -7.051 12.398 1 94.75 157 ASP B CA 1
ATOM 3245 C C . ASP B 1 157 ? 3.199 -6.27 11.297 1 94.75 157 ASP B C 1
ATOM 3247 O O . ASP B 1 157 ? 3.865 -6.859 10.445 1 94.75 157 ASP B O 1
ATOM 3251 N N . ASP B 1 158 ? 3.113 -5.074 11.305 1 91.56 158 ASP B N 1
ATOM 3252 C CA . ASP B 1 158 ? 3.588 -4.254 10.195 1 91.56 158 ASP B CA 1
ATOM 3253 C C . ASP B 1 158 ? 5.113 -4.191 10.172 1 91.56 158 ASP B C 1
ATOM 3255 O O . ASP B 1 158 ? 5.711 -3.914 9.125 1 91.56 158 ASP B O 1
ATOM 3259 N N . ILE B 1 159 ? 5.785 -4.375 11.25 1 88.38 159 ILE B N 1
ATOM 3260 C CA . ILE B 1 159 ? 7.234 -4.27 11.352 1 88.38 159 ILE B CA 1
ATOM 3261 C C . ILE B 1 159 ? 7.871 -5.641 11.125 1 88.38 159 ILE B C 1
ATOM 3263 O O . ILE B 1 159 ? 8.703 -5.801 10.227 1 88.38 159 ILE B O 1
ATOM 3267 N N . GLU B 1 160 ? 7.324 -6.641 11.781 1 90.81 160 GLU B N 1
ATOM 3268 C CA . GLU B 1 160 ? 7.906 -7.98 11.703 1 90.81 160 GLU B CA 1
ATOM 3269 C C . GLU B 1 160 ? 7.328 -8.766 10.531 1 90.81 160 GLU B C 1
ATOM 3271 O O . GLU B 1 160 ? 7.812 -9.852 10.211 1 90.81 160 GLU B O 1
ATOM 3276 N N . CYS B 1 161 ? 6.297 -8.234 9.93 1 94.12 161 CYS B N 1
ATOM 3277 C CA . CYS B 1 161 ? 5.664 -8.883 8.789 1 94.12 161 CYS B CA 1
ATOM 3278 C C . CYS B 1 161 ? 5.258 -10.312 9.117 1 94.12 161 CYS B C 1
ATOM 3280 O O . CYS B 1 161 ? 5.59 -11.242 8.383 1 94.12 161 CYS B O 1
ATOM 3282 N N . THR B 1 162 ? 4.582 -10.469 10.172 1 95.81 162 THR B N 1
ATOM 3283 C CA . THR B 1 162 ? 4.074 -11.766 10.609 1 95.81 162 THR B CA 1
ATOM 3284 C C . THR B 1 162 ? 2.57 -11.703 10.852 1 95.81 162 THR B C 1
ATOM 3286 O O . THR B 1 162 ? 2.057 -10.695 11.352 1 95.81 162 THR B O 1
ATOM 3289 N N . LEU B 1 163 ? 1.911 -12.789 10.539 1 96.31 163 LEU B N 1
ATOM 3290 C CA . LEU B 1 163 ? 0.475 -12.883 10.773 1 96.31 163 LEU B CA 1
ATOM 3291 C C . LEU B 1 163 ? 0.176 -13.031 12.258 1 96.31 163 LEU B C 1
ATOM 3293 O O . LEU B 1 163 ? 0.656 -13.969 12.906 1 96.31 163 LEU B O 1
ATOM 3297 N N . LEU B 1 164 ? -0.565 -12.148 12.836 1 95.69 164 LEU B N 1
ATOM 3298 C CA . LEU B 1 164 ? -0.919 -12.188 14.25 1 95.69 164 LEU B CA 1
ATOM 3299 C C . LEU B 1 164 ? -2.26 -12.883 14.461 1 95.69 164 LEU B C 1
ATOM 3301 O O . LEU B 1 164 ? -2.461 -13.562 15.469 1 95.69 164 LEU B O 1
ATOM 3305 N N . LEU B 1 165 ? -3.148 -12.648 13.5 1 96.12 165 LEU B N 1
ATOM 3306 C CA . LEU B 1 165 ? -4.512 -13.156 13.625 1 96.12 165 LEU B CA 1
ATOM 3307 C C . LEU B 1 165 ? -5.156 -13.328 12.258 1 96.12 165 LEU B C 1
ATOM 3309 O O . LEU B 1 165 ? -5.008 -12.469 11.383 1 96.12 165 LEU B O 1
ATOM 3313 N N . GLY B 1 166 ? -5.738 -14.406 11.992 1 97.62 166 GLY B N 1
ATOM 3314 C CA . GLY B 1 166 ? -6.605 -14.664 10.852 1 97.62 166 GLY B CA 1
ATOM 3315 C C . GLY B 1 166 ? -7.957 -15.227 11.25 1 97.62 166 GLY B C 1
ATOM 3316 O O . GLY B 1 166 ? -8.039 -16.234 11.945 1 97.62 166 GLY B O 1
ATOM 3317 N N . LEU B 1 167 ? -9.031 -14.547 10.812 1 97.94 167 LEU B N 1
ATOM 3318 C CA . LEU B 1 167 ? -10.383 -14.93 11.203 1 97.94 167 LEU B CA 1
ATOM 3319 C C . LEU B 1 167 ? -11.305 -15 9.984 1 97.94 167 LEU B C 1
ATOM 3321 O O . LEU B 1 167 ? -11.445 -14.016 9.258 1 97.94 167 LEU B O 1
ATOM 3325 N N . ARG B 1 168 ? -11.93 -16.156 9.828 1 97.75 168 ARG B N 1
ATOM 3326 C CA . ARG B 1 168 ? -13.047 -16.219 8.891 1 97.75 168 ARG B CA 1
ATOM 3327 C C . ARG B 1 168 ? -14.25 -15.461 9.43 1 97.75 168 ARG B C 1
ATOM 3329 O O . ARG B 1 168 ? -14.391 -15.281 10.648 1 97.75 168 ARG B O 1
ATOM 3336 N N . TYR B 1 169 ? -15.086 -15.055 8.555 1 97.38 169 TYR B N 1
ATOM 3337 C CA . TYR B 1 169 ? -16.234 -14.258 8.969 1 97.38 169 TYR B CA 1
ATOM 3338 C C . TYR B 1 169 ? -17.125 -15.031 9.938 1 97.38 169 TYR B C 1
ATOM 3340 O O . TYR B 1 169 ? -17.734 -14.453 10.828 1 97.38 169 TYR B O 1
ATOM 3348 N N . GLU B 1 170 ? -17.109 -16.312 9.812 1 95.44 170 GLU B N 1
ATOM 3349 C CA . GLU B 1 170 ? -17.922 -17.156 10.688 1 95.44 170 GLU B CA 1
ATOM 3350 C C . GLU B 1 170 ? -17.328 -17.219 12.094 1 95.44 170 GLU B C 1
ATOM 3352 O O . GLU B 1 170 ? -18.016 -17.609 13.047 1 95.44 170 GLU B O 1
ATOM 3357 N N . GLU B 1 171 ? -16.125 -16.891 12.195 1 95.31 171 GLU B N 1
ATOM 3358 C CA . GLU B 1 171 ? -15.414 -17.016 13.461 1 95.31 171 GLU B CA 1
ATOM 3359 C C . GLU B 1 171 ? -15.359 -15.68 14.203 1 95.31 171 GLU B C 1
ATOM 3361 O O . GLU B 1 171 ? -14.781 -15.594 15.289 1 95.31 171 GLU B O 1
ATOM 3366 N N . LEU B 1 172 ? -15.945 -14.633 13.516 1 94.75 172 LEU B N 1
ATOM 3367 C CA . LEU B 1 172 ? -15.688 -13.305 14.062 1 94.75 172 LEU B CA 1
ATOM 3368 C C . LEU B 1 172 ? -16.984 -12.531 14.258 1 94.75 172 LEU B C 1
ATOM 3370 O O . LEU B 1 172 ? -17.922 -12.656 13.453 1 94.75 172 LEU B O 1
ATOM 3374 N N . SER B 1 173 ? -17.016 -11.859 15.391 1 96.94 173 SER B N 1
ATOM 3375 C CA . SER B 1 173 ? -17.938 -10.734 15.555 1 96.94 173 SER B CA 1
ATOM 3376 C C . SER B 1 173 ? -17.172 -9.414 15.656 1 96.94 173 SER B C 1
ATOM 3378 O O . SER B 1 173 ? -16.016 -9.391 16.094 1 96.94 173 SER B O 1
ATOM 3380 N N . TRP B 1 174 ? -17.828 -8.375 15.188 1 97.5 174 TRP B N 1
ATOM 3381 C CA . TRP B 1 174 ? -17.094 -7.121 15.195 1 97.5 174 TRP B CA 1
ATOM 3382 C C . TRP B 1 174 ? -18 -5.953 15.555 1 97.5 174 TRP B C 1
ATOM 3384 O O . TRP B 1 174 ? -19.219 -6.09 15.539 1 97.5 174 TRP B O 1
ATOM 3394 N N . ASP B 1 175 ? -17.344 -4.914 16.016 1 96.69 175 ASP B N 1
ATOM 3395 C CA . ASP B 1 175 ? -18.031 -3.66 16.297 1 96.69 175 ASP B CA 1
ATOM 3396 C C . ASP B 1 175 ? -17.188 -2.459 15.898 1 96.69 175 ASP B C 1
ATOM 3398 O O . ASP B 1 175 ? -15.953 -2.514 15.961 1 96.69 175 ASP B O 1
ATOM 3402 N N . TYR B 1 176 ? -17.812 -1.538 15.383 1 95.81 176 TYR B N 1
ATOM 3403 C CA . TYR B 1 176 ? -17.188 -0.281 14.992 1 95.81 176 TYR B CA 1
ATOM 3404 C C . TYR B 1 176 ? -17.516 0.827 15.984 1 95.81 176 TYR B C 1
ATOM 3406 O O . TYR B 1 176 ? -18.688 1.071 16.281 1 95.81 176 TYR B O 1
ATOM 3414 N N . ALA B 1 177 ? -16.484 1.429 16.516 1 91.31 177 ALA B N 1
ATOM 3415 C CA . ALA B 1 177 ? -16.672 2.531 17.453 1 91.31 177 ALA B CA 1
ATOM 3416 C C . ALA B 1 177 ? -16.203 3.85 16.859 1 91.31 177 ALA B C 1
ATOM 3418 O O . ALA B 1 177 ? -15.008 4.012 16.562 1 91.31 177 ALA B O 1
ATOM 3419 N N . ARG B 1 178 ? -17.094 4.742 16.75 1 85.62 178 ARG B N 1
ATOM 3420 C CA . ARG B 1 178 ? -16.75 6.07 16.25 1 85.62 178 ARG B CA 1
ATOM 3421 C C . ARG B 1 178 ? -15.891 6.828 17.25 1 85.62 178 ARG B C 1
ATOM 3423 O O . ARG B 1 178 ? -15.938 6.559 18.453 1 85.62 178 ARG B O 1
ATOM 3430 N N . PRO B 1 179 ? -15.133 7.773 16.641 1 76.56 179 PRO B N 1
ATOM 3431 C CA . PRO B 1 179 ? -14.336 8.562 17.578 1 76.56 179 PRO B CA 1
ATOM 3432 C C . PRO B 1 179 ? -15.203 9.391 18.531 1 76.56 179 PRO B C 1
ATOM 3434 O O . PRO B 1 179 ? -16.297 9.805 18.172 1 76.56 179 PRO B O 1
ATOM 3437 N N . SER B 1 180 ? -14.766 9.414 19.781 1 68.69 180 SER B N 1
ATOM 3438 C CA . SER B 1 180 ? -15.492 10.211 20.766 1 68.69 180 SER B CA 1
ATOM 3439 C C . SER B 1 180 ? -15.609 11.664 20.328 1 68.69 180 SER B C 1
ATOM 3441 O O . SER B 1 180 ? -16.641 12.312 20.547 1 68.69 180 SER B O 1
ATOM 3443 N N . LYS B 1 181 ? -14.531 12.18 19.688 1 70.38 181 LYS B N 1
ATOM 3444 C CA . LYS B 1 181 ? -14.523 13.523 19.094 1 70.38 181 LYS B CA 1
ATOM 3445 C C . LYS B 1 181 ? -14.227 13.469 17.609 1 70.38 181 LYS B C 1
ATOM 3447 O O . LYS B 1 181 ? -13.07 13.312 17.203 1 70.38 181 LYS B O 1
ATOM 3452 N N . GLU B 1 182 ? -15.195 13.602 16.781 1 66.62 182 GLU B N 1
ATOM 3453 C CA . GLU B 1 182 ? -15.102 13.406 15.336 1 66.62 182 GLU B CA 1
ATOM 3454 C C . GLU B 1 182 ? -14.156 14.414 14.703 1 66.62 182 GLU B C 1
ATOM 3456 O O . GLU B 1 182 ? -13.477 14.109 13.719 1 66.62 182 GLU B O 1
ATOM 3461 N N . ASP B 1 183 ? -14.078 15.531 15.422 1 65.56 183 ASP B N 1
ATOM 3462 C CA . ASP B 1 183 ? -13.312 16.609 14.812 1 65.56 183 ASP B CA 1
ATOM 3463 C C . ASP B 1 183 ? -11.867 16.609 15.312 1 65.56 183 ASP B C 1
ATOM 3465 O O . ASP B 1 183 ? -11.047 17.406 14.852 1 65.56 183 ASP B O 1
ATOM 3469 N N . ASP B 1 184 ? -11.695 15.719 16.219 1 67.44 184 ASP B N 1
ATOM 3470 C CA . ASP B 1 184 ? -10.344 15.625 16.75 1 67.44 184 ASP B CA 1
ATOM 3471 C C . ASP B 1 184 ? -9.508 14.617 15.969 1 67.44 184 ASP B C 1
ATOM 3473 O O . ASP B 1 184 ? -9.781 13.414 16 1 67.44 184 ASP B O 1
ATOM 3477 N N . PRO B 1 185 ? -8.586 15.133 15.266 1 64.25 185 PRO B N 1
ATOM 3478 C CA . PRO B 1 185 ? -7.766 14.234 14.438 1 64.25 185 PRO B CA 1
ATOM 3479 C C . PRO B 1 185 ? -6.973 13.227 15.266 1 64.25 185 PRO B C 1
ATOM 3481 O O . PRO B 1 185 ? -6.473 12.242 14.727 1 64.25 185 PRO B O 1
ATOM 3484 N N . ASN B 1 186 ? -6.988 13.453 16.562 1 64.19 186 ASN B N 1
ATOM 3485 C CA . ASN B 1 186 ? -6.242 12.562 17.453 1 64.19 186 ASN B CA 1
ATOM 3486 C C . ASN B 1 186 ? -7.121 11.438 17.984 1 64.19 186 ASN B C 1
ATOM 3488 O O . ASN B 1 186 ? -6.637 10.539 18.688 1 64.19 186 ASN B O 1
ATOM 3492 N N . CYS B 1 187 ? -8.305 11.531 17.656 1 71.06 187 CYS B N 1
ATOM 3493 C CA . CYS B 1 187 ? -9.219 10.492 18.125 1 71.06 187 CYS B CA 1
ATOM 3494 C C . CYS B 1 187 ? -9.578 9.539 16.984 1 71.06 187 CYS B C 1
ATOM 3496 O O . CYS B 1 187 ? -10.305 9.914 16.062 1 71.06 187 CYS B O 1
ATOM 3498 N N . PHE B 1 188 ? -8.969 8.352 17.156 1 77.31 188 PHE B N 1
ATOM 3499 C CA . PHE B 1 188 ? -9.219 7.391 16.094 1 77.31 188 PHE B CA 1
ATOM 3500 C C . PHE B 1 188 ? -10.461 6.562 16.391 1 77.31 188 PHE B C 1
ATOM 3502 O O . PHE B 1 188 ? -10.688 6.156 17.531 1 77.31 188 PHE B O 1
ATOM 3509 N N . PRO B 1 189 ? -11.227 6.383 15.375 1 87.56 189 PRO B N 1
ATOM 3510 C CA . PRO B 1 189 ? -12.195 5.293 15.492 1 87.56 189 PRO B CA 1
ATOM 3511 C C . PRO B 1 189 ? -11.531 3.93 15.656 1 87.56 189 PRO B C 1
ATOM 3513 O O . PRO B 1 189 ? -10.305 3.816 15.539 1 87.56 189 PRO B O 1
ATOM 3516 N N . CYS B 1 190 ? -12.328 3.018 16.141 1 91.5 190 CYS B N 1
ATOM 3517 C CA . CYS B 1 190 ? -11.742 1.7 16.359 1 91.5 190 CYS B CA 1
ATOM 3518 C C . CYS B 1 190 ? -12.688 0.599 15.883 1 91.5 190 CYS B C 1
ATOM 3520 O O . CYS B 1 190 ? -13.891 0.815 15.781 1 91.5 190 CYS B O 1
ATOM 3522 N N . ILE B 1 191 ? -12.078 -0.447 15.5 1 95.19 191 ILE B N 1
ATOM 3523 C CA . ILE B 1 191 ? -12.781 -1.697 15.234 1 95.19 191 ILE B CA 1
ATOM 3524 C C . ILE B 1 191 ? -12.461 -2.711 16.328 1 95.19 191 ILE B C 1
ATOM 3526 O O . ILE B 1 191 ? -11.312 -2.838 16.75 1 95.19 191 ILE B O 1
ATOM 3530 N N . PHE B 1 192 ? -13.523 -3.326 16.828 1 96.38 192 PHE B N 1
ATOM 3531 C CA . PHE B 1 192 ? -13.375 -4.426 17.781 1 96.38 192 PHE B CA 1
ATOM 3532 C C . PHE B 1 192 ? -13.617 -5.766 17.094 1 96.38 192 PHE B C 1
ATOM 3534 O O . PHE B 1 192 ? -14.664 -5.973 16.469 1 96.38 192 PHE B O 1
ATOM 3541 N N . LEU B 1 193 ? -12.664 -6.656 17.219 1 97.25 193 LEU B N 1
ATOM 3542 C CA . LEU B 1 193 ? -12.82 -8.031 16.75 1 97.25 193 LEU B CA 1
ATOM 3543 C C . LEU B 1 193 ? -12.961 -8.992 17.906 1 97.25 193 LEU B C 1
ATOM 3545 O O . LEU B 1 193 ? -12.094 -9.047 18.797 1 97.25 193 LEU B O 1
ATOM 3549 N N . GLN B 1 194 ? -14.016 -9.648 17.922 1 96.94 194 GLN B N 1
ATOM 3550 C CA . GLN B 1 194 ? -14.258 -10.648 18.953 1 96.94 194 GLN B CA 1
ATOM 3551 C C . GLN B 1 194 ? -14.219 -12.055 18.375 1 96.94 194 GLN B C 1
ATOM 3553 O O . GLN B 1 194 ? -14.797 -12.312 17.312 1 96.94 194 GLN B O 1
ATOM 3558 N N . PHE B 1 195 ? -13.547 -12.953 19.031 1 96.62 195 PHE B N 1
ATOM 3559 C CA . PHE B 1 195 ? -13.359 -14.312 18.547 1 96.62 195 PHE B CA 1
ATOM 3560 C C . PHE B 1 195 ? -13.102 -15.281 19.688 1 96.62 195 PHE B C 1
ATOM 3562 O O . PHE B 1 195 ? -12.82 -14.852 20.812 1 96.62 195 PHE B O 1
ATOM 3569 N N . ILE B 1 196 ? -13.258 -16.547 19.406 1 94.81 196 ILE B N 1
ATOM 3570 C CA . ILE B 1 196 ? -13.086 -17.578 20.422 1 94.81 196 ILE B CA 1
ATOM 3571 C C . ILE B 1 196 ? -11.758 -18.297 20.219 1 94.81 196 ILE B C 1
ATOM 3573 O O . ILE B 1 196 ? -11.383 -18.609 19.078 1 94.81 196 ILE B O 1
ATOM 3577 N N . VAL B 1 197 ? -11.062 -18.453 21.281 1 92.94 197 VAL B N 1
ATOM 3578 C CA . VAL B 1 197 ? -9.844 -19.25 21.25 1 92.94 197 VAL B CA 1
ATOM 3579 C C . VAL B 1 197 ? -9.953 -20.406 22.25 1 92.94 197 VAL B C 1
ATOM 3581 O O . VAL B 1 197 ? -10.695 -20.312 23.234 1 92.94 197 VAL B O 1
ATOM 3584 N N . VAL B 1 198 ? -9.305 -21.484 21.891 1 91.44 198 VAL B N 1
ATOM 3585 C CA . VAL B 1 198 ? -9.234 -22.609 22.812 1 91.44 198 VAL B CA 1
ATOM 3586 C C . VAL B 1 198 ? -7.938 -22.547 23.609 1 91.44 198 VAL B C 1
ATOM 3588 O O . VAL B 1 198 ? -6.848 -22.562 23.047 1 91.44 198 VAL B O 1
ATOM 3591 N N . GLU B 1 199 ? -8.125 -22.281 24.844 1 88.94 199 GLU B N 1
ATOM 3592 C CA . GLU B 1 199 ? -7.012 -22.266 25.781 1 88.94 199 GLU B CA 1
ATOM 3593 C C . GLU B 1 199 ? -7.191 -23.344 26.844 1 88.94 199 GLU B C 1
ATOM 3595 O O . GLU B 1 199 ? -8.156 -23.297 27.625 1 88.94 199 GLU B O 1
ATOM 3600 N N . ASN B 1 200 ? -6.188 -24.219 26.969 1 92.06 200 ASN B N 1
ATOM 3601 C CA . ASN B 1 200 ? -6.227 -25.312 27.953 1 92.06 200 ASN B CA 1
ATOM 3602 C C . ASN B 1 200 ? -7.551 -26.062 27.891 1 92.06 200 ASN B C 1
ATOM 3604 O O . ASN B 1 200 ? -8.172 -26.297 28.938 1 92.06 200 ASN B O 1
ATOM 3608 N N . GLY B 1 201 ? -8.094 -26.281 26.688 1 91.62 201 GLY B N 1
ATOM 3609 C CA . GLY B 1 201 ? -9.289 -27.078 26.484 1 91.62 201 GLY B CA 1
ATOM 3610 C C . GLY B 1 201 ? -10.57 -26.297 26.672 1 91.62 201 GLY B C 1
ATOM 3611 O O . GLY B 1 201 ? -11.664 -26.812 26.406 1 91.62 201 GLY B O 1
ATOM 3612 N N . ALA B 1 202 ? -10.453 -25.109 27.172 1 93.94 202 ALA B N 1
ATOM 3613 C CA . ALA B 1 202 ? -11.633 -24.266 27.375 1 93.94 202 ALA B CA 1
ATOM 3614 C C . ALA B 1 202 ? -11.742 -23.188 26.312 1 93.94 202 ALA B C 1
ATOM 3616 O O . ALA B 1 202 ? -10.734 -22.609 25.891 1 93.94 202 ALA B O 1
ATOM 3617 N N . ARG B 1 203 ? -12.977 -23 25.891 1 93.38 203 ARG B N 1
ATOM 3618 C CA . ARG B 1 203 ? -13.242 -21.922 24.938 1 93.38 203 ARG B CA 1
ATOM 3619 C C . ARG B 1 203 ? -13.297 -20.578 25.625 1 93.38 203 ARG B C 1
ATOM 3621 O O . ARG B 1 203 ? -14.031 -20.406 26.609 1 93.38 203 ARG B O 1
ATOM 3628 N N . VAL B 1 204 ? -12.461 -19.672 25.188 1 94.56 204 VAL B N 1
ATOM 3629 C CA . VAL B 1 204 ? -12.391 -18.344 25.781 1 94.56 204 VAL B CA 1
ATOM 3630 C C . VAL B 1 204 ? -12.633 -17.281 24.703 1 94.56 204 VAL B C 1
ATOM 3632 O O . VAL B 1 204 ? -12.039 -17.344 23.625 1 94.56 204 VAL B O 1
ATOM 3635 N N . SER B 1 205 ? -13.5 -16.359 25 1 93.94 205 SER B N 1
ATOM 3636 C CA . SER B 1 205 ? -13.766 -15.242 24.094 1 93.94 205 SER B CA 1
ATOM 3637 C C . SER B 1 205 ? -12.727 -14.141 24.25 1 93.94 205 SER B C 1
ATOM 3639 O O . SER B 1 205 ? -12.445 -13.703 25.375 1 93.94 205 SER B O 1
ATOM 3641 N N . LYS B 1 206 ? -12.117 -13.742 23.172 1 94.75 206 LYS B N 1
ATOM 3642 C CA . LYS B 1 206 ? -11.133 -12.664 23.172 1 94.75 206 LYS B CA 1
ATOM 3643 C C . LYS B 1 206 ? -11.617 -11.484 22.328 1 94.75 206 LYS B C 1
ATOM 3645 O O . LYS B 1 206 ? -12.461 -11.641 21.453 1 94.75 206 LYS B O 1
ATOM 3650 N N . ILE B 1 207 ? -11.102 -10.32 22.672 1 95.19 207 ILE B N 1
ATOM 3651 C CA . ILE B 1 207 ? -11.422 -9.109 21.922 1 95.19 207 ILE B CA 1
ATOM 3652 C C . ILE B 1 207 ? -10.133 -8.391 21.531 1 95.19 207 ILE B C 1
ATOM 3654 O O . ILE B 1 207 ? -9.242 -8.203 22.375 1 95.19 207 ILE B O 1
ATOM 3658 N N . LEU B 1 208 ? -10 -8.07 20.344 1 94.88 208 LEU B N 1
ATOM 3659 C CA . LEU B 1 208 ? -8.898 -7.246 19.844 1 94.88 208 LEU B CA 1
ATOM 3660 C C . LEU B 1 208 ? -9.406 -5.875 19.406 1 94.88 208 LEU B C 1
ATOM 3662 O O . LEU B 1 208 ? -10.312 -5.781 18.578 1 94.88 208 LEU B O 1
ATOM 3666 N N . GLN B 1 209 ? -8.867 -4.883 19.969 1 93.88 209 GLN B N 1
ATOM 3667 C CA . GLN B 1 209 ? -9.203 -3.514 19.594 1 93.88 209 GLN B CA 1
ATOM 3668 C C . GLN B 1 209 ? -8.172 -2.939 18.625 1 93.88 209 GLN B C 1
ATOM 3670 O O . GLN B 1 209 ? -6.977 -2.934 18.922 1 93.88 209 GLN B O 1
ATOM 3675 N N . ILE B 1 210 ? -8.641 -2.447 17.516 1 93.88 210 ILE B N 1
ATOM 3676 C CA . ILE B 1 210 ? -7.77 -1.88 16.5 1 93.88 210 ILE B CA 1
ATOM 3677 C C . ILE B 1 210 ? -8.109 -0.404 16.297 1 93.88 210 ILE B C 1
ATOM 3679 O O . ILE B 1 210 ? -9.234 -0.062 15.922 1 93.88 210 ILE B O 1
ATOM 3683 N N . PHE B 1 211 ? -7.148 0.405 16.5 1 91.25 211 PHE B N 1
ATOM 3684 C CA . PHE B 1 211 ? -7.309 1.826 16.219 1 91.25 211 PHE B CA 1
ATOM 3685 C C . PHE B 1 211 ? -6.855 2.154 14.805 1 91.25 211 PHE B C 1
ATOM 3687 O O . PHE B 1 211 ? -5.746 1.791 14.398 1 91.25 211 PHE B O 1
ATOM 3694 N N . SER B 1 212 ? -7.707 2.76 14.062 1 92.44 212 SER B N 1
ATOM 3695 C CA . SER B 1 212 ? -7.375 3.08 12.68 1 92.44 212 SER B CA 1
ATOM 3696 C C . SER B 1 212 ? -8.227 4.23 12.156 1 92.44 212 SER B C 1
ATOM 3698 O O . SER B 1 212 ? -9.438 4.266 12.383 1 92.44 212 SER B O 1
ATOM 3700 N N . ARG B 1 213 ? -7.613 5.066 11.438 1 89.5 213 ARG B N 1
ATOM 3701 C CA . ARG B 1 213 ? -8.367 6.113 10.75 1 89.5 213 ARG B CA 1
ATOM 3702 C C . ARG B 1 213 ? -9.281 5.523 9.68 1 89.5 213 ARG B C 1
ATOM 3704 O O . ARG B 1 213 ? -10.258 6.152 9.273 1 89.5 213 ARG B O 1
ATOM 3711 N N . GLN B 1 214 ? -9.016 4.324 9.258 1 93.75 214 GLN B N 1
ATOM 3712 C CA . GLN B 1 214 ? -9.766 3.686 8.18 1 93.75 214 GLN B CA 1
ATOM 3713 C C . GLN B 1 214 ? -10.766 2.674 8.734 1 93.75 214 GLN B C 1
ATOM 3715 O O . GLN B 1 214 ? -11.227 1.789 8.008 1 93.75 214 GLN B O 1
ATOM 3720 N N . ALA B 1 215 ? -11.07 2.814 9.953 1 95.12 215 ALA B N 1
ATOM 3721 C CA . ALA B 1 215 ? -11.938 1.845 10.617 1 95.12 215 ALA B CA 1
ATOM 3722 C C . ALA B 1 215 ? -13.305 1.776 9.938 1 95.12 215 ALA B C 1
ATOM 3724 O O . ALA B 1 215 ? -13.898 0.701 9.836 1 95.12 215 ALA B O 1
ATOM 3725 N N . SER B 1 216 ? -13.844 2.887 9.531 1 94.25 216 SER B N 1
ATOM 3726 C CA . SER B 1 216 ? -15.148 2.908 8.883 1 94.25 216 SER B CA 1
ATOM 3727 C C . SER B 1 216 ? -15.141 2.1 7.59 1 94.25 216 SER B C 1
ATOM 3729 O O . SER B 1 216 ? -16.125 1.451 7.25 1 94.25 216 SER B O 1
ATOM 3731 N N . LEU B 1 217 ? -14.07 2.211 6.812 1 96.88 217 LEU B N 1
ATOM 3732 C CA . LEU B 1 217 ? -13.922 1.426 5.59 1 96.88 217 LEU B CA 1
ATOM 3733 C C . LEU B 1 217 ? -13.906 -0.066 5.902 1 96.88 217 LEU B C 1
ATOM 3735 O O . LEU B 1 217 ? -14.578 -0.853 5.234 1 96.88 217 LEU B O 1
ATOM 3739 N N . MET B 1 218 ? -13.156 -0.399 6.914 1 98 218 MET B N 1
ATOM 3740 C CA . MET B 1 218 ? -13.078 -1.796 7.332 1 98 218 MET B CA 1
ATOM 3741 C C . MET B 1 218 ? -14.453 -2.32 7.734 1 98 218 MET B C 1
ATOM 3743 O O . MET B 1 218 ? -14.844 -3.422 7.34 1 98 218 MET B O 1
ATOM 3747 N N . ASP B 1 219 ? -15.125 -1.477 8.5 1 97.75 219 ASP B N 1
ATOM 3748 C CA . ASP B 1 219 ? -16.469 -1.838 8.93 1 97.75 219 ASP B CA 1
ATOM 3749 C C . ASP B 1 219 ? -17.375 -2.096 7.73 1 97.75 219 ASP B C 1
ATOM 3751 O O . ASP B 1 219 ? -18.141 -3.064 7.723 1 97.75 219 ASP B O 1
ATOM 3755 N N . THR B 1 220 ? -17.312 -1.259 6.793 1 97.62 220 THR B N 1
ATOM 3756 C CA . THR B 1 220 ? -18.141 -1.38 5.598 1 97.62 220 THR B CA 1
ATOM 3757 C C . THR B 1 220 ? -17.828 -2.674 4.852 1 97.62 220 THR B C 1
ATOM 3759 O O . THR B 1 220 ? -18.734 -3.385 4.422 1 97.62 220 THR B O 1
ATOM 3762 N N . LEU B 1 221 ? -16.594 -3.01 4.703 1 98.06 221 LEU B N 1
ATOM 3763 C CA . LEU B 1 221 ? -16.188 -4.227 4.004 1 98.06 221 LEU B CA 1
ATOM 3764 C C . LEU B 1 221 ? -16.656 -5.465 4.758 1 98.06 221 LEU B C 1
ATOM 3766 O O . LEU B 1 221 ? -17.281 -6.355 4.172 1 98.06 221 LEU B O 1
ATOM 3770 N N . ILE B 1 222 ? -16.328 -5.469 6.008 1 98.25 222 ILE B N 1
ATOM 3771 C CA . ILE B 1 222 ? -16.688 -6.625 6.82 1 98.25 222 ILE B CA 1
ATOM 3772 C C . ILE B 1 222 ? -18.203 -6.824 6.789 1 98.25 222 ILE B C 1
ATOM 3774 O O . ILE B 1 222 ? -18.688 -7.938 6.566 1 98.25 222 ILE B O 1
ATOM 3778 N N . SER B 1 223 ? -18.938 -5.727 7.008 1 97.56 223 SER B N 1
ATOM 3779 C CA . SER B 1 223 ? -20.391 -5.781 6.973 1 97.56 223 SER B CA 1
ATOM 3780 C C . SER B 1 223 ? -20.891 -6.328 5.641 1 97.56 223 SER B C 1
ATOM 3782 O O . SER B 1 223 ? -21.812 -7.156 5.609 1 97.56 223 SER B O 1
ATOM 3784 N N . GLY B 1 224 ? -20.312 -5.867 4.617 1 96.31 224 GLY B N 1
ATOM 3785 C CA . GLY B 1 224 ? -20.719 -6.312 3.293 1 96.31 224 GLY B CA 1
ATOM 3786 C C . GLY B 1 224 ? -20.5 -7.797 3.072 1 96.31 224 GLY B C 1
ATOM 3787 O O . GLY B 1 224 ? -21.391 -8.492 2.562 1 96.31 224 GLY B O 1
ATOM 3788 N N . PHE B 1 225 ? -19.438 -8.336 3.447 1 96.31 225 PHE B N 1
ATOM 3789 C CA . PHE B 1 225 ? -19.109 -9.734 3.201 1 96.31 225 PHE B CA 1
ATOM 3790 C C . PHE B 1 225 ? -19.891 -10.641 4.145 1 96.31 225 PHE B C 1
ATOM 3792 O O . PHE B 1 225 ? -20.297 -11.742 3.76 1 96.31 225 PHE B O 1
ATOM 3799 N N . VAL B 1 226 ? -20.078 -10.188 5.34 1 96.5 226 VAL B N 1
ATOM 3800 C CA . VAL B 1 226 ? -20.891 -10.953 6.273 1 96.5 226 VAL B CA 1
ATOM 3801 C C . VAL B 1 226 ? -22.328 -11.07 5.746 1 96.5 226 VAL B C 1
ATOM 3803 O O . VAL B 1 226 ? -22.922 -12.141 5.801 1 96.5 226 VAL B O 1
ATOM 3806 N N . GLN B 1 227 ? -22.859 -9.969 5.273 1 94.56 227 GLN B N 1
ATOM 3807 C CA . GLN B 1 227 ? -24.203 -9.977 4.703 1 94.56 227 GLN B CA 1
ATOM 3808 C C . GLN B 1 227 ? -24.281 -10.93 3.512 1 94.56 227 GLN B C 1
ATOM 3810 O O . GLN B 1 227 ? -25.25 -11.664 3.367 1 94.56 227 GLN B O 1
ATOM 3815 N N . GLN B 1 228 ? -23.312 -10.898 2.689 1 92.38 228 GLN B N 1
ATOM 3816 C CA . GLN B 1 228 ? -23.266 -11.789 1.533 1 92.38 228 GLN B CA 1
ATOM 3817 C C . GLN B 1 228 ? -23.25 -13.258 1.964 1 92.38 228 GLN B C 1
ATOM 3819 O O . GLN B 1 228 ? -23.891 -14.102 1.335 1 92.38 228 GLN B O 1
ATOM 3824 N N . LEU B 1 229 ? -22.531 -13.562 2.916 1 92.06 229 LEU B N 1
ATOM 3825 C CA . LEU B 1 229 ? -22.438 -14.922 3.434 1 92.06 229 LEU B CA 1
ATOM 3826 C C . LEU B 1 229 ? -23.781 -15.391 3.982 1 92.06 229 LEU B C 1
ATOM 3828 O O . LEU B 1 229 ? -24.172 -16.547 3.789 1 92.06 229 LEU B O 1
ATOM 3832 N N . LYS B 1 230 ? -24.438 -14.516 4.652 1 92 230 LYS B N 1
ATOM 3833 C CA . LYS B 1 230 ? -25.75 -14.844 5.195 1 92 230 LYS B CA 1
ATOM 3834 C C . LYS B 1 230 ? -26.75 -15.117 4.078 1 92 230 LYS B C 1
ATOM 3836 O O . LYS B 1 230 ? -27.578 -16.016 4.191 1 92 230 LYS B O 1
ATOM 3841 N N . GLU B 1 231 ? -26.672 -14.344 3.074 1 92.25 231 GLU B N 1
ATOM 3842 C CA . GLU B 1 231 ? -27.578 -14.508 1.939 1 92.25 231 GLU B CA 1
ATOM 3843 C C . GLU B 1 231 ? -27.328 -15.828 1.22 1 92.25 231 GLU B C 1
ATOM 3845 O O . GLU B 1 231 ? -28.266 -16.5 0.794 1 92.25 231 GLU B O 1
ATOM 3850 N N . LYS B 1 232 ? -26.156 -16.219 1.048 1 88.69 232 LYS B N 1
ATOM 3851 C CA . LYS B 1 232 ? -25.812 -17.484 0.399 1 88.69 232 LYS B CA 1
ATOM 3852 C C . LYS B 1 232 ? -26.281 -18.672 1.222 1 88.69 232 LYS B C 1
ATOM 3854 O O . LYS B 1 232 ? -26.75 -19.672 0.665 1 88.69 232 LYS B O 1
ATOM 3859 N N . SER B 1 233 ? -26.203 -18.562 2.447 1 86.06 233 SER B N 1
ATOM 3860 C CA . SER B 1 233 ? -26.641 -19.625 3.338 1 86.06 233 SER B CA 1
ATOM 3861 C C . SER B 1 233 ? -28.156 -19.766 3.33 1 86.06 233 SER B C 1
ATOM 3863 O O . SER B 1 233 ? -28.688 -20.875 3.412 1 86.06 233 SER B O 1
ATOM 3865 N N . SER B 1 234 ? -28.766 -18.625 3.229 1 87.06 234 SER B N 1
ATOM 3866 C CA . SER B 1 234 ? -30.234 -18.641 3.17 1 87.06 234 SER B CA 1
ATOM 3867 C C . SER B 1 234 ? -30.719 -19.234 1.85 1 87.06 234 SER B C 1
ATOM 3869 O O . SER B 1 234 ? -31.734 -19.922 1.813 1 87.06 234 SER B O 1
ATOM 3871 N N . ASP B 1 235 ? -30.141 -18.953 0.848 1 83.44 235 ASP B N 1
ATOM 3872 C CA . ASP B 1 235 ? -30.5 -19.484 -0.463 1 83.44 235 ASP B CA 1
ATOM 3873 C C . ASP B 1 235 ? -30.281 -21 -0.524 1 83.44 235 ASP B C 1
ATOM 3875 O O . ASP B 1 235 ? -31.047 -21.703 -1.183 1 83.44 235 ASP B O 1
ATOM 3879 N N . GLU B 1 236 ? -29.312 -21.391 0.127 1 73.25 236 GLU B N 1
ATOM 3880 C CA . GLU B 1 236 ? -29.031 -22.812 0.14 1 73.25 236 GLU B CA 1
ATOM 3881 C C . GLU B 1 236 ? -30 -23.562 1.061 1 73.25 236 GLU B C 1
ATOM 3883 O O . GLU B 1 236 ? -30.219 -24.766 0.887 1 73.25 236 GLU B O 1
ATOM 3888 N N . ALA B 1 237 ? -30.531 -22.922 2.041 1 73.25 237 ALA B N 1
ATOM 3889 C CA . ALA B 1 237 ? -31.469 -23.531 2.98 1 73.25 237 ALA B CA 1
ATOM 3890 C C . ALA B 1 237 ? -32.875 -23.594 2.387 1 73.25 237 ALA B C 1
ATOM 3892 O O . ALA B 1 237 ? -33.656 -24.5 2.703 1 73.25 237 ALA B O 1
ATOM 3893 N N . ASP B 1 238 ? -33.188 -22.781 1.434 1 65.12 238 ASP B N 1
ATOM 3894 C CA . ASP B 1 238 ? -34.5 -22.828 0.789 1 65.12 238 ASP B CA 1
ATOM 3895 C C . ASP B 1 238 ? -34.469 -23.75 -0.432 1 65.12 238 ASP B C 1
ATOM 3897 O O . ASP B 1 238 ? -35.469 -24.438 -0.716 1 65.12 238 ASP B O 1
#

Foldseek 3Di:
DVQVVLVVLLVVLQVCQQQLVQFDDLLLLLLLLLLVCCLPPNADDPVPQDLLVCLVVVSNRHHPLLHDDPVCNVPPRDDCPHSSNSSSVSNNPDDNPDDSSNSSVVSVVVLVVGPLRPWDKFKWWWFDCPPDDVNVDDRDIFIWIWTDDLQFIWIARSNNSHTPDTDGLVFWDKDKAAFPDNPDPPTFIKMKIWGWDQDPNDTDIDIIIIGGNCRVVVVVRSVVSNVVVVVVVVVVVD/DVQVVLVVLLVVLQVCQQQLVQFDDLLLLLLLLLLVCCLPPNADDPVPQDLLVCLVVVSNRHHPLLHDDPVCNVPPRDDCPHSSNSSSVSNNPDDNPDDSSNSSVVSVVVLVVGPLRPWDKFKWWWFDCPPDDVNVDDRDIFIWIWTDDLQFIWIARSNNSHTPDTDGLVFWDKDKAAFPDNPDPPTFIKMKIWGWDQDPNDIDIDIIIIGGNCRVVVVVRSVVSNVVVVVVVVVVVD

InterPro domains:
  IPR000299 FERM domain [PS50057] (1-233)
  IPR011993 PH-like domain superfamily [G3DSA:2.30.29.30] (117-236)
  IPR014352 FERM/acyl-CoA-binding protein superfamily [G3DSA:1.20.80.10] (1-116)
  IPR019748 FERM central domain [PF00373] (2-122)
  IPR019748 FERM central domain [cd14473] (6-114)
  IPR035963 FERM superfamily, second domain [SSF47031] (2-117)
  IPR051594 KRIT1/FRMD8 [PTHR13283] (2-227)
  IPR057096 KRIT1/FRMD8, FERM domain C-lobe [PF24522] (142-221)

Radius of gyration: 23.82 Å; Cα contacts (8 Å, |Δi|>4): 761; chains: 2; bounding box: 71×53×72 Å

Solvent-accessible surface area (backbone atoms only — not comparable to full-atom values): 26276 Å² total; per-residue (Å²): 112,56,65,60,41,50,51,51,52,36,51,52,50,50,49,32,43,42,70,37,72,55,57,70,54,70,69,54,50,34,46,48,22,8,51,48,45,36,64,73,69,43,69,83,40,80,90,72,60,43,51,66,49,35,55,74,47,36,75,81,44,35,22,73,80,67,49,74,63,72,87,49,61,81,48,72,89,63,58,86,78,29,59,31,47,43,26,48,53,42,32,61,66,53,60,80,84,63,48,58,69,58,48,44,48,55,54,41,55,58,48,66,69,40,89,65,56,73,37,43,65,41,65,35,32,32,72,41,80,59,74,66,88,65,45,81,51,72,65,51,67,40,56,27,33,37,33,40,46,96,67,29,42,32,35,27,35,60,70,77,27,39,76,74,43,77,38,42,58,90,54,47,47,74,47,75,42,76,32,93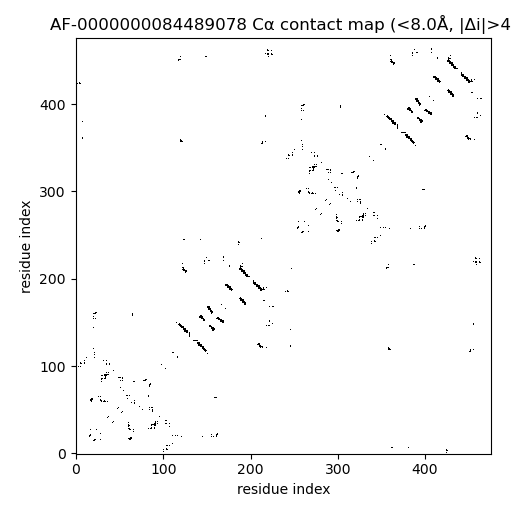,42,81,85,36,90,65,40,55,20,27,34,37,43,32,36,72,42,77,54,97,89,38,82,41,82,46,76,48,58,33,39,15,84,42,28,67,59,52,46,34,41,52,51,43,50,49,52,52,53,52,51,53,53,49,60,69,73,104,112,55,66,59,40,49,50,50,53,36,53,52,49,50,50,33,43,41,70,36,73,55,56,69,56,70,68,54,49,35,46,50,22,6,52,48,45,35,62,74,69,44,69,82,41,80,91,71,59,43,50,66,51,34,55,77,46,36,74,79,44,34,22,72,80,66,48,73,64,73,87,49,61,80,48,71,88,63,59,86,79,28,57,30,47,44,26,48,51,42,33,60,67,54,59,79,83,62,47,59,68,58,49,43,48,53,53,41,54,57,48,67,69,40,89,66,57,72,36,44,63,42,65,32,31,32,73,40,78,62,76,67,86,67,44,81,52,73,65,50,67,41,55,26,33,38,33,41,47,94,66,30,44,33,36,26,34,59,71,77,26,39,77,75,44,77,38,42,59,89,54,46,48,73,46,76,42,73,32,92,42,81,86,36,90,65,40,55,20,27,34,36,42,34,36,72,43,76,53,95,88,37,82,42,82,44,74,47,58,35,37,16,84,43,28,66,60,51,47,33,41,52,52,44,48,49,52,52,52,52,51,53,51,50,62,70,71,104

Secondary structure (DSSP, 8-state):
-HHHHHHHHHHHHHHHHHTTSS---HHHHHHHHHHHHHHHH-S--TTT--HHHHHHTGGGTS-GGGSPPGGGTTS-S--TTSHHHHHHHHHHTS-TT--HHHHHHHHHHHHHTSTTTT-EEEEEEEEPP--SGGGGS---EEEEEEEE-SSEEEEEETTTTEEEEEEEGGG-EEEEE--SSTT-TT---EEEEEEEEEETTEEEEEEEEEE-TTHHHHHHHHHHHHHHHHHHHHHHH-/-HHHHHHHHHHHHHHHHHTTSS---HHHHHHHHHHHHHHHH-S--TTT--HHHHHHTGGGTS-GGGSPPGGGTTS-S--TTSHHHHHHHHHHTS-TT--HHHHHHHHHHHHHTSTTTT-EEEEEEEEPP--SGGGGS---EEEEEEEE-SSEEEEEETTTTEEEEEEEGGG-EEEEE--SSTT-TT---EEEEEEEEEETTEEEEEEEEEE-TTHHHHHHHHHHHHHHHHHHHHHHH-

pLDDT: mean 88.56, std 13.71, range [41.44, 98.75]

Sequence (476 aa):
RDQRILELLYEEARRNILEGRYPCEVGHYIMLGGIQARIELGAYNSQIHSTHYFREEQRKYLPVHVRKSSTWTWLPISSKNSAEVRLLEQFKRIPISATTRKLMRKYLEFCWSLPFYGSAFFEGQIEQPVRGLTSLITHQDIPVLIGINSKGVYVIDDIECTLLLGLRYEELSWDYARPSKEDDPNCFPCIFLQFIVVENGARVSKILQIFSRQASLMDTLISGFVQQLKEKSSDEADRDQRILELLYEEARRNILEGRYPCEVGHYIMLGGIQARIELGAYNSQIHSTHYFREEQRKYLPVHVRKSSTWTWLPISSKNSAEVRLLEQFKRIPISATTRKLMRKYLEFCWSLPFYGSAFFEGQIEQPVRGLTSLITHQDIPVLIGINSKGVYVIDDIECTLLLGLRYEELSWDYARPSKEDDPNCFPCIFLQFIVVENGARVSKILQIFSRQASLMDTLISGFVQQLKEKSSDEAD

Nearest PDB structures (foldseek):
  4hdq-assembly1_A  TM=7.913E-01  e=8.289E-15  Homo sapiens
  2rq1-assembly1_A  TM=8.185E-01  e=1.891E-03  Homo sapiens
  4dx9-assembly17_g  TM=6.144E-01  e=1.799E-04  Homo sapiens
  8ym2-assembly1_A  TM=5.643E-01  e=3.109E-04  Mus musculus
  1nhq-assembly1_A  TM=2.293E-01  e=6.934E+00  Enterococcus faecalis

Organism: NCBI:txid1629725